Protein AF-A0A4Y2STF5-F1 (afdb_monomer_lite)

Sequence (636 aa):
MKNPLNNFPAHTEKEKAEIIANHFETQFKLNNFGTASTENTVSKSIEKFFTRSPTPTYEKVKASKIADYLKKIKKAPGIDNIANKMLKNLPLKIILKLANLYNYMFKLNHFPGCWKTARILPILKPGKDPTQPISYRPISLLLTLSKLSKKIILNRYIKHANKVRIPIPQQFGFTPQLSTTHQLLRVTEHILEGKSANLATATIFLDIAKAFDKVKECQSDSKFLSEKLFTCTESSDVLSIIESIKGPFAFVFYQSNGLLWFGRDVFGRRSLLWRADPSAFCLCSVSDAASEWKEVSARGVYCLDLKQTSLNKSFIIYLYPWSSTPSGSCLFQSLDEEVSAHVILTVKSEKSIKNPIFNILNKSFPSDELLEVFKFPEESYKSKDRNADFFKHFLEISEISGPLLAFEEVLSNAVRKRVQNHQHICKKCFTPVEGTQQDWTCGHASVGVLFSGGLDSIVIACLADRHLKDREPIDLLNVAFASNMNLRKSTAADRHSVYETPDRVTGRNGVMALRKICPNRTWNFVEVNITEEDLINERRDTISHLLRPSCTVLDDSIGCALWFASHGKGILTSDKGCESYSSPVRVLLVGMGADEQLGGYSRHRAKFNSFGWPGLIEELTLELDRISSRNLGRDD

pLDDT: mean 83.16, std 12.6, range [35.91, 98.0]

Structure (mmCIF, N/CA/C/O backbone):
data_AF-A0A4Y2STF5-F1
#
_entry.id   AF-A0A4Y2STF5-F1
#
loop_
_atom_site.group_PDB
_atom_site.id
_atom_site.type_symbol
_atom_site.label_atom_id
_atom_site.label_alt_id
_atom_site.label_comp_id
_atom_site.label_asym_id
_atom_site.label_entity_id
_atom_site.label_seq_id
_atom_site.pdbx_PDB_ins_code
_atom_site.Cartn_x
_atom_site.Cartn_y
_atom_site.Cartn_z
_atom_site.occupancy
_atom_site.B_iso_or_equiv
_atom_site.auth_seq_id
_atom_site.auth_comp_id
_atom_site.auth_asym_id
_atom_site.auth_atom_id
_atom_site.pdbx_PDB_model_num
ATOM 1 N N . MET A 1 1 ? -32.966 -27.178 20.145 1.00 84.81 1 MET A N 1
ATOM 2 C CA . MET A 1 1 ? -31.707 -26.413 20.012 1.00 84.81 1 MET A CA 1
ATOM 3 C C . MET A 1 1 ? -31.914 -25.099 20.731 1.00 84.81 1 MET A C 1
ATOM 5 O O . MET A 1 1 ? -32.952 -24.505 20.487 1.00 84.81 1 MET A O 1
ATOM 9 N N . LYS A 1 2 ? -31.023 -24.677 21.628 1.00 84.75 2 LYS A N 1
ATOM 10 C CA . LYS A 1 2 ? -31.127 -23.381 22.314 1.00 84.75 2 LYS A CA 1
ATOM 11 C C . LYS A 1 2 ? -30.270 -22.345 21.593 1.00 84.75 2 LYS A C 1
ATOM 13 O O . LYS A 1 2 ? -29.160 -22.665 21.166 1.00 84.75 2 LYS A O 1
ATOM 18 N N . ASN A 1 3 ? -30.784 -21.130 21.434 1.00 75.50 3 ASN A N 1
ATOM 19 C CA . ASN A 1 3 ? -30.020 -20.029 20.857 1.00 75.50 3 ASN A CA 1
ATOM 20 C C . ASN A 1 3 ? -28.954 -19.557 21.875 1.00 75.50 3 ASN A C 1
ATOM 22 O O . ASN A 1 3 ? -29.310 -19.243 23.010 1.00 75.50 3 ASN A O 1
ATOM 26 N N . PRO A 1 4 ? -27.662 -19.494 21.502 1.00 73.94 4 PRO A N 1
ATOM 27 C CA . PRO A 1 4 ? -26.586 -19.100 22.412 1.00 73.94 4 PRO A CA 1
ATOM 28 C C . PRO A 1 4 ? -26.721 -17.695 23.015 1.00 73.94 4 PRO A C 1
ATOM 30 O O . PRO A 1 4 ? -26.137 -17.445 24.063 1.00 73.94 4 PRO A O 1
ATOM 33 N N . LEU A 1 5 ? -27.443 -16.779 22.358 1.00 71.75 5 LEU A N 1
ATOM 34 C CA . LEU A 1 5 ? -27.541 -15.372 22.766 1.00 71.75 5 LEU A CA 1
ATOM 35 C C . LEU A 1 5 ? -28.599 -15.130 23.845 1.00 71.75 5 LEU A C 1
ATOM 37 O O . LEU A 1 5 ? -28.407 -14.294 24.718 1.00 71.75 5 LEU A O 1
ATOM 41 N N . ASN A 1 6 ? -29.726 -15.838 23.773 1.00 78.19 6 ASN A N 1
ATOM 42 C CA . ASN A 1 6 ? -30.899 -15.582 24.616 1.00 78.19 6 ASN A CA 1
ATOM 43 C C . ASN A 1 6 ? -31.456 -16.851 25.287 1.00 78.19 6 ASN A C 1
ATOM 45 O O . ASN A 1 6 ? -32.445 -16.786 26.008 1.00 78.19 6 ASN A O 1
ATOM 49 N N . ASN A 1 7 ? -30.822 -18.006 25.060 1.00 78.25 7 ASN A N 1
ATOM 50 C CA . ASN A 1 7 ? -31.161 -19.316 25.620 1.00 78.25 7 ASN A CA 1
ATOM 51 C C . ASN A 1 7 ? -32.581 -19.829 25.296 1.00 78.25 7 ASN A C 1
ATOM 53 O O . ASN A 1 7 ? -32.996 -20.863 25.830 1.00 78.25 7 ASN A O 1
ATOM 57 N N . PHE A 1 8 ? -33.314 -19.164 24.396 1.00 82.94 8 PHE A N 1
ATOM 58 C CA . PHE A 1 8 ? -34.635 -19.613 23.961 1.00 82.94 8 PHE A CA 1
ATOM 59 C C . PHE A 1 8 ? -34.528 -20.847 23.047 1.00 82.94 8 PHE A C 1
ATOM 61 O O . PHE A 1 8 ? -33.587 -20.954 22.246 1.00 82.94 8 PHE A O 1
ATOM 68 N N . PRO A 1 9 ? -35.454 -21.817 23.164 1.00 84.94 9 PRO A N 1
ATOM 69 C CA . PRO A 1 9 ? -35.478 -22.993 22.306 1.00 84.94 9 PRO A CA 1
ATOM 70 C C . PRO A 1 9 ? -35.997 -22.652 20.901 1.00 84.94 9 PRO A C 1
ATOM 72 O O . PRO A 1 9 ? -36.984 -21.950 20.750 1.00 84.94 9 PRO A O 1
ATOM 75 N N . ALA A 1 10 ? -35.359 -23.201 19.870 1.00 85.38 10 ALA A N 1
ATOM 76 C CA . ALA A 1 10 ? -35.897 -23.212 18.512 1.00 85.38 10 ALA A CA 1
ATOM 77 C C . ALA A 1 10 ? -37.082 -24.175 18.399 1.00 85.38 10 ALA A C 1
ATOM 79 O O . ALA A 1 10 ? -36.990 -25.334 18.834 1.00 85.38 10 ALA A O 1
ATOM 80 N N . HIS A 1 11 ? -38.143 -23.706 17.750 1.00 85.56 11 HIS A N 1
ATOM 81 C CA . HIS A 1 11 ? -39.407 -24.408 17.568 1.00 85.56 11 HIS A CA 1
ATOM 82 C C . HIS A 1 11 ? -39.519 -25.059 16.183 1.00 85.56 11 HIS A C 1
ATOM 84 O O . HIS A 1 11 ? -40.197 -26.076 16.050 1.00 85.56 11 HIS A O 1
ATOM 90 N N . THR A 1 12 ? -38.798 -24.553 15.175 1.00 89.44 12 THR A N 1
ATOM 91 C CA . THR A 1 12 ? -38.782 -25.125 13.815 1.00 89.44 12 THR A CA 1
ATOM 92 C C . THR A 1 12 ? -37.433 -25.756 13.447 1.00 89.44 12 THR A C 1
ATOM 94 O O . THR A 1 12 ? -36.382 -25.384 13.968 1.00 89.44 12 THR A O 1
ATOM 97 N N . GLU A 1 13 ? -37.425 -26.725 12.520 1.00 87.88 13 GLU A N 1
ATOM 98 C CA . GLU A 1 13 ? -36.172 -27.305 11.994 1.00 87.88 13 GLU A CA 1
ATOM 99 C C . GLU A 1 13 ? -35.306 -26.260 11.273 1.00 87.88 13 GLU A C 1
ATOM 101 O O . GLU A 1 13 ? -34.077 -26.320 11.338 1.00 87.88 13 GLU A O 1
ATOM 106 N N . LYS A 1 14 ? -35.944 -25.264 10.644 1.00 88.69 14 LYS A N 1
ATOM 107 C CA . LYS A 1 14 ? -35.265 -24.131 10.008 1.00 88.69 14 LYS A CA 1
ATOM 108 C C . LYS A 1 14 ? -34.512 -23.286 11.040 1.00 88.69 14 LYS A C 1
ATOM 110 O O . LYS A 1 14 ? -33.315 -23.076 10.878 1.00 88.69 14 LYS A O 1
ATOM 115 N N . GLU A 1 15 ? -35.163 -22.910 12.141 1.00 87.00 15 GLU A N 1
ATOM 116 C CA . GLU A 1 15 ? -34.514 -22.182 13.244 1.00 87.00 15 GLU A CA 1
ATOM 117 C C . GLU A 1 15 ? -33.362 -22.982 13.863 1.00 87.00 15 GLU A C 1
ATOM 119 O O . GLU A 1 15 ? -32.299 -22.433 14.152 1.00 87.00 15 GLU A O 1
ATOM 124 N N . LYS A 1 16 ? -33.530 -24.301 14.047 1.00 87.62 16 LYS A N 1
ATOM 125 C CA . LYS A 1 16 ? -32.443 -25.165 14.541 1.00 87.62 16 LYS A CA 1
ATOM 126 C C . LYS A 1 16 ? -31.237 -25.124 13.598 1.00 87.62 16 LYS A C 1
ATOM 128 O O . LYS A 1 16 ? -30.107 -25.028 14.078 1.00 87.62 16 LYS A O 1
ATOM 133 N N . ALA A 1 17 ? -31.467 -25.197 12.285 1.00 87.19 17 ALA A N 1
ATOM 134 C CA . ALA A 1 17 ? -30.412 -25.141 11.278 1.00 87.19 17 ALA A CA 1
ATOM 135 C C . ALA A 1 17 ? -29.704 -23.777 11.256 1.00 87.19 17 ALA A C 1
ATOM 137 O O . ALA A 1 17 ? -28.475 -23.744 11.233 1.00 87.19 17 ALA A O 1
ATOM 138 N N . GLU A 1 18 ? -30.451 -22.674 11.332 1.00 89.12 18 GLU A N 1
ATOM 139 C CA . GLU A 1 18 ? -29.908 -21.309 11.380 1.00 89.12 18 GLU A CA 1
ATOM 140 C C . GLU A 1 18 ? -29.060 -21.074 12.637 1.00 89.12 18 GLU A C 1
ATOM 142 O O . GLU A 1 18 ? -27.943 -20.570 12.540 1.00 89.12 18 GLU A O 1
ATOM 147 N N . ILE A 1 19 ? -29.513 -21.529 13.812 1.00 88.50 19 ILE A N 1
ATOM 148 C CA . ILE A 1 19 ? -28.731 -21.426 15.055 1.00 88.50 19 ILE A CA 1
ATOM 149 C C . ILE A 1 19 ? -27.398 -22.180 14.938 1.00 88.50 19 ILE A C 1
ATOM 151 O O . ILE A 1 19 ? -26.355 -21.672 15.357 1.00 88.50 19 ILE A O 1
ATOM 155 N N . ILE A 1 20 ? -27.412 -23.396 14.381 1.00 87.81 20 ILE A N 1
ATOM 156 C CA . ILE A 1 20 ? -26.189 -24.181 14.167 1.00 87.81 20 ILE A CA 1
ATOM 157 C C . ILE A 1 20 ? -25.274 -23.488 13.147 1.00 87.81 20 ILE A C 1
ATOM 159 O O . ILE A 1 20 ? -24.065 -23.427 13.368 1.00 87.81 20 ILE A O 1
ATOM 163 N N . ALA A 1 21 ? -25.831 -22.966 12.051 1.00 86.38 21 ALA A N 1
ATOM 164 C CA . ALA A 1 21 ? -25.073 -22.271 11.014 1.00 86.38 21 ALA A CA 1
ATOM 165 C C . ALA A 1 21 ? -24.374 -21.023 11.572 1.00 86.38 21 ALA A C 1
ATOM 167 O O . ALA A 1 21 ? -23.155 -20.911 11.448 1.00 86.38 21 ALA A O 1
ATOM 168 N N . ASN A 1 22 ? -25.109 -20.168 12.289 1.00 86.00 22 ASN A N 1
ATOM 169 C CA . ASN A 1 22 ? -24.568 -18.977 12.949 1.00 86.00 22 ASN A CA 1
ATOM 170 C C . ASN A 1 22 ? -23.474 -19.355 13.962 1.00 86.00 22 ASN A C 1
ATOM 172 O O . ASN A 1 22 ? -22.422 -18.720 14.040 1.00 86.00 22 ASN A O 1
ATOM 176 N N . HIS A 1 23 ? -23.669 -20.440 14.722 1.00 86.19 23 HIS A N 1
ATOM 177 C CA . HIS A 1 23 ? -22.635 -20.932 15.631 1.00 86.19 23 HIS A CA 1
ATOM 178 C C . HIS A 1 23 ? -21.365 -21.373 14.886 1.00 86.19 23 HIS A C 1
ATOM 180 O O . HIS A 1 23 ? -20.258 -21.028 15.309 1.00 86.19 23 HIS A O 1
ATOM 186 N N . PHE A 1 24 ? -21.495 -22.115 13.785 1.00 85.12 24 PHE A N 1
ATOM 187 C CA . PHE A 1 24 ? -20.348 -22.524 12.974 1.00 85.12 24 PHE A CA 1
ATOM 188 C C . PHE A 1 24 ? -19.652 -21.344 12.291 1.00 85.12 24 PHE A C 1
ATOM 190 O O . PHE A 1 24 ? -18.434 -21.369 12.185 1.00 85.12 24 PHE A O 1
ATOM 197 N N . GLU A 1 25 ? -20.359 -20.281 11.917 1.00 80.75 25 GLU A N 1
ATOM 198 C CA . GLU A 1 25 ? -19.741 -19.067 11.372 1.00 80.75 25 GLU A CA 1
ATOM 199 C C . GLU A 1 25 ? -18.816 -18.380 12.391 1.00 80.75 25 GLU A C 1
ATOM 201 O O . GLU A 1 25 ? -17.653 -18.099 12.102 1.00 80.75 25 GLU A O 1
ATOM 206 N N . THR A 1 26 ? -19.271 -18.207 13.639 1.00 74.19 26 THR A N 1
ATOM 207 C CA . THR A 1 26 ? -18.451 -17.587 14.709 1.00 74.19 26 THR A CA 1
ATOM 208 C C . THR A 1 26 ? -17.191 -18.385 15.076 1.00 74.19 26 THR A C 1
ATOM 210 O O . THR A 1 26 ? -16.285 -17.886 15.745 1.00 74.19 26 THR A O 1
ATOM 213 N N . GLN A 1 27 ? -17.143 -19.643 14.652 1.00 69.06 27 GLN A N 1
ATOM 214 C CA . GLN A 1 27 ? -16.140 -20.651 14.976 1.00 69.06 27 GLN A CA 1
ATOM 215 C C . GLN A 1 27 ? -14.842 -20.463 14.164 1.00 69.06 27 GLN A C 1
ATOM 217 O O . GLN A 1 27 ? -13.781 -20.868 14.642 1.00 69.06 27 GLN A O 1
ATOM 222 N N . PHE A 1 28 ? -14.917 -19.789 13.009 1.00 64.12 28 PHE A N 1
ATOM 223 C CA . PHE A 1 28 ? -13.802 -19.508 12.089 1.00 64.12 28 PHE A CA 1
ATOM 224 C C . PHE A 1 28 ? -12.960 -18.270 12.472 1.00 64.12 28 PHE A C 1
ATOM 226 O O . PHE A 1 28 ? -12.191 -17.753 11.666 1.00 64.12 28 PHE A O 1
ATOM 233 N N . LYS A 1 29 ? -13.084 -17.766 13.708 1.00 61.38 29 LYS A N 1
ATOM 234 C CA . LYS A 1 29 ? -12.302 -16.618 14.199 1.00 61.38 29 LYS A CA 1
ATOM 235 C C . LYS A 1 29 ? -10.906 -17.041 14.677 1.00 61.38 29 LYS A C 1
ATOM 237 O O . LYS A 1 29 ? -10.754 -18.027 15.407 1.00 61.38 29 LYS A O 1
ATOM 242 N N . LEU A 1 30 ? -9.890 -16.263 14.296 1.00 58.66 30 LEU A N 1
ATOM 243 C CA . LEU A 1 30 ? -8.502 -16.446 14.732 1.00 58.66 30 LEU A CA 1
ATOM 244 C C . LEU A 1 30 ? -8.338 -16.147 16.229 1.00 58.66 30 LEU A C 1
ATOM 246 O O . LEU A 1 30 ? -9.034 -15.314 16.804 1.00 58.66 30 LEU A O 1
ATOM 250 N N . ASN A 1 31 ? -7.392 -16.841 16.858 1.00 57.41 31 ASN A N 1
ATOM 251 C CA . ASN A 1 31 ? -6.981 -16.574 18.233 1.00 57.41 31 ASN A CA 1
ATOM 252 C C . ASN A 1 31 ? -5.920 -15.457 18.253 1.00 57.41 31 ASN A C 1
ATOM 254 O O . ASN A 1 31 ? -4.914 -15.584 17.563 1.00 57.41 31 ASN A O 1
ATOM 258 N N . ASN A 1 32 ? -6.081 -14.440 19.105 1.00 56.22 32 ASN A N 1
ATOM 259 C CA . ASN A 1 32 ? -5.135 -13.316 19.241 1.00 56.22 32 ASN A CA 1
ATOM 260 C C . ASN A 1 32 ? -4.007 -13.557 20.271 1.00 56.22 32 ASN A C 1
ATOM 262 O O . ASN A 1 32 ? -3.387 -12.611 20.740 1.00 56.22 32 ASN A O 1
ATOM 266 N N . PHE A 1 33 ? -3.728 -14.807 20.648 1.00 56.44 3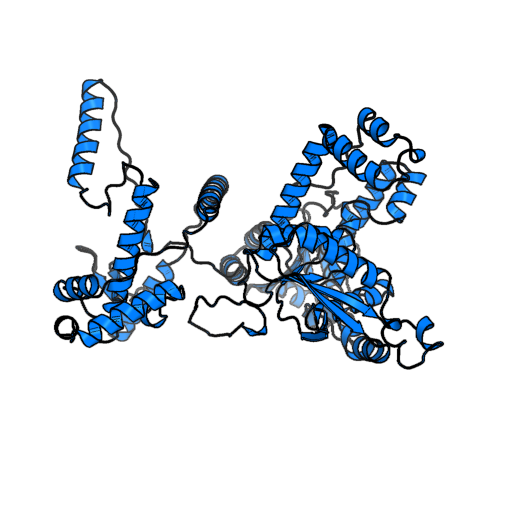3 PHE A N 1
ATOM 267 C CA . PHE A 1 33 ? -2.768 -15.134 21.718 1.00 56.44 33 PHE A CA 1
ATOM 268 C C . PHE A 1 33 ? -1.303 -15.258 21.238 1.00 56.44 33 PHE A C 1
ATOM 270 O O . PHE A 1 33 ? -0.482 -15.870 21.917 1.00 56.44 33 PHE A O 1
ATOM 277 N N . GLY A 1 34 ? -0.970 -14.744 20.049 1.00 59.47 34 GLY A N 1
ATOM 278 C CA . GLY A 1 34 ? 0.381 -14.813 19.483 1.00 59.47 34 GLY A CA 1
ATOM 279 C C . GLY A 1 34 ? 1.317 -13.748 20.062 1.00 59.47 34 GLY A C 1
ATOM 280 O O . GLY A 1 34 ? 0.906 -12.617 20.297 1.00 59.47 34 GLY A O 1
ATOM 281 N N . THR A 1 35 ? 2.593 -14.089 20.265 1.00 66.56 35 THR A N 1
ATOM 282 C CA . THR A 1 35 ? 3.642 -13.091 20.538 1.00 66.56 35 THR A CA 1
ATOM 283 C C . THR A 1 35 ? 4.363 -12.723 19.240 1.00 66.56 35 THR A C 1
ATOM 285 O O . THR A 1 35 ? 4.559 -13.576 18.369 1.00 66.56 35 THR A O 1
ATOM 288 N N . ALA A 1 36 ? 4.821 -11.473 19.118 1.00 65.31 36 ALA A N 1
ATOM 289 C CA . ALA A 1 36 ? 5.498 -10.977 17.913 1.00 65.31 36 ALA A CA 1
ATOM 290 C C . ALA A 1 36 ? 6.742 -11.807 17.520 1.00 65.31 36 ALA A C 1
ATOM 292 O O . ALA A 1 36 ? 7.045 -11.968 16.338 1.00 65.31 36 ALA A O 1
ATOM 293 N N . SER A 1 37 ? 7.450 -12.379 18.501 1.00 67.19 37 SER A N 1
ATOM 294 C CA . SER A 1 37 ? 8.610 -13.252 18.266 1.00 67.19 37 SER A CA 1
ATOM 295 C C . SER A 1 37 ? 8.218 -14.571 17.586 1.00 67.19 37 SER A C 1
ATOM 297 O O . SER A 1 37 ? 8.839 -14.992 16.601 1.00 67.19 37 SER A O 1
ATOM 299 N N . THR A 1 38 ? 7.136 -15.203 18.055 1.00 72.56 38 THR A N 1
ATOM 300 C CA . THR A 1 38 ? 6.606 -16.430 17.449 1.00 72.56 38 THR A CA 1
ATOM 301 C C . THR A 1 38 ? 6.096 -16.158 16.037 1.00 72.56 38 THR A C 1
ATOM 303 O O . THR A 1 38 ? 6.444 -16.893 15.115 1.00 72.56 38 THR A O 1
ATOM 306 N N . GLU A 1 39 ? 5.341 -15.076 15.836 1.00 72.19 39 GLU A N 1
ATOM 307 C CA . GLU A 1 39 ? 4.819 -14.705 14.515 1.00 72.19 39 GLU A CA 1
ATOM 308 C C . GLU A 1 39 ? 5.933 -14.427 13.498 1.00 72.19 39 GLU A C 1
ATOM 310 O O . GLU A 1 39 ? 5.857 -14.893 12.358 1.00 72.19 39 GLU A O 1
ATOM 315 N N . ASN A 1 40 ? 7.008 -13.750 13.912 1.00 70.69 40 ASN A N 1
ATOM 316 C CA . ASN A 1 40 ? 8.179 -13.519 13.065 1.00 70.69 40 ASN A CA 1
ATOM 317 C C . ASN A 1 40 ? 8.891 -14.823 12.692 1.00 70.69 40 ASN A C 1
ATOM 319 O O . ASN A 1 40 ? 9.276 -15.011 11.538 1.00 70.69 40 ASN A O 1
ATOM 323 N N . THR A 1 41 ? 9.052 -15.742 13.644 1.00 72.88 41 THR A N 1
ATOM 324 C CA . THR A 1 41 ? 9.691 -17.045 13.396 1.00 72.88 41 THR A CA 1
ATOM 325 C C . THR A 1 41 ? 8.874 -17.880 12.411 1.00 72.88 41 THR A C 1
ATOM 327 O O . THR A 1 41 ? 9.421 -18.444 11.460 1.00 72.88 41 THR A O 1
ATOM 330 N N . VAL A 1 42 ? 7.551 -17.913 12.599 1.00 70.88 42 VAL A N 1
ATOM 331 C CA . VAL A 1 42 ? 6.619 -18.584 11.685 1.00 70.88 42 VAL A CA 1
ATOM 332 C C . VAL A 1 42 ? 6.697 -17.957 10.293 1.00 70.88 42 VAL A C 1
ATOM 334 O O . VAL A 1 42 ? 6.859 -18.680 9.312 1.00 70.88 42 VAL A O 1
ATOM 337 N N . SER A 1 43 ? 6.669 -16.627 10.205 1.00 70.31 43 SER A N 1
ATOM 338 C CA . SER A 1 43 ? 6.727 -15.897 8.933 1.00 70.31 43 SER A CA 1
ATOM 339 C C . SER A 1 43 ? 8.019 -16.181 8.164 1.00 70.31 43 SER A C 1
ATOM 341 O O . SER A 1 43 ? 7.957 -16.544 6.992 1.00 70.31 43 SER A O 1
ATOM 343 N N . LYS A 1 44 ? 9.182 -16.141 8.830 1.00 72.25 44 LYS A N 1
ATOM 344 C CA . LYS A 1 44 ? 10.482 -16.486 8.220 1.00 72.25 44 LYS A CA 1
ATOM 345 C C . LYS A 1 44 ? 10.519 -17.925 7.694 1.00 72.25 44 LYS A C 1
ATOM 347 O O . LYS A 1 44 ? 11.062 -18.190 6.622 1.00 72.25 44 LYS A O 1
ATOM 352 N N . SER A 1 45 ? 9.938 -18.868 8.438 1.00 70.25 45 SER A N 1
ATOM 353 C CA . SER A 1 45 ? 9.853 -20.276 8.026 1.00 70.25 45 SER A CA 1
ATOM 354 C C . SER A 1 45 ? 8.971 -20.457 6.784 1.00 70.25 45 SER A C 1
ATOM 356 O O . SER A 1 45 ? 9.332 -21.185 5.856 1.00 70.25 45 SER A O 1
ATOM 358 N N . ILE A 1 46 ? 7.846 -19.738 6.733 1.00 67.75 46 ILE A N 1
ATOM 359 C CA . ILE A 1 46 ? 6.932 -19.713 5.588 1.00 67.75 46 ILE A CA 1
ATOM 360 C C . ILE A 1 46 ? 7.614 -19.093 4.358 1.00 67.75 46 ILE A C 1
ATOM 362 O O . ILE A 1 46 ? 7.566 -19.676 3.275 1.00 67.75 46 ILE A O 1
ATOM 366 N N . GLU A 1 47 ? 8.303 -17.959 4.511 1.00 68.88 47 GLU A N 1
ATOM 367 C CA . GLU A 1 47 ? 9.042 -17.304 3.422 1.00 68.88 47 GLU A CA 1
ATOM 368 C C . GLU A 1 47 ? 10.120 -18.234 2.839 1.00 68.88 47 GLU A C 1
ATOM 370 O O . GLU A 1 47 ? 10.201 -18.412 1.623 1.00 68.88 47 GLU A O 1
ATOM 375 N N . LYS A 1 48 ? 10.882 -18.934 3.692 1.00 69.06 48 LYS A N 1
ATOM 376 C CA . LYS A 1 48 ? 11.878 -19.933 3.262 1.00 69.06 48 LYS A CA 1
ATOM 377 C C . LYS A 1 48 ? 11.263 -21.122 2.512 1.00 69.06 48 LYS A C 1
ATOM 379 O O . LYS A 1 48 ? 11.934 -21.759 1.700 1.00 69.06 48 LYS A O 1
ATOM 384 N N . PHE A 1 49 ? 10.010 -21.463 2.799 1.00 63.09 49 PHE A N 1
ATOM 385 C CA . PHE A 1 49 ? 9.302 -22.522 2.087 1.00 63.09 49 PHE A CA 1
ATOM 386 C C . PHE A 1 49 ? 8.881 -22.076 0.679 1.00 63.09 49 PHE A C 1
ATOM 388 O O . PHE A 1 49 ? 9.061 -22.832 -0.278 1.00 63.09 49 PHE A O 1
ATOM 395 N N . PHE A 1 50 ? 8.365 -20.851 0.542 1.00 56.25 50 PHE A N 1
ATOM 396 C CA . PHE A 1 50 ? 7.865 -20.321 -0.731 1.00 56.25 50 PHE A CA 1
ATOM 397 C C . PHE A 1 50 ? 8.956 -19.946 -1.743 1.00 56.25 50 PHE A C 1
ATOM 399 O O . PHE A 1 50 ? 8.677 -19.916 -2.937 1.00 56.25 50 PHE A O 1
ATOM 406 N N . THR A 1 51 ? 10.198 -19.719 -1.310 1.00 52.06 51 THR A N 1
ATOM 407 C CA . THR A 1 51 ? 11.329 -19.396 -2.204 1.00 52.06 51 THR A CA 1
ATOM 408 C C . THR A 1 51 ? 11.853 -20.582 -3.022 1.00 52.06 51 THR A C 1
ATOM 410 O O . THR A 1 51 ? 12.721 -20.409 -3.875 1.00 52.06 51 THR A O 1
ATOM 413 N N . ARG A 1 52 ? 11.333 -21.801 -2.819 1.00 57.38 52 ARG A N 1
ATOM 414 C CA . ARG A 1 52 ? 11.708 -22.967 -3.634 1.00 57.38 52 ARG A CA 1
ATOM 415 C C . ARG A 1 52 ? 10.974 -22.954 -4.976 1.00 57.38 52 ARG A C 1
ATOM 417 O O . ARG A 1 52 ? 9.750 -23.048 -5.017 1.00 57.38 52 ARG A O 1
ATOM 424 N N . SER A 1 53 ? 11.727 -22.919 -6.076 1.00 50.81 53 SER A N 1
ATOM 425 C CA . SER A 1 53 ? 11.175 -22.949 -7.434 1.00 50.81 53 SER A CA 1
ATOM 426 C C . SER A 1 53 ? 10.308 -24.201 -7.670 1.00 50.81 53 SER A C 1
ATOM 428 O O . SER A 1 53 ? 10.754 -25.320 -7.383 1.00 50.81 53 SER A O 1
ATOM 430 N N . PRO A 1 54 ? 9.082 -24.057 -8.209 1.00 58.72 54 PRO A N 1
ATOM 431 C CA . PRO A 1 54 ? 8.255 -25.200 -8.564 1.00 58.72 54 PRO A CA 1
ATOM 432 C C . PRO A 1 54 ? 8.928 -26.038 -9.656 1.00 58.72 54 PRO A C 1
ATOM 434 O O . PRO A 1 54 ? 9.550 -25.515 -10.578 1.00 58.72 54 PRO A O 1
ATOM 437 N N . THR A 1 55 ? 8.768 -27.358 -9.586 1.00 56.88 55 THR A N 1
ATOM 438 C CA . THR A 1 55 ? 9.217 -28.250 -10.662 1.00 56.88 55 THR A CA 1
ATOM 439 C C . THR A 1 55 ? 8.208 -28.190 -11.818 1.00 56.88 55 THR A C 1
ATOM 441 O O . THR A 1 55 ? 7.020 -28.414 -11.583 1.00 56.88 55 THR A O 1
ATOM 444 N N . PRO A 1 56 ? 8.637 -27.922 -13.067 1.00 54.50 56 PRO A N 1
ATOM 445 C CA . PRO A 1 56 ? 7.726 -27.728 -14.203 1.00 54.50 56 PRO A CA 1
ATOM 446 C C . PRO A 1 56 ? 7.071 -29.030 -14.697 1.00 54.50 56 PRO A C 1
ATOM 448 O O . PRO A 1 56 ? 6.175 -29.008 -15.540 1.00 54.50 56 PRO A O 1
ATOM 451 N N . THR A 1 57 ? 7.500 -30.185 -14.186 1.00 63.47 57 THR A N 1
ATOM 452 C CA . THR A 1 57 ? 7.036 -31.505 -14.612 1.00 63.47 57 THR A CA 1
ATOM 453 C C . THR A 1 57 ? 6.099 -32.128 -13.576 1.00 63.47 57 THR A C 1
ATOM 455 O O . THR A 1 57 ? 6.468 -32.359 -12.426 1.00 63.47 57 THR A O 1
ATOM 458 N N . TYR A 1 58 ? 4.869 -32.458 -13.989 1.00 71.75 58 TYR A N 1
ATOM 459 C CA . TYR A 1 58 ? 3.913 -33.203 -13.162 1.00 71.75 58 TYR A CA 1
ATOM 460 C C . TYR A 1 58 ? 3.478 -34.512 -13.834 1.00 71.75 58 TYR A C 1
ATOM 462 O O . TYR A 1 58 ? 3.257 -34.591 -15.041 1.00 71.75 58 TYR A O 1
ATOM 470 N N . GLU A 1 59 ? 3.330 -35.569 -13.031 1.00 81.81 59 GLU A N 1
ATOM 471 C CA . GLU A 1 59 ? 2.864 -36.877 -13.504 1.00 81.81 59 GLU A CA 1
ATOM 472 C C . GLU A 1 59 ? 1.396 -36.783 -13.944 1.00 81.81 59 GLU A C 1
ATOM 474 O O . GLU A 1 59 ? 0.538 -36.454 -13.126 1.00 81.81 59 GLU A O 1
ATOM 479 N N . LYS A 1 60 ? 1.062 -37.117 -15.197 1.00 88.56 60 LYS A N 1
ATOM 480 C CA . LYS A 1 60 ? -0.337 -37.117 -15.663 1.00 88.56 60 LYS A CA 1
ATOM 481 C C . LYS A 1 60 ? -1.198 -38.124 -14.885 1.00 88.56 60 LYS A C 1
ATOM 483 O O . LYS A 1 60 ? -0.771 -39.226 -14.540 1.00 88.56 60 LYS A O 1
ATOM 488 N N . VAL A 1 61 ? -2.447 -37.753 -14.619 1.00 90.94 61 VAL A N 1
ATOM 489 C CA . VAL A 1 61 ? -3.470 -38.643 -14.063 1.00 90.94 61 VAL A CA 1
ATOM 490 C C . VAL A 1 61 ? -3.844 -39.680 -15.117 1.00 90.94 61 VAL A C 1
ATOM 492 O O . VAL A 1 61 ? -4.316 -39.330 -16.199 1.00 90.94 61 VAL A O 1
ATOM 495 N N . LYS A 1 62 ? -3.642 -40.960 -14.790 1.00 92.62 62 LYS A N 1
ATOM 496 C CA . LYS A 1 62 ? -4.050 -42.095 -15.626 1.00 92.62 62 LYS A CA 1
ATOM 497 C C . LYS A 1 62 ? -5.516 -42.450 -15.369 1.00 92.62 62 LYS A C 1
ATOM 499 O O . LYS A 1 62 ? -5.957 -42.447 -14.220 1.00 92.62 62 LYS A O 1
ATOM 504 N N . ALA A 1 63 ? -6.239 -42.837 -16.420 1.00 93.00 63 ALA A N 1
ATOM 505 C CA . ALA A 1 63 ? -7.631 -43.282 -16.322 1.00 93.00 63 ALA A CA 1
ATOM 506 C C . ALA A 1 63 ? -7.807 -44.516 -15.417 1.00 93.00 63 ALA A C 1
ATOM 508 O O . ALA A 1 63 ? -8.798 -44.605 -14.697 1.00 93.00 63 ALA A O 1
ATOM 509 N N . SER A 1 64 ? -6.815 -45.413 -15.368 1.00 92.56 64 SER A N 1
ATOM 510 C CA . SER A 1 64 ? -6.806 -46.560 -14.448 1.00 92.56 64 SER A CA 1
ATOM 511 C C . SER A 1 64 ? -6.898 -46.133 -12.981 1.00 92.56 64 SER A C 1
ATOM 513 O O . SER A 1 64 ? -7.748 -46.634 -12.253 1.00 92.56 64 SER A O 1
ATOM 515 N N . LYS A 1 65 ? -6.123 -45.118 -12.566 1.00 91.00 65 LYS A N 1
ATOM 516 C CA . LYS A 1 65 ? -6.172 -44.580 -11.192 1.00 91.00 65 LYS A CA 1
ATOM 517 C C . LYS A 1 65 ? -7.562 -44.037 -10.835 1.00 91.00 65 LYS A C 1
ATOM 519 O O . LYS A 1 65 ? -7.984 -44.148 -9.686 1.00 91.00 65 LYS A O 1
ATOM 524 N N . ILE A 1 66 ? -8.267 -43.449 -11.804 1.00 92.62 66 ILE A N 1
ATOM 525 C CA . ILE A 1 66 ? -9.643 -42.969 -11.617 1.00 92.62 66 ILE A CA 1
ATOM 526 C C . ILE A 1 66 ? -10.581 -44.159 -11.458 1.00 92.62 66 ILE A C 1
ATOM 528 O O . ILE A 1 66 ? -11.300 -44.216 -10.467 1.00 92.62 66 ILE A O 1
ATOM 532 N N . ALA A 1 67 ? -10.536 -45.127 -12.375 1.00 91.81 67 ALA A N 1
ATOM 533 C CA . ALA A 1 67 ? -11.365 -46.328 -12.307 1.00 91.81 67 ALA A CA 1
ATOM 534 C C . ALA A 1 67 ? -11.203 -47.065 -10.964 1.00 91.81 67 ALA A C 1
ATOM 536 O O . ALA A 1 67 ? -12.195 -47.410 -10.322 1.00 91.81 67 ALA A O 1
ATOM 537 N N . ASP A 1 68 ? -9.965 -47.229 -10.494 1.00 91.00 68 ASP A N 1
ATOM 538 C CA . ASP A 1 68 ? -9.659 -47.880 -9.217 1.00 91.00 68 ASP A CA 1
ATOM 539 C C . ASP A 1 68 ? -10.226 -47.117 -8.021 1.00 91.00 68 ASP A C 1
ATOM 541 O O . ASP A 1 68 ? -10.767 -47.721 -7.089 1.00 91.00 68 ASP A O 1
ATOM 545 N N . TYR A 1 69 ? -10.127 -45.784 -8.040 1.00 89.19 69 TYR A N 1
ATOM 546 C CA . TYR A 1 69 ? -10.739 -44.954 -7.010 1.00 89.19 69 TYR A CA 1
ATOM 547 C C . TYR A 1 69 ? -12.257 -45.108 -7.024 1.00 89.19 69 TYR A C 1
ATOM 549 O O . TYR A 1 69 ? -12.838 -45.355 -5.968 1.00 89.19 69 TYR A O 1
ATOM 557 N N . LEU A 1 70 ? -12.884 -45.007 -8.204 1.00 90.25 70 LEU A N 1
ATOM 558 C CA . LEU A 1 70 ? -14.336 -45.070 -8.368 1.00 90.25 70 LEU A CA 1
ATOM 559 C C . LEU A 1 70 ? -14.912 -46.400 -7.855 1.00 90.25 70 LEU A C 1
ATOM 561 O O . LEU A 1 70 ? -15.894 -46.404 -7.110 1.00 90.25 70 LEU A O 1
ATOM 565 N N . LYS A 1 71 ? -14.246 -47.524 -8.145 1.00 88.19 71 LYS A N 1
ATOM 566 C CA . LYS A 1 71 ? -14.619 -48.854 -7.628 1.00 88.19 71 LYS A CA 1
ATOM 567 C C . LYS A 1 71 ? -14.631 -48.909 -6.095 1.00 88.19 71 LYS A C 1
ATOM 569 O O . LYS A 1 71 ? -15.516 -49.527 -5.501 1.00 88.19 71 LYS A O 1
ATOM 574 N N . LYS A 1 72 ? -13.687 -48.223 -5.443 1.00 86.81 72 LYS A N 1
ATOM 575 C CA . LYS A 1 72 ? -13.485 -48.246 -3.983 1.00 86.81 72 LYS A CA 1
ATOM 576 C C . LYS A 1 72 ? -14.296 -47.191 -3.215 1.00 86.81 72 LYS A C 1
ATOM 578 O O . LYS A 1 72 ? -14.176 -47.119 -1.991 1.00 86.81 72 LYS A O 1
ATOM 583 N N . ILE A 1 73 ? -15.131 -46.377 -3.873 1.00 85.31 73 ILE A N 1
ATOM 584 C CA . ILE A 1 73 ? -15.875 -45.314 -3.178 1.00 85.31 73 ILE A CA 1
ATOM 585 C C . ILE A 1 73 ? -16.908 -45.909 -2.207 1.00 85.31 73 ILE A C 1
ATOM 587 O O . ILE A 1 73 ? -17.758 -46.721 -2.589 1.00 85.31 73 ILE A O 1
ATOM 591 N N . LYS A 1 74 ? -16.854 -45.440 -0.954 1.00 80.81 74 LYS A N 1
ATOM 592 C CA . LYS A 1 74 ? -17.823 -45.722 0.122 1.00 80.81 74 LYS A CA 1
ATOM 593 C C . LYS A 1 74 ? -18.420 -44.451 0.763 1.00 80.81 74 LYS A C 1
ATOM 595 O O . LYS A 1 74 ? -19.138 -44.545 1.746 1.00 80.81 74 LYS A O 1
ATOM 600 N N . LYS A 1 75 ? -18.094 -43.251 0.260 1.00 73.44 75 LYS A N 1
ATOM 601 C CA . LYS A 1 75 ? -18.409 -41.960 0.916 1.00 73.44 75 LYS A CA 1
ATOM 602 C C . LYS A 1 75 ? -19.769 -41.394 0.498 1.00 73.44 75 LYS A C 1
ATOM 604 O O . LYS A 1 75 ? -20.129 -41.538 -0.657 1.00 73.44 75 LYS A O 1
ATOM 609 N N . ALA A 1 76 ? -20.478 -40.687 1.377 1.00 80.19 76 ALA A N 1
ATOM 610 C CA . ALA A 1 76 ? -21.742 -40.029 1.022 1.00 80.19 76 ALA A CA 1
ATOM 611 C C . ALA A 1 76 ? -21.582 -39.016 -0.143 1.00 80.19 76 ALA A C 1
ATOM 613 O O . ALA A 1 76 ? -20.516 -38.379 -0.237 1.00 80.19 76 ALA A O 1
ATOM 614 N N . PRO A 1 77 ? -22.606 -38.871 -1.014 1.00 81.75 77 PRO A N 1
ATOM 615 C CA . PRO A 1 77 ? -22.598 -37.921 -2.128 1.00 81.75 77 PRO A CA 1
ATOM 616 C C . PRO A 1 77 ? -22.578 -36.463 -1.646 1.00 81.75 77 PRO A C 1
ATOM 618 O O . PRO A 1 77 ? -22.884 -36.171 -0.485 1.00 81.75 77 PRO A O 1
ATOM 621 N N . GLY A 1 78 ? -22.151 -35.563 -2.535 1.00 83.94 78 GLY A N 1
ATOM 622 C CA . GLY A 1 78 ? -22.156 -34.120 -2.290 1.00 83.94 78 GLY A CA 1
ATOM 623 C C . GLY A 1 78 ? -23.507 -33.489 -2.634 1.00 83.94 78 GLY A C 1
ATOM 624 O O . GLY A 1 78 ? -24.533 -34.162 -2.639 1.00 83.94 78 GLY A O 1
ATOM 625 N N . ILE A 1 79 ? -23.493 -32.189 -2.933 1.00 85.44 79 ILE A N 1
ATOM 626 C CA . ILE A 1 79 ? -24.687 -31.417 -3.328 1.00 85.44 79 ILE A CA 1
ATOM 627 C C . ILE A 1 79 ? -25.225 -31.768 -4.724 1.00 85.44 79 ILE A C 1
ATOM 629 O O . ILE A 1 79 ? -26.371 -31.463 -5.021 1.00 85.44 79 ILE A O 1
ATOM 633 N N . ASP A 1 80 ? -24.419 -32.420 -5.567 1.00 85.12 80 ASP A N 1
ATOM 634 C CA . ASP A 1 80 ? -24.798 -32.856 -6.919 1.00 85.12 80 ASP A CA 1
ATOM 635 C C . ASP A 1 80 ? -25.762 -34.047 -6.931 1.00 85.12 80 ASP A C 1
ATOM 637 O O . ASP A 1 80 ? -26.232 -34.443 -7.995 1.00 85.12 80 ASP A O 1
ATOM 641 N N . ASN A 1 81 ? -26.021 -34.652 -5.767 1.00 80.38 81 ASN A N 1
ATOM 642 C CA . ASN A 1 81 ? -26.826 -35.861 -5.611 1.00 80.38 81 ASN A CA 1
ATOM 643 C C . ASN A 1 81 ? -26.360 -37.044 -6.491 1.00 80.38 81 ASN A C 1
ATOM 645 O O . ASN A 1 81 ? -27.106 -38.004 -6.688 1.00 80.38 81 ASN A O 1
ATOM 649 N N . ILE A 1 82 ? -25.106 -37.041 -6.969 1.00 87.06 82 ILE A N 1
ATOM 650 C CA . ILE A 1 82 ? -24.563 -38.145 -7.770 1.00 87.06 82 ILE A CA 1
ATOM 651 C C . ILE A 1 82 ? -24.193 -39.300 -6.840 1.00 87.06 82 ILE A C 1
ATOM 653 O O . ILE A 1 82 ? -23.182 -39.277 -6.130 1.00 87.06 82 ILE A O 1
ATOM 657 N N . ALA A 1 83 ? -25.007 -40.354 -6.864 1.00 85.88 83 ALA A N 1
ATOM 658 C CA . ALA A 1 83 ? -24.795 -41.527 -6.031 1.00 85.88 83 ALA A CA 1
ATOM 659 C C . ALA A 1 83 ? -23.518 -42.293 -6.421 1.00 85.88 83 ALA A C 1
ATOM 661 O O . ALA A 1 83 ? -23.178 -42.450 -7.596 1.00 85.88 83 ALA A O 1
ATOM 662 N N . ASN A 1 84 ? -22.852 -42.900 -5.434 1.00 85.69 84 ASN A N 1
ATOM 663 C CA . ASN A 1 84 ? -21.667 -43.736 -5.679 1.00 85.69 84 ASN A CA 1
ATOM 664 C C . ASN A 1 84 ? -21.930 -44.879 -6.664 1.00 85.69 84 ASN A C 1
ATOM 666 O O . ASN A 1 84 ? -21.020 -45.278 -7.386 1.00 85.69 84 ASN A O 1
ATOM 670 N N . LYS A 1 85 ? -23.159 -45.415 -6.689 1.00 88.06 85 LYS A N 1
ATOM 671 C CA . LYS A 1 85 ? -23.558 -46.464 -7.635 1.00 88.06 85 LYS A CA 1
ATOM 672 C C . LYS A 1 85 ? -23.458 -45.971 -9.080 1.00 88.06 85 LYS A C 1
ATOM 674 O O . LYS A 1 85 ? -22.991 -46.721 -9.926 1.00 88.06 85 LYS A O 1
ATOM 679 N N . MET A 1 86 ? -23.816 -44.716 -9.352 1.00 89.50 86 MET A N 1
ATOM 680 C CA . MET A 1 86 ? -23.685 -44.119 -10.686 1.00 89.50 86 MET A CA 1
ATOM 681 C C . MET A 1 86 ? -22.211 -43.995 -11.075 1.00 89.50 86 MET A C 1
ATOM 683 O O . MET A 1 86 ? -21.813 -44.424 -12.150 1.00 89.50 86 MET A O 1
ATOM 687 N N . LEU A 1 87 ? -21.377 -43.499 -10.154 1.00 90.19 87 LEU A N 1
ATOM 688 C CA . LEU A 1 87 ? -19.941 -43.329 -10.388 1.00 90.19 87 LEU A CA 1
ATOM 689 C C . LEU A 1 87 ? -19.203 -44.656 -10.617 1.00 90.19 87 LEU A C 1
ATOM 691 O O . LEU A 1 87 ? -18.287 -44.718 -11.433 1.00 90.19 87 LEU A O 1
ATOM 695 N N . LYS A 1 88 ? -19.606 -45.724 -9.921 1.00 89.88 88 LYS A N 1
ATOM 696 C CA . LYS A 1 88 ? -19.044 -47.074 -10.095 1.00 89.88 88 LYS A CA 1
ATOM 697 C C . LYS A 1 88 ? -19.363 -47.693 -11.454 1.00 89.88 88 LYS A C 1
ATOM 699 O O . LYS A 1 88 ? -18.587 -48.521 -11.916 1.00 89.88 88 LYS A O 1
ATOM 704 N N . ASN A 1 89 ? -20.468 -47.285 -12.075 1.00 90.12 89 ASN A N 1
ATOM 705 C CA . ASN A 1 89 ? -20.947 -47.809 -13.354 1.00 90.12 89 ASN A CA 1
ATOM 706 C C . ASN A 1 89 ? -20.642 -46.872 -14.536 1.00 90.12 89 ASN A C 1
ATOM 708 O O . ASN A 1 89 ? -21.248 -46.998 -15.597 1.00 90.12 89 ASN A O 1
ATOM 712 N N . LEU A 1 90 ? -19.722 -45.912 -14.376 1.00 92.25 90 LEU A N 1
ATOM 713 C CA . LEU A 1 90 ? -19.365 -45.006 -15.466 1.00 92.25 90 LEU A CA 1
ATOM 714 C C . LEU A 1 90 ? -18.687 -45.756 -16.628 1.00 92.25 90 LEU A C 1
ATOM 716 O O . LEU A 1 90 ? -17.733 -46.503 -16.394 1.00 92.25 90 LEU A O 1
ATOM 720 N N . PRO A 1 91 ? -19.092 -45.499 -17.888 1.00 94.19 91 PRO A N 1
ATOM 721 C CA . PRO A 1 91 ? -18.417 -46.055 -19.055 1.00 94.19 91 PRO A CA 1
ATOM 722 C C . PRO A 1 91 ? -16.952 -45.611 -19.144 1.00 94.19 91 PRO A C 1
ATOM 724 O O . PRO A 1 91 ? -16.612 -44.473 -18.802 1.00 94.19 91 PRO A O 1
ATOM 727 N N . LEU A 1 92 ? -16.090 -46.459 -19.716 1.00 92.69 92 LEU A N 1
ATOM 728 C CA . LEU A 1 92 ? -14.659 -46.166 -19.891 1.00 92.69 92 LEU A CA 1
ATOM 729 C C . LEU A 1 92 ? -14.411 -44.835 -20.624 1.00 92.69 92 LEU A C 1
ATOM 731 O O . LEU A 1 92 ? -13.531 -44.069 -20.235 1.00 92.69 92 LEU A O 1
ATOM 735 N N . LYS A 1 93 ? -15.237 -44.509 -21.628 1.00 94.62 93 LYS A N 1
ATOM 736 C CA . LYS A 1 93 ? -15.182 -43.230 -22.359 1.00 94.62 93 LYS A CA 1
ATOM 737 C C . LYS A 1 93 ? -15.320 -42.020 -21.428 1.00 94.62 93 LYS A C 1
ATOM 739 O O . LYS A 1 93 ? -14.636 -41.017 -21.618 1.00 94.62 93 LYS A O 1
ATOM 744 N N . ILE A 1 94 ? -16.172 -42.111 -20.405 1.00 94.25 94 ILE A N 1
ATOM 745 C CA . ILE A 1 94 ? -16.351 -41.044 -19.412 1.00 94.25 94 ILE A CA 1
ATOM 746 C C . ILE A 1 94 ? -15.162 -40.996 -18.452 1.00 94.25 94 ILE A C 1
ATOM 748 O O . ILE A 1 94 ? -14.669 -39.911 -18.156 1.00 94.25 94 ILE A O 1
ATOM 752 N N . ILE A 1 95 ? -14.632 -42.147 -18.032 1.00 94.38 95 ILE A N 1
ATOM 753 C CA . ILE A 1 95 ? -13.430 -42.215 -17.185 1.00 94.38 95 ILE A CA 1
ATOM 754 C C . ILE A 1 95 ? -12.224 -41.564 -17.886 1.00 94.38 95 ILE A C 1
ATOM 756 O O . ILE A 1 95 ? -11.473 -40.818 -17.256 1.00 94.38 95 ILE A O 1
ATOM 760 N N . LEU A 1 96 ? -12.066 -41.777 -19.197 1.00 94.62 96 LEU A N 1
ATOM 761 C CA . LEU A 1 96 ? -11.039 -41.116 -20.010 1.00 94.62 96 LEU A CA 1
ATOM 762 C C . LEU A 1 96 ? -11.237 -39.592 -20.056 1.00 94.62 96 LEU A C 1
ATOM 764 O O . LEU A 1 96 ? -10.282 -38.843 -19.851 1.00 94.62 96 LEU A O 1
ATOM 768 N N . LYS A 1 97 ? -12.477 -39.118 -20.246 1.00 95.19 97 LYS A N 1
ATOM 769 C CA . LYS A 1 97 ? -12.793 -37.680 -20.191 1.00 95.19 97 LYS A CA 1
ATOM 770 C C . LYS A 1 97 ? -12.492 -37.074 -18.818 1.00 95.19 97 LYS A C 1
ATOM 772 O O . LYS A 1 97 ? -11.921 -35.990 -18.755 1.00 95.19 97 LYS A O 1
ATOM 777 N N . LEU A 1 98 ? -12.807 -37.779 -17.731 1.00 93.69 98 LEU A N 1
ATOM 778 C CA . LEU A 1 98 ? -12.463 -37.348 -16.373 1.00 93.69 98 LEU A CA 1
ATOM 779 C C . LEU A 1 98 ? -10.944 -37.266 -16.176 1.00 93.69 98 LEU A C 1
ATOM 781 O O . LEU A 1 98 ? -10.462 -36.310 -15.575 1.00 93.69 98 LEU A O 1
ATOM 785 N N . ALA A 1 99 ? -10.173 -38.214 -16.718 1.00 94.69 99 ALA A N 1
ATOM 786 C CA . ALA A 1 99 ? -8.710 -38.147 -16.685 1.00 94.69 99 ALA A CA 1
ATOM 787 C C . ALA A 1 99 ? -8.183 -36.889 -17.377 1.00 94.69 99 ALA A C 1
ATOM 789 O O . ALA A 1 99 ? -7.337 -36.191 -16.817 1.00 94.69 99 ALA A O 1
ATOM 790 N N . ASN A 1 100 ? -8.723 -36.567 -18.552 1.00 94.19 100 ASN A N 1
ATOM 791 C CA . ASN A 1 100 ? -8.381 -35.339 -19.260 1.00 94.19 100 ASN A CA 1
ATOM 792 C C . ASN A 1 100 ? -8.769 -34.102 -18.450 1.00 94.19 100 ASN A C 1
ATOM 794 O O . ASN A 1 100 ? -7.937 -33.216 -18.301 1.00 94.19 100 ASN A O 1
ATOM 798 N N . LEU A 1 101 ? -9.964 -34.074 -17.854 1.00 93.62 101 LEU A N 1
ATOM 799 C CA . LEU A 1 101 ? -10.412 -32.978 -16.993 1.00 93.62 101 LEU A CA 1
ATOM 800 C C . LEU A 1 101 ? -9.432 -32.725 -15.839 1.00 93.62 101 LEU A C 1
ATOM 802 O O . LEU A 1 101 ? -8.961 -31.604 -15.679 1.00 93.62 101 LEU A O 1
ATOM 806 N N . TYR A 1 102 ? -9.054 -33.760 -15.081 1.00 93.19 102 TYR A N 1
ATOM 807 C CA . TYR A 1 102 ? -8.075 -33.598 -14.001 1.00 93.19 102 TYR A CA 1
ATOM 808 C C . TYR A 1 102 ? -6.703 -33.158 -14.525 1.00 93.19 102 TYR A C 1
ATOM 810 O O . TYR A 1 102 ? -6.035 -32.348 -13.889 1.00 93.19 102 TYR A O 1
ATOM 818 N N . ASN A 1 103 ? -6.265 -33.661 -15.682 1.00 92.00 103 ASN A N 1
ATOM 819 C CA . ASN A 1 103 ? -5.011 -33.220 -16.292 1.00 92.00 103 ASN A CA 1
ATOM 820 C C . ASN A 1 103 ? -5.066 -31.754 -16.737 1.00 92.00 103 ASN A C 1
ATOM 822 O O . ASN A 1 103 ? -4.084 -31.047 -16.539 1.00 92.00 103 ASN A O 1
ATOM 826 N N . TYR A 1 104 ? -6.195 -31.274 -17.266 1.00 90.88 104 TYR A N 1
ATOM 827 C CA . TYR A 1 104 ? -6.393 -29.857 -17.570 1.00 90.88 104 TYR A CA 1
ATOM 828 C C . TYR A 1 104 ? -6.411 -29.002 -16.309 1.00 90.88 104 TYR A C 1
ATOM 830 O O . TYR A 1 104 ? -5.789 -27.949 -16.312 1.00 90.88 104 TYR A O 1
ATOM 838 N N . MET A 1 105 ? -7.018 -29.470 -15.214 1.00 89.88 105 MET A N 1
ATOM 839 C CA . MET A 1 105 ? -6.946 -28.769 -13.926 1.00 89.88 105 MET A CA 1
ATOM 840 C C . MET A 1 105 ? -5.496 -28.552 -13.479 1.00 89.88 105 MET A C 1
ATOM 842 O O . MET A 1 105 ? -5.143 -27.457 -13.059 1.00 89.88 105 MET A O 1
ATOM 846 N N . PHE A 1 106 ? -4.636 -29.571 -13.613 1.00 86.38 106 PHE A N 1
ATOM 847 C CA . PHE A 1 106 ? -3.206 -29.428 -13.317 1.00 86.38 106 PHE A CA 1
ATOM 848 C C . PHE A 1 106 ? -2.470 -28.563 -14.345 1.00 86.38 106 PHE A C 1
ATOM 850 O O . PHE A 1 106 ? -1.622 -27.772 -13.961 1.00 86.38 106 PHE A O 1
ATOM 857 N N . LYS A 1 107 ? -2.786 -28.687 -15.640 1.00 85.06 107 LYS A N 1
ATOM 858 C CA . LYS A 1 107 ? -2.152 -27.893 -16.704 1.00 85.06 107 LYS A CA 1
ATOM 859 C C . LYS A 1 107 ? -2.455 -26.402 -16.572 1.00 85.06 107 LYS A C 1
ATOM 861 O O . LYS A 1 107 ? -1.580 -25.587 -16.827 1.00 85.06 107 LYS A O 1
ATOM 866 N N . LEU A 1 108 ? -3.695 -26.074 -16.228 1.00 84.69 108 LEU A N 1
ATOM 867 C CA . LEU A 1 108 ? -4.206 -24.709 -16.127 1.00 84.69 108 LEU A CA 1
ATOM 868 C C . LEU A 1 108 ? -4.067 -24.136 -14.712 1.00 84.69 108 LEU A C 1
ATOM 870 O O . LEU A 1 108 ? -4.488 -23.010 -14.485 1.00 84.69 108 LEU A O 1
ATOM 874 N N . ASN A 1 109 ? -3.534 -24.910 -13.758 1.00 82.50 109 ASN A N 1
ATOM 875 C CA . ASN A 1 109 ? -3.497 -24.560 -12.334 1.00 82.50 109 ASN A CA 1
ATOM 876 C C . ASN A 1 109 ? -4.868 -24.132 -11.778 1.00 82.50 109 ASN A C 1
ATOM 878 O O . ASN A 1 109 ? -4.958 -23.280 -10.902 1.00 82.50 109 ASN A O 1
ATOM 882 N N . HIS A 1 110 ? -5.945 -24.737 -12.280 1.00 83.81 110 HIS A N 1
ATOM 883 C CA . HIS A 1 110 ? -7.308 -24.319 -11.982 1.00 83.81 110 HIS A CA 1
ATOM 884 C C . HIS A 1 110 ? -8.098 -25.435 -11.295 1.00 83.81 110 HIS A C 1
ATOM 886 O O . HIS A 1 110 ? -8.261 -26.532 -11.839 1.00 83.81 110 HIS A O 1
ATOM 892 N N . PHE A 1 111 ? -8.638 -25.145 -10.107 1.00 85.56 111 PHE A N 1
ATOM 893 C CA . PHE A 1 111 ? -9.563 -26.030 -9.399 1.00 85.56 111 PHE A CA 1
ATOM 894 C C . PHE A 1 111 ? -11.003 -25.500 -9.513 1.00 85.56 111 PHE A C 1
ATOM 896 O O . PHE A 1 111 ? -11.256 -24.392 -9.036 1.00 85.56 111 PHE A O 1
ATOM 903 N N . PRO A 1 112 ? -11.957 -26.272 -10.074 1.00 85.88 112 PRO A N 1
ATOM 904 C CA . PRO A 1 112 ? -13.312 -25.786 -10.328 1.00 85.88 112 PRO A CA 1
ATOM 905 C C . PRO A 1 112 ? -13.994 -25.230 -9.073 1.00 85.88 112 PRO A C 1
ATOM 907 O O . PRO A 1 112 ? -14.033 -25.896 -8.036 1.00 85.88 112 PRO A O 1
ATOM 910 N N . GLY A 1 113 ? -14.581 -24.034 -9.175 1.00 83.50 113 GLY A N 1
ATOM 911 C CA . GLY A 1 113 ? -15.273 -23.378 -8.057 1.00 83.50 113 GLY A CA 1
ATOM 912 C C . GLY A 1 113 ? -16.424 -24.217 -7.496 1.00 83.50 113 GLY A C 1
ATOM 913 O O . GLY A 1 113 ? -16.498 -24.435 -6.290 1.00 83.50 113 GLY A O 1
ATOM 914 N N . CYS A 1 114 ? -17.238 -24.819 -8.368 1.00 83.50 114 CYS A N 1
ATOM 915 C CA . CYS A 1 114 ? -18.318 -25.726 -7.962 1.00 83.50 114 CYS A CA 1
ATOM 916 C C . CYS A 1 114 ? -17.818 -26.949 -7.169 1.00 83.50 114 CYS A C 1
ATOM 918 O O . CYS A 1 114 ? -18.559 -27.522 -6.378 1.00 83.50 114 CYS A O 1
ATOM 920 N N . TRP A 1 115 ? -16.546 -27.338 -7.330 1.00 87.06 115 TRP A N 1
ATOM 921 C CA . TRP A 1 115 ? -15.904 -28.412 -6.568 1.00 87.06 115 TRP A CA 1
ATOM 922 C C . TRP A 1 115 ? -15.384 -27.976 -5.197 1.00 87.06 115 TRP A C 1
ATOM 924 O O . TRP A 1 115 ? -15.008 -28.843 -4.397 1.00 87.06 115 TRP A O 1
ATOM 934 N N . LYS A 1 116 ? -15.362 -26.671 -4.911 1.00 84.56 116 LYS A N 1
ATOM 935 C CA . LYS A 1 116 ? -15.038 -26.106 -3.595 1.00 84.56 116 LYS A CA 1
ATOM 936 C C . LYS A 1 116 ? -16.269 -26.094 -2.670 1.00 84.56 116 LYS A C 1
ATOM 938 O O . LYS A 1 116 ? -16.098 -26.239 -1.463 1.00 84.56 116 LYS A O 1
ATOM 943 N N . THR A 1 117 ? -17.485 -26.030 -3.220 1.00 86.50 117 THR A N 1
ATOM 944 C CA . THR A 1 117 ? -18.744 -26.013 -2.454 1.00 86.50 117 THR A CA 1
ATOM 945 C C . THR A 1 117 ? -19.000 -27.337 -1.724 1.00 86.50 117 THR A C 1
ATOM 947 O O . THR A 1 117 ? -18.870 -28.427 -2.293 1.00 86.50 117 THR A O 1
ATOM 950 N N . ALA A 1 118 ? -19.389 -27.254 -0.450 1.00 88.06 118 ALA A N 1
ATOM 951 C CA . ALA A 1 118 ? -19.713 -28.401 0.392 1.00 88.06 118 ALA A CA 1
ATOM 952 C C . ALA A 1 118 ? -21.051 -28.198 1.109 1.00 88.06 118 ALA A C 1
ATOM 954 O O . ALA A 1 118 ? -21.377 -27.089 1.519 1.00 88.06 118 ALA A O 1
ATOM 955 N N . ARG A 1 119 ? -21.791 -29.290 1.326 1.00 87.44 119 ARG A N 1
ATOM 956 C CA . ARG A 1 119 ? -22.926 -29.299 2.259 1.00 87.44 119 ARG A CA 1
ATOM 957 C C . ARG A 1 119 ? -22.410 -29.574 3.664 1.00 87.44 119 ARG A C 1
ATOM 959 O O . ARG A 1 119 ? -21.801 -30.623 3.877 1.00 87.44 119 ARG A O 1
ATOM 966 N N . ILE A 1 120 ? -22.656 -28.669 4.605 1.00 87.75 120 ILE A N 1
ATOM 967 C CA . ILE A 1 120 ? -22.291 -28.868 6.010 1.00 87.75 120 ILE A CA 1
ATOM 968 C C . ILE A 1 120 ? -23.360 -29.728 6.685 1.00 87.75 120 ILE A C 1
ATOM 970 O O . ILE A 1 120 ? -24.530 -29.359 6.713 1.00 87.75 120 ILE A O 1
ATOM 974 N N . LEU A 1 121 ? -22.961 -30.886 7.211 1.00 88.00 121 LEU A N 1
ATOM 975 C CA . LEU A 1 121 ? -23.811 -31.735 8.041 1.00 88.00 121 LEU A CA 1
ATOM 976 C C . LEU A 1 121 ? -23.343 -31.672 9.499 1.00 88.00 121 LEU A C 1
ATOM 978 O O . LEU A 1 121 ? -22.223 -32.106 9.784 1.00 88.00 121 LEU A O 1
ATOM 982 N N . PRO A 1 122 ? -24.167 -31.166 10.429 1.00 89.75 122 PRO A N 1
ATOM 983 C CA . PRO A 1 122 ? -23.840 -31.196 11.846 1.00 89.75 122 PRO A CA 1
ATOM 984 C C . PRO A 1 122 ? -23.935 -32.628 12.389 1.00 89.75 122 PRO A C 1
ATOM 986 O O . PRO A 1 122 ? -24.982 -33.264 12.299 1.00 89.75 122 PRO A O 1
ATOM 989 N N . ILE A 1 123 ? -22.850 -33.140 12.977 1.00 90.44 123 ILE A N 1
ATOM 990 C CA . ILE A 1 123 ? -22.836 -34.441 13.669 1.00 90.44 123 ILE A CA 1
ATOM 991 C C . ILE A 1 123 ? -22.609 -34.228 15.162 1.00 90.44 123 ILE A C 1
ATOM 993 O O . ILE A 1 123 ? -21.621 -33.606 15.557 1.00 90.44 123 ILE A O 1
ATOM 997 N N . LEU A 1 124 ? -23.499 -34.775 15.990 1.00 91.12 124 LEU A N 1
ATOM 998 C CA . LEU A 1 124 ? -23.398 -34.698 17.444 1.00 91.12 124 LEU A CA 1
ATOM 999 C C . LEU A 1 124 ? -22.120 -35.392 17.946 1.00 91.12 124 LEU A C 1
ATOM 1001 O O . LEU A 1 124 ? -21.800 -36.519 17.561 1.00 91.12 124 LEU A O 1
ATOM 1005 N N . LYS A 1 125 ? -21.368 -34.712 18.814 1.00 87.81 125 LYS A N 1
ATOM 1006 C CA . LYS A 1 125 ? -20.224 -35.295 19.524 1.00 87.81 125 LYS A CA 1
ATOM 1007 C C . LYS A 1 125 ? -20.738 -36.374 20.495 1.00 87.81 125 LYS A C 1
ATOM 1009 O O . LYS A 1 125 ? -21.690 -36.099 21.224 1.00 87.81 125 LYS A O 1
ATOM 1014 N N . PRO A 1 126 ? -20.111 -37.565 20.557 1.00 89.94 126 PRO A N 1
ATOM 1015 C CA . PRO A 1 126 ? -20.514 -38.610 21.498 1.00 89.94 126 PRO A CA 1
ATOM 1016 C C . PRO A 1 126 ? -20.577 -38.086 22.940 1.00 89.94 126 PRO A C 1
ATOM 1018 O O . PRO A 1 126 ? -19.641 -37.424 23.389 1.00 89.94 126 PRO A O 1
ATOM 1021 N N . GLY A 1 127 ? -21.685 -38.354 23.639 1.00 89.62 127 GLY A N 1
ATOM 1022 C CA . GLY A 1 127 ? -21.877 -37.978 25.046 1.00 89.62 127 GLY A CA 1
ATOM 1023 C C . GLY A 1 127 ? -22.049 -36.477 25.328 1.00 89.62 127 GLY A C 1
ATOM 1024 O O . GLY A 1 127 ? -21.905 -36.068 26.477 1.00 89.62 127 GLY A O 1
ATOM 1025 N N . LYS A 1 128 ? -22.312 -35.635 24.317 1.00 90.75 128 LYS A N 1
ATOM 1026 C CA . LYS A 1 128 ? -22.583 -34.195 24.499 1.00 90.75 128 LYS A CA 1
ATOM 1027 C C . LYS A 1 128 ? -24.074 -33.871 24.360 1.00 90.75 128 LYS A C 1
ATOM 1029 O O . LYS A 1 128 ? -24.796 -34.558 23.645 1.00 90.75 128 LYS A O 1
ATOM 1034 N N . ASP A 1 129 ? -24.512 -32.803 25.028 1.00 89.88 129 ASP A N 1
ATOM 1035 C CA . ASP A 1 129 ? -25.912 -32.364 25.067 1.00 89.88 129 ASP A CA 1
ATOM 1036 C C . ASP A 1 129 ? -26.421 -31.957 23.665 1.00 89.88 129 ASP A C 1
ATOM 1038 O O . ASP A 1 129 ? -25.899 -30.993 23.092 1.00 89.88 129 ASP A O 1
ATOM 1042 N N . PRO A 1 130 ? -27.443 -32.634 23.104 1.00 89.56 130 PRO A N 1
ATOM 1043 C CA . PRO A 1 130 ? -27.972 -32.335 21.774 1.00 89.56 130 PRO A CA 1
ATOM 1044 C C . PRO A 1 130 ? -28.697 -30.986 21.684 1.00 89.56 130 PRO A C 1
ATOM 1046 O O . PRO A 1 130 ? -28.990 -30.523 20.578 1.00 89.56 130 PRO A O 1
ATOM 1049 N N . THR A 1 131 ? -29.007 -30.339 22.809 1.00 89.19 131 THR A N 1
ATOM 1050 C CA . THR A 1 131 ? -29.695 -29.045 22.823 1.00 89.19 131 THR A CA 1
ATOM 1051 C C . THR A 1 131 ? -28.767 -27.865 22.541 1.00 89.19 131 THR A C 1
ATOM 1053 O O . THR A 1 131 ? -29.270 -26.792 22.205 1.00 89.19 131 THR A O 1
ATOM 1056 N N . GLN A 1 132 ? -27.446 -28.064 22.612 1.00 86.44 132 GLN A N 1
ATOM 1057 C CA . GLN A 1 132 ? -26.438 -27.010 22.496 1.00 86.44 132 GLN A CA 1
ATOM 1058 C C . GLN A 1 132 ? -25.712 -27.036 21.138 1.00 86.44 132 GLN A C 1
ATOM 1060 O O . GLN A 1 132 ? -25.178 -28.084 20.760 1.00 86.44 132 GLN A O 1
ATOM 1065 N N . PRO A 1 133 ? -25.578 -25.899 20.424 1.00 86.94 133 PRO A N 1
ATOM 1066 C CA . PRO A 1 133 ? -24.890 -25.852 19.125 1.00 86.94 133 PRO A CA 1
ATOM 1067 C C . PRO A 1 133 ? -23.422 -26.309 19.178 1.00 86.94 133 PRO A C 1
ATOM 1069 O O . PRO A 1 133 ? -22.946 -26.995 18.274 1.00 86.94 133 PRO A O 1
ATOM 1072 N N . ILE A 1 134 ? -22.723 -26.024 20.284 1.00 86.88 134 ILE A N 1
ATOM 1073 C CA . ILE A 1 134 ? -21.312 -26.399 20.507 1.00 86.88 134 ILE A CA 1
ATOM 1074 C C . ILE A 1 134 ? -21.071 -27.917 20.553 1.00 86.88 134 ILE A C 1
ATOM 1076 O O . ILE A 1 134 ? -19.941 -28.398 20.371 1.00 86.88 134 ILE A O 1
ATOM 1080 N N . SER A 1 135 ? -22.130 -28.693 20.783 1.00 89.69 135 SER A N 1
ATOM 1081 C CA . SER A 1 135 ? -22.084 -30.152 20.821 1.00 89.69 135 SER A CA 1
ATOM 1082 C C . SER A 1 135 ? -21.967 -30.779 19.435 1.00 89.69 135 SER A C 1
ATOM 1084 O O . SER A 1 135 ? -21.654 -31.964 19.344 1.00 89.69 135 SER A O 1
ATOM 1086 N N . TYR A 1 136 ? -22.155 -30.019 18.356 1.00 88.75 136 TYR A N 1
ATOM 1087 C CA . TYR A 1 136 ? -22.110 -30.531 16.989 1.00 88.75 136 TYR A CA 1
ATOM 1088 C C . TYR A 1 136 ? -20.758 -30.248 16.316 1.00 88.75 136 TYR A C 1
ATOM 1090 O O . TYR A 1 136 ? -20.066 -29.278 16.624 1.00 88.75 136 TYR A O 1
ATOM 1098 N N . ARG A 1 137 ? -20.343 -31.135 15.405 1.00 84.00 137 ARG A N 1
ATOM 1099 C CA . ARG A 1 137 ? -19.189 -30.961 14.510 1.00 84.00 137 ARG A CA 1
ATOM 1100 C C . ARG A 1 137 ? -19.680 -30.627 13.098 1.00 84.00 137 ARG A C 1
ATOM 1102 O O . ARG A 1 137 ? -20.546 -31.358 12.612 1.00 84.00 137 ARG A O 1
ATOM 1109 N N . PRO A 1 138 ? -19.115 -29.619 12.415 1.00 87.81 138 PRO A N 1
ATOM 1110 C CA . PRO A 1 138 ? -19.429 -29.364 11.016 1.00 87.81 138 PRO A CA 1
ATOM 1111 C C . PRO A 1 138 ? -18.716 -30.389 10.122 1.00 87.81 138 PRO A C 1
ATOM 1113 O O . PRO A 1 138 ? -17.494 -30.373 9.992 1.00 87.81 138 PRO A O 1
ATOM 1116 N N . ILE A 1 139 ? -19.455 -31.309 9.497 1.00 86.38 139 ILE A N 1
ATOM 1117 C CA . ILE A 1 139 ? -18.889 -32.247 8.518 1.00 86.38 139 ILE A CA 1
ATOM 1118 C C . ILE A 1 139 ? -19.171 -31.760 7.100 1.00 86.38 139 ILE A C 1
ATOM 1120 O O . ILE A 1 139 ? -20.306 -31.788 6.631 1.00 86.38 139 ILE A O 1
ATOM 1124 N N . SER A 1 140 ? -18.115 -31.370 6.388 1.00 87.25 140 SER A N 1
ATOM 1125 C CA . SER A 1 140 ? -18.207 -30.881 5.010 1.00 87.25 140 SER A CA 1
ATOM 1126 C C . SER A 1 140 ? -18.324 -32.024 3.996 1.00 87.25 140 SER A C 1
ATOM 1128 O O . SER A 1 140 ? -17.352 -32.719 3.676 1.00 87.25 140 SER A O 1
ATOM 1130 N N . LEU A 1 141 ? -19.514 -32.204 3.423 1.00 87.12 141 LEU A N 1
ATOM 1131 C CA . LEU A 1 141 ? -19.749 -33.123 2.313 1.00 87.12 141 LEU A CA 1
ATOM 1132 C C . LEU A 1 141 ? -19.459 -32.457 0.965 1.00 87.12 141 LEU A C 1
ATOM 1134 O O . LEU A 1 141 ? -20.315 -31.824 0.352 1.00 87.12 141 LEU A O 1
ATOM 1138 N N . LEU A 1 142 ? -18.236 -32.666 0.483 1.00 88.00 142 LEU A N 1
ATOM 1139 C CA . LEU A 1 142 ? -17.811 -32.285 -0.867 1.00 88.00 142 LEU A CA 1
ATOM 1140 C C . LEU A 1 142 ? -18.355 -33.237 -1.945 1.00 88.00 142 LEU A C 1
ATOM 1142 O O . LEU A 1 142 ? -18.641 -34.409 -1.677 1.00 88.00 142 LEU A O 1
ATOM 1146 N N . LEU A 1 143 ? -18.378 -32.761 -3.188 1.00 89.88 143 LEU A N 1
ATOM 1147 C CA . LEU A 1 143 ? -18.634 -33.571 -4.383 1.00 89.88 143 LEU A CA 1
ATOM 1148 C C . LEU A 1 143 ? -17.640 -34.737 -4.489 1.00 89.88 143 LEU A C 1
ATOM 1150 O O . LEU A 1 143 ? -16.449 -34.595 -4.196 1.00 89.88 143 LEU A O 1
ATOM 1154 N N . THR A 1 144 ? -18.096 -35.911 -4.924 1.00 89.19 144 THR A N 1
ATOM 1155 C CA . THR A 1 144 ? -17.240 -37.111 -4.965 1.00 89.19 144 THR A CA 1
ATOM 1156 C C . THR A 1 144 ? -16.088 -36.972 -5.962 1.00 89.19 144 THR A C 1
ATOM 1158 O O . THR A 1 144 ? -14.964 -37.382 -5.664 1.00 89.19 144 THR A O 1
ATOM 1161 N N . LEU A 1 145 ? -16.320 -36.306 -7.097 1.00 89.31 145 LEU A N 1
ATOM 1162 C CA . LEU A 1 145 ? -15.270 -35.986 -8.069 1.00 89.31 145 LEU A CA 1
ATOM 1163 C C . LEU A 1 145 ? -14.241 -34.979 -7.515 1.00 89.31 145 LEU A C 1
ATOM 1165 O O . LEU A 1 145 ? -13.047 -35.119 -7.790 1.00 89.31 145 LEU A O 1
ATOM 1169 N N . SER A 1 146 ? -14.669 -34.040 -6.661 1.00 90.75 146 SER A N 1
ATOM 1170 C CA . SER A 1 146 ? -13.779 -33.131 -5.913 1.00 90.75 146 SER A CA 1
ATOM 1171 C C . SER A 1 146 ? -12.930 -33.880 -4.876 1.00 90.75 146 SER A C 1
ATOM 1173 O O . SER A 1 146 ? -11.730 -33.647 -4.727 1.00 90.75 146 SER A O 1
ATOM 1175 N N . LYS A 1 147 ? -13.514 -34.862 -4.176 1.00 88.75 147 LYS A N 1
ATOM 1176 C CA . LYS A 1 147 ? -12.766 -35.723 -3.241 1.00 88.75 147 LYS A CA 1
ATOM 1177 C C . LYS A 1 147 ? -11.677 -36.528 -3.961 1.00 88.75 147 LYS A C 1
ATOM 1179 O O . LYS A 1 147 ? -10.611 -36.749 -3.382 1.00 88.75 147 LYS A O 1
ATOM 1184 N N . LEU A 1 148 ? -11.925 -36.956 -5.202 1.00 89.75 148 LEU A N 1
ATOM 1185 C CA . LEU A 1 148 ? -10.938 -37.662 -6.020 1.00 89.75 148 LEU A CA 1
ATOM 1186 C C . LEU A 1 148 ? -9.768 -36.755 -6.427 1.00 89.75 148 LEU A C 1
ATOM 1188 O O . LEU A 1 148 ? -8.623 -37.149 -6.203 1.00 89.75 148 LEU A O 1
ATOM 1192 N N . SER A 1 149 ? -10.012 -35.538 -6.935 1.00 88.94 149 SER A N 1
ATOM 1193 C CA . SER A 1 149 ? -8.916 -34.589 -7.223 1.00 88.94 149 SER A CA 1
ATOM 1194 C C . SER A 1 149 ? -8.102 -34.287 -5.973 1.00 88.94 149 SER A C 1
ATOM 1196 O O . SER A 1 149 ? -6.878 -34.397 -6.012 1.00 88.94 149 SER A O 1
ATOM 1198 N N . LYS A 1 150 ? -8.756 -33.997 -4.841 1.00 89.19 150 LYS A N 1
ATOM 1199 C CA . LYS A 1 150 ? -8.067 -33.765 -3.562 1.00 89.19 150 LYS A CA 1
ATOM 1200 C C . LYS A 1 150 ? -7.228 -34.969 -3.133 1.00 89.19 150 LYS A C 1
ATOM 1202 O O . LYS A 1 150 ? -6.117 -34.787 -2.649 1.00 89.19 150 LYS A O 1
ATOM 1207 N N . LYS A 1 151 ? -7.694 -36.204 -3.359 1.00 88.62 151 LYS A N 1
ATOM 1208 C CA . LYS A 1 151 ? -6.903 -37.415 -3.080 1.00 88.62 151 LYS A CA 1
ATOM 1209 C C . LYS A 1 151 ? -5.687 -37.544 -4.002 1.00 88.62 151 LYS A C 1
ATOM 1211 O O . LYS A 1 151 ? -4.624 -37.940 -3.531 1.00 88.62 151 LYS A O 1
ATOM 1216 N N . ILE A 1 152 ? -5.822 -37.205 -5.286 1.00 89.06 152 ILE A N 1
ATOM 1217 C CA . ILE A 1 152 ? -4.698 -37.178 -6.234 1.00 89.06 152 ILE A CA 1
ATOM 1218 C C . ILE A 1 152 ? -3.657 -36.146 -5.784 1.00 89.06 152 ILE A C 1
ATOM 1220 O O . ILE A 1 152 ? -2.477 -36.483 -5.693 1.00 89.06 152 ILE A O 1
ATOM 1224 N N . ILE A 1 153 ? -4.098 -34.926 -5.456 1.00 88.56 153 ILE A N 1
ATOM 1225 C CA . ILE A 1 153 ? -3.242 -33.844 -4.948 1.00 88.56 153 ILE A CA 1
ATOM 1226 C C . ILE A 1 153 ? -2.541 -34.288 -3.665 1.00 88.56 15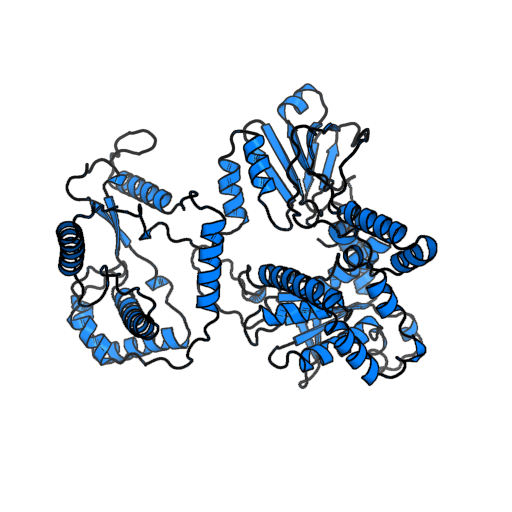3 ILE A C 1
ATOM 1228 O O . ILE A 1 153 ? -1.319 -34.234 -3.598 1.00 88.56 153 ILE A O 1
ATOM 1232 N N . LEU A 1 154 ? -3.288 -34.813 -2.689 1.00 87.62 154 LEU A N 1
ATOM 1233 C CA . LEU A 1 154 ? -2.750 -35.281 -1.412 1.00 87.62 154 LEU A CA 1
ATOM 1234 C C . LEU A 1 154 ? -1.680 -36.360 -1.598 1.00 87.62 154 LEU A C 1
ATOM 1236 O O . LEU A 1 154 ? -0.629 -36.295 -0.975 1.00 87.62 154 LEU A O 1
ATOM 1240 N N . ASN A 1 155 ? -1.916 -37.344 -2.467 1.00 86.44 155 ASN A N 1
ATOM 1241 C CA . ASN A 1 155 ? -0.939 -38.405 -2.705 1.00 86.44 155 ASN A CA 1
ATOM 1242 C C . ASN A 1 155 ? 0.354 -37.857 -3.339 1.00 86.44 155 ASN A C 1
ATOM 1244 O O . ASN A 1 155 ? 1.444 -38.307 -2.987 1.00 86.44 155 ASN A O 1
ATOM 1248 N N . ARG A 1 156 ? 0.250 -36.882 -4.255 1.00 86.19 156 ARG A N 1
ATOM 1249 C CA . ARG A 1 156 ? 1.424 -36.202 -4.830 1.00 86.19 156 ARG A CA 1
ATOM 1250 C C . ARG A 1 156 ? 2.146 -35.355 -3.784 1.00 86.19 156 ARG A C 1
ATOM 1252 O O . ARG A 1 156 ? 3.369 -35.429 -3.701 1.00 86.19 156 ARG A O 1
ATOM 1259 N N . TYR A 1 157 ? 1.391 -34.614 -2.974 1.00 83.56 157 TYR A N 1
ATOM 1260 C CA . TYR A 1 157 ? 1.912 -33.802 -1.880 1.00 83.56 157 TYR A CA 1
ATOM 1261 C C . TYR A 1 157 ? 2.675 -34.659 -0.872 1.00 83.56 157 TYR A C 1
ATOM 1263 O O . TYR A 1 157 ? 3.837 -34.378 -0.636 1.00 83.56 157 TYR A O 1
ATOM 1271 N N . ILE A 1 158 ? 2.092 -35.748 -0.356 1.00 81.44 158 ILE A N 1
ATOM 1272 C CA . ILE A 1 158 ? 2.759 -36.639 0.611 1.00 81.44 158 ILE A CA 1
ATOM 1273 C C . ILE A 1 158 ? 4.048 -37.222 0.020 1.00 81.44 158 ILE A C 1
ATOM 1275 O O . ILE A 1 158 ? 5.080 -37.233 0.686 1.00 81.44 158 ILE A O 1
ATOM 1279 N N . LYS A 1 159 ? 4.024 -37.661 -1.248 1.00 83.31 159 LYS A N 1
ATOM 1280 C CA . LYS A 1 159 ? 5.225 -38.171 -1.929 1.00 83.31 159 LYS A CA 1
ATOM 1281 C C . LYS A 1 159 ? 6.341 -37.121 -1.959 1.00 83.31 159 LYS A C 1
ATOM 1283 O O . LYS A 1 159 ? 7.495 -37.450 -1.696 1.00 83.31 159 LYS A O 1
ATOM 1288 N N . HIS A 1 160 ? 6.002 -35.873 -2.274 1.00 79.88 160 HIS A N 1
ATOM 1289 C CA . HIS A 1 160 ? 6.959 -34.771 -2.270 1.00 79.88 160 HIS A CA 1
ATOM 1290 C C . HIS A 1 160 ? 7.412 -34.416 -0.848 1.00 79.88 160 HIS A C 1
ATOM 1292 O O . HIS A 1 160 ? 8.610 -34.375 -0.591 1.00 79.88 160 HIS A O 1
ATOM 1298 N N . ALA A 1 161 ? 6.474 -34.233 0.081 1.00 76.19 161 ALA A N 1
ATOM 1299 C CA . ALA A 1 161 ? 6.721 -33.861 1.468 1.00 76.19 161 ALA A CA 1
ATOM 1300 C C . ALA A 1 161 ? 7.651 -34.852 2.177 1.00 76.19 161 ALA A C 1
ATOM 1302 O O . ALA A 1 161 ? 8.568 -34.428 2.873 1.00 76.19 161 ALA A O 1
ATOM 1303 N N . ASN A 1 162 ? 7.490 -36.154 1.925 1.00 80.50 162 ASN A N 1
ATOM 1304 C CA . ASN A 1 162 ? 8.396 -37.181 2.439 1.00 80.50 162 ASN A CA 1
ATOM 1305 C C . ASN A 1 162 ? 9.786 -37.096 1.794 1.00 80.50 162 ASN A C 1
ATOM 1307 O O . ASN A 1 162 ? 10.790 -37.204 2.494 1.00 80.50 162 ASN A O 1
ATOM 1311 N N . LYS A 1 163 ? 9.868 -36.846 0.476 1.00 78.06 163 LYS A N 1
ATOM 1312 C CA . LYS A 1 163 ? 11.151 -36.669 -0.230 1.00 78.06 163 LYS A CA 1
ATOM 1313 C C . LYS A 1 163 ? 11.959 -35.505 0.351 1.00 78.06 163 LYS A C 1
ATOM 1315 O O . LYS A 1 163 ? 13.171 -35.620 0.486 1.00 78.06 163 LYS A O 1
ATOM 1320 N N . VAL A 1 164 ? 11.296 -34.401 0.692 1.00 72.94 164 VAL A N 1
ATOM 1321 C CA . VAL A 1 164 ? 11.938 -33.203 1.262 1.00 72.94 164 VAL A CA 1
ATOM 1322 C C . VAL A 1 164 ? 11.906 -33.152 2.795 1.00 72.94 164 VAL A C 1
ATOM 1324 O O . VAL A 1 164 ? 12.254 -32.120 3.361 1.00 72.94 164 VAL A O 1
ATOM 1327 N N . ARG A 1 165 ? 11.511 -34.251 3.458 1.00 72.38 165 ARG A N 1
ATOM 1328 C CA . ARG A 1 165 ? 11.465 -34.407 4.925 1.00 72.38 165 ARG A CA 1
ATOM 1329 C C . ARG A 1 165 ? 10.703 -33.280 5.648 1.00 72.38 165 ARG A C 1
ATOM 1331 O O . ARG A 1 165 ? 11.154 -32.794 6.677 1.00 72.38 165 ARG A O 1
ATOM 1338 N N . ILE A 1 166 ? 9.559 -32.853 5.097 1.00 71.88 166 ILE A N 1
ATOM 1339 C CA . ILE A 1 166 ? 8.692 -31.842 5.736 1.00 71.88 166 ILE A CA 1
ATOM 1340 C C . ILE A 1 166 ? 8.058 -32.382 7.030 1.00 71.88 166 ILE A C 1
ATOM 1342 O O . ILE A 1 166 ? 8.140 -31.690 8.043 1.00 71.88 166 ILE A O 1
ATOM 1346 N N . PRO A 1 167 ? 7.419 -33.572 7.052 1.00 72.69 167 PRO A N 1
ATOM 1347 C CA . PRO A 1 167 ? 6.915 -34.129 8.302 1.00 72.69 167 PRO A CA 1
ATOM 1348 C C . PRO A 1 167 ? 8.088 -34.524 9.200 1.00 72.69 167 PRO A C 1
ATOM 1350 O O . PRO A 1 167 ? 8.993 -35.236 8.760 1.00 72.69 167 PRO A O 1
ATOM 1353 N N . ILE A 1 168 ? 8.059 -34.093 10.461 1.00 78.44 168 ILE A N 1
ATOM 1354 C CA . ILE A 1 168 ? 9.028 -34.555 11.457 1.00 78.44 168 ILE A CA 1
ATOM 1355 C C . ILE A 1 168 ? 8.833 -36.059 11.727 1.00 78.44 168 ILE A C 1
ATOM 1357 O O . ILE A 1 168 ? 7.694 -36.535 11.674 1.00 78.44 168 ILE A O 1
ATOM 1361 N N . PRO A 1 169 ? 9.894 -36.818 12.066 1.00 80.56 169 PRO A N 1
ATOM 1362 C CA . PRO A 1 169 ? 9.788 -38.254 12.361 1.00 80.56 169 PRO A CA 1
ATOM 1363 C C . PRO A 1 169 ? 8.770 -38.593 13.461 1.00 80.56 169 PRO A C 1
ATOM 1365 O O . PRO A 1 169 ? 8.218 -39.686 13.501 1.00 80.56 169 PRO A O 1
ATOM 1368 N N . GLN A 1 170 ? 8.502 -37.634 14.345 1.00 82.75 170 GLN A N 1
ATOM 1369 C CA . GLN A 1 170 ? 7.590 -37.742 15.476 1.00 82.75 170 GLN A CA 1
ATOM 1370 C C . GLN A 1 170 ? 6.118 -37.453 15.120 1.00 82.75 170 GLN A C 1
ATOM 1372 O O . GLN A 1 170 ? 5.273 -37.446 16.013 1.00 82.75 170 GLN A O 1
ATOM 1377 N N . GLN A 1 171 ? 5.786 -37.205 13.848 1.00 82.19 171 GLN A N 1
ATOM 1378 C CA . GLN A 1 171 ? 4.415 -36.979 13.383 1.00 82.19 171 GLN A CA 1
ATOM 1379 C C . GLN A 1 171 ? 3.741 -38.313 13.024 1.00 82.19 171 GLN A C 1
ATOM 1381 O O . GLN A 1 171 ? 3.888 -38.824 11.915 1.00 82.19 171 GLN A O 1
ATOM 1386 N N . PHE A 1 172 ? 2.945 -38.859 13.946 1.00 86.06 172 PHE A N 1
ATOM 1387 C CA . PHE A 1 172 ? 2.224 -40.128 13.744 1.00 86.06 172 PHE A CA 1
ATOM 1388 C C . PHE A 1 172 ? 0.810 -39.910 13.188 1.00 86.06 172 PHE A C 1
ATOM 1390 O O . PHE A 1 172 ? 0.313 -40.698 12.384 1.00 86.06 172 PHE A O 1
ATOM 1397 N N . GLY A 1 173 ? 0.154 -38.819 13.596 1.00 81.88 173 GLY A N 1
ATOM 1398 C CA . GLY A 1 173 ? -1.190 -38.476 13.139 1.00 81.88 173 GLY A CA 1
ATOM 1399 C C . GLY A 1 173 ? -1.219 -38.190 11.638 1.00 81.88 173 GLY A C 1
ATOM 1400 O O . GLY A 1 173 ? -0.449 -37.366 11.147 1.00 81.88 173 GLY A O 1
ATOM 1401 N N . PHE A 1 174 ? -2.137 -38.847 10.924 1.00 78.75 174 PHE A N 1
ATOM 1402 C CA . PHE A 1 174 ? -2.323 -38.731 9.469 1.00 78.75 174 PHE A CA 1
ATOM 1403 C C . PHE A 1 174 ? -1.126 -39.185 8.609 1.00 78.75 174 PHE A C 1
ATOM 1405 O O . PHE A 1 174 ? -1.136 -38.966 7.394 1.00 78.75 174 PHE A O 1
ATOM 1412 N N . THR A 1 175 ? -0.147 -39.878 9.198 1.00 77.88 175 THR A N 1
ATOM 1413 C CA . THR A 1 175 ? 1.012 -40.431 8.484 1.00 77.88 175 THR A CA 1
ATOM 1414 C C . THR A 1 175 ? 0.741 -41.881 8.066 1.00 77.88 175 THR A C 1
ATOM 1416 O O . THR A 1 175 ? 0.331 -42.691 8.899 1.00 77.88 175 THR A O 1
ATOM 1419 N N . PRO A 1 176 ? 0.934 -42.255 6.783 1.00 77.50 176 PRO A N 1
ATOM 1420 C CA . PRO A 1 176 ? 0.759 -43.638 6.344 1.00 77.50 176 PRO A CA 1
ATOM 1421 C C . PRO A 1 176 ? 1.636 -44.608 7.145 1.00 77.50 176 PRO A C 1
ATOM 1423 O O . PRO A 1 176 ? 2.789 -44.297 7.412 1.00 77.50 176 PRO A O 1
ATOM 1426 N N . GLN A 1 177 ? 1.101 -45.792 7.459 1.00 83.25 177 GLN A N 1
ATOM 1427 C CA . GLN A 1 177 ? 1.789 -46.877 8.187 1.00 83.25 177 GLN A CA 1
ATOM 1428 C C . GLN A 1 177 ? 2.132 -46.587 9.660 1.00 83.25 177 GLN A C 1
ATOM 1430 O O . GLN A 1 177 ? 2.585 -47.492 10.350 1.00 83.25 177 GLN A O 1
ATOM 1435 N N . LEU A 1 178 ? 1.842 -45.387 10.174 1.00 84.69 178 LEU A N 1
ATOM 1436 C CA . LEU A 1 178 ? 1.925 -45.071 11.599 1.00 84.69 178 LEU A CA 1
ATOM 1437 C C . LEU A 1 178 ? 0.527 -45.067 12.228 1.00 84.69 178 LEU A C 1
ATOM 1439 O O . LEU A 1 178 ? -0.474 -44.757 11.580 1.00 84.69 178 LEU A O 1
ATOM 1443 N N . SER A 1 179 ? 0.449 -45.427 13.506 1.00 86.12 179 SER A N 1
ATOM 1444 C CA . SER A 1 179 ? -0.804 -45.494 14.268 1.00 86.12 179 SER A CA 1
ATOM 1445 C C . SER A 1 179 ? -0.622 -44.894 15.660 1.00 86.12 179 SER A C 1
ATOM 1447 O O . SER A 1 179 ? 0.497 -44.641 16.111 1.00 86.12 179 SER A O 1
ATOM 1449 N N . THR A 1 180 ? -1.734 -44.712 16.371 1.00 83.69 180 THR A N 1
ATOM 1450 C CA . THR A 1 180 ? -1.733 -44.278 17.774 1.00 83.69 180 THR A CA 1
ATOM 1451 C C . THR A 1 180 ? -1.029 -45.273 18.696 1.00 83.69 180 THR A C 1
ATOM 1453 O O . THR A 1 180 ? -0.432 -44.852 19.680 1.00 83.69 180 THR A O 1
ATOM 1456 N N . THR A 1 181 ? -1.034 -46.570 18.366 1.00 90.50 181 THR A N 1
ATOM 1457 C CA . THR A 1 181 ? -0.342 -47.605 19.152 1.00 90.50 181 THR A CA 1
ATOM 1458 C C . THR A 1 181 ? 1.174 -47.463 19.084 1.00 90.50 181 THR A C 1
ATOM 1460 O O . THR A 1 181 ? 1.831 -47.610 20.106 1.00 90.50 181 THR A O 1
ATOM 1463 N N . HIS A 1 182 ? 1.734 -47.103 17.924 1.00 88.81 182 HIS A N 1
ATOM 1464 C CA . HIS A 1 182 ? 3.172 -46.844 17.810 1.00 88.81 182 HIS A CA 1
ATOM 1465 C C . HIS A 1 182 ? 3.596 -45.616 18.632 1.00 88.81 182 HIS A C 1
ATOM 1467 O O . HIS A 1 182 ? 4.627 -45.644 19.296 1.00 88.81 182 HIS A O 1
ATOM 1473 N N . GLN A 1 183 ? 2.786 -44.549 18.632 1.00 86.62 183 GLN A N 1
ATOM 1474 C CA . GLN A 1 183 ? 3.065 -43.373 19.461 1.00 86.62 183 GLN A CA 1
ATOM 1475 C C . GLN A 1 183 ? 2.933 -43.690 20.957 1.00 86.62 183 GLN A C 1
ATOM 1477 O O . GLN A 1 183 ? 3.715 -43.174 21.750 1.00 86.62 183 GLN A O 1
ATOM 1482 N N . LEU A 1 184 ? 1.975 -44.543 21.343 1.00 89.12 184 LEU A N 1
ATOM 1483 C CA . LEU A 1 184 ? 1.839 -45.011 22.722 1.00 89.12 184 LEU A CA 1
ATOM 1484 C C . LEU A 1 184 ? 3.068 -45.811 23.156 1.00 89.12 184 LEU A C 1
ATOM 1486 O O . LEU A 1 184 ? 3.636 -45.488 24.191 1.00 89.12 184 LEU A O 1
ATOM 1490 N N . LEU A 1 185 ? 3.508 -46.780 22.344 1.00 92.00 185 LEU A N 1
ATOM 1491 C CA . LEU A 1 185 ? 4.708 -47.576 22.616 1.00 92.00 185 LEU A CA 1
ATOM 1492 C C . LEU A 1 185 ? 5.922 -46.676 22.855 1.00 92.00 185 LEU A C 1
ATOM 1494 O O . LEU A 1 185 ? 6.583 -46.807 23.875 1.00 92.00 185 LEU A O 1
ATOM 1498 N N . ARG A 1 186 ? 6.142 -45.694 21.979 1.00 88.31 186 ARG A N 1
ATOM 1499 C CA . ARG A 1 186 ? 7.235 -44.729 22.118 1.00 88.31 186 ARG A CA 1
ATOM 1500 C C . ARG A 1 186 ? 7.169 -43.921 23.419 1.00 88.31 186 ARG A C 1
ATOM 1502 O O . ARG A 1 186 ? 8.191 -43.674 24.049 1.00 88.31 186 ARG A O 1
ATOM 1509 N N . VAL A 1 187 ? 5.979 -43.459 23.810 1.00 88.44 187 VAL A N 1
ATOM 1510 C CA . VAL A 1 187 ? 5.802 -42.741 25.084 1.00 88.44 187 VAL A CA 1
ATOM 1511 C C . VAL A 1 187 ? 6.079 -43.678 26.261 1.00 88.44 187 VAL A C 1
ATOM 1513 O O . VAL A 1 187 ? 6.747 -43.279 27.210 1.00 88.44 187 VAL A O 1
ATOM 1516 N N . THR A 1 188 ? 5.616 -44.927 26.190 1.00 91.88 188 THR A N 1
ATOM 1517 C CA . THR A 1 188 ? 5.895 -45.952 27.201 1.00 91.88 188 THR A CA 1
ATOM 1518 C C . THR A 1 188 ? 7.391 -46.245 27.313 1.00 91.88 188 THR A C 1
ATOM 1520 O O . THR A 1 188 ? 7.896 -46.308 28.427 1.00 91.88 188 THR A O 1
ATOM 1523 N N . GLU A 1 189 ? 8.110 -46.360 26.197 1.00 92.19 189 GLU A N 1
ATOM 1524 C CA . GLU A 1 189 ? 9.566 -46.546 26.176 1.00 92.19 189 GLU A CA 1
ATOM 1525 C C . GLU A 1 189 ? 10.286 -45.393 26.882 1.00 92.19 189 GLU A C 1
ATOM 1527 O O . GLU A 1 189 ? 11.057 -45.654 27.798 1.00 92.19 189 GLU A O 1
ATOM 1532 N N . HIS A 1 190 ? 9.955 -44.129 26.582 1.00 88.44 190 HIS A N 1
ATOM 1533 C CA . HIS A 1 190 ? 10.545 -42.981 27.292 1.00 88.44 190 HIS A CA 1
ATOM 1534 C C . HIS A 1 190 ? 10.278 -43.001 28.803 1.00 88.44 190 HIS A C 1
ATOM 1536 O O . HIS A 1 190 ? 11.145 -42.628 29.592 1.00 88.44 190 HIS A O 1
ATOM 1542 N N . ILE A 1 191 ? 9.093 -43.454 29.226 1.00 91.06 191 ILE A N 1
ATOM 1543 C CA . ILE A 1 191 ? 8.769 -43.614 30.650 1.00 91.06 191 ILE A CA 1
ATOM 1544 C C . ILE A 1 191 ? 9.626 -44.718 31.285 1.00 91.06 191 ILE A C 1
ATOM 1546 O O . ILE A 1 191 ? 10.120 -44.550 32.401 1.00 91.06 191 ILE A O 1
ATOM 1550 N N . LEU A 1 192 ? 9.820 -45.843 30.593 1.00 92.69 192 LEU A N 1
ATOM 1551 C CA . LEU A 1 192 ? 10.625 -46.966 31.081 1.00 92.69 192 LEU A CA 1
ATOM 1552 C C . LEU A 1 192 ? 12.126 -46.642 31.115 1.00 92.69 192 LEU A C 1
ATOM 1554 O O . LEU A 1 192 ? 12.806 -47.028 32.066 1.00 92.69 192 LEU A O 1
ATOM 1558 N N . GLU A 1 193 ? 12.635 -45.910 30.125 1.00 93.06 193 GLU A N 1
ATOM 1559 C CA . GLU A 1 193 ? 14.012 -45.406 30.076 1.00 93.06 193 GLU A CA 1
ATOM 1560 C C . GLU A 1 193 ? 14.282 -44.448 31.240 1.00 93.06 193 GLU A C 1
ATOM 1562 O O . GLU A 1 193 ? 15.235 -44.645 31.995 1.00 93.06 193 GLU A O 1
ATOM 1567 N N . GLY A 1 194 ? 13.398 -43.465 31.451 1.00 90.31 194 GLY A N 1
ATOM 1568 C CA . GLY A 1 194 ? 13.495 -42.535 32.577 1.00 90.31 194 GLY A CA 1
ATOM 1569 C C . GLY A 1 194 ? 13.440 -43.247 33.928 1.00 90.31 194 GLY A C 1
ATOM 1570 O O . GLY A 1 194 ? 14.257 -42.968 34.805 1.00 90.31 194 GLY A O 1
ATOM 1571 N N . LYS A 1 195 ? 12.553 -44.243 34.072 1.00 90.94 195 LYS A N 1
ATOM 1572 C CA . LYS A 1 195 ? 12.493 -45.101 35.265 1.00 90.94 195 LYS A CA 1
ATOM 1573 C C . LYS A 1 195 ? 13.802 -45.864 35.490 1.00 90.94 195 LYS A C 1
ATOM 1575 O O . LYS A 1 195 ? 14.278 -45.916 36.617 1.00 90.94 195 LYS A O 1
ATOM 1580 N N . SER A 1 196 ? 14.381 -46.443 34.439 1.00 93.69 196 SER A N 1
ATOM 1581 C CA . SER A 1 196 ? 15.628 -47.219 34.526 1.00 93.69 196 SER A CA 1
ATOM 1582 C C . SER A 1 196 ? 16.833 -46.343 34.882 1.00 93.69 196 SER A C 1
ATOM 1584 O O . SER A 1 196 ? 17.754 -46.801 35.549 1.00 93.69 196 SER A O 1
ATOM 1586 N N . ALA A 1 197 ? 16.804 -45.071 34.481 1.00 93.25 197 ALA A N 1
ATOM 1587 C CA . ALA A 1 197 ? 17.825 -44.076 34.791 1.00 93.25 197 ALA A CA 1
ATOM 1588 C C . ALA A 1 197 ? 17.585 -43.319 36.117 1.00 93.25 197 ALA A C 1
ATOM 1590 O O . ALA A 1 197 ? 18.319 -42.377 36.409 1.00 93.25 197 ALA A O 1
ATOM 1591 N N . ASN A 1 198 ? 16.574 -43.694 36.916 1.00 91.31 198 ASN A N 1
ATOM 1592 C CA . ASN A 1 198 ? 16.152 -42.975 38.130 1.00 91.31 198 ASN A CA 1
ATOM 1593 C C . ASN A 1 198 ? 15.859 -41.475 37.901 1.00 91.31 198 ASN A C 1
ATOM 1595 O O . ASN A 1 198 ? 16.079 -40.640 38.778 1.00 91.31 198 ASN A O 1
ATOM 1599 N N . LEU A 1 199 ? 15.338 -41.123 36.724 1.00 90.94 199 LEU A N 1
ATOM 1600 C CA . LEU A 1 199 ? 14.947 -39.759 36.376 1.00 90.94 199 LEU A CA 1
ATOM 1601 C C . LEU A 1 199 ? 13.447 -39.542 36.596 1.00 90.94 199 LEU A C 1
ATOM 1603 O O . LEU A 1 199 ? 12.612 -40.399 36.298 1.00 90.94 199 LEU A O 1
ATOM 1607 N N . ALA A 1 200 ? 13.081 -38.341 37.044 1.00 87.44 200 ALA A N 1
ATOM 1608 C CA . ALA A 1 200 ? 11.691 -37.905 37.023 1.00 87.44 200 ALA A CA 1
ATOM 1609 C C . ALA A 1 200 ? 11.226 -37.737 35.565 1.00 87.44 200 ALA A C 1
ATOM 1611 O O . ALA A 1 200 ? 11.811 -36.966 34.805 1.00 87.44 200 ALA A O 1
ATOM 1612 N N . THR A 1 201 ? 10.166 -38.448 35.174 1.00 86.00 201 THR A N 1
ATOM 1613 C CA . THR A 1 201 ? 9.592 -38.365 33.822 1.00 86.00 201 THR A CA 1
ATOM 1614 C C . THR A 1 201 ? 8.240 -37.663 33.869 1.00 86.00 201 THR A C 1
ATOM 1616 O O . THR A 1 201 ? 7.354 -38.073 34.615 1.00 86.00 201 THR A O 1
ATOM 1619 N N . ALA A 1 202 ? 8.067 -36.620 33.058 1.00 82.25 202 ALA A N 1
ATOM 1620 C CA . ALA A 1 202 ? 6.822 -35.863 32.942 1.00 82.25 202 ALA A CA 1
ATOM 1621 C C . ALA A 1 202 ? 6.309 -35.867 31.494 1.00 82.25 202 ALA A C 1
ATOM 1623 O O . ALA A 1 202 ? 7.079 -35.997 30.544 1.00 82.25 202 ALA A O 1
ATOM 1624 N N . THR A 1 203 ? 4.996 -35.717 31.306 1.00 78.94 203 THR A N 1
ATOM 1625 C CA . THR A 1 203 ? 4.371 -35.592 29.979 1.00 78.94 203 THR A CA 1
ATOM 1626 C C . THR A 1 203 ? 3.406 -34.415 29.969 1.00 78.94 203 THR A C 1
ATOM 1628 O O . THR A 1 203 ? 2.597 -34.264 30.880 1.00 78.94 203 THR A O 1
ATOM 1631 N N . ILE A 1 204 ? 3.479 -33.595 28.919 1.00 82.94 204 ILE A N 1
ATOM 1632 C CA . ILE A 1 204 ? 2.583 -32.458 28.694 1.00 82.94 204 ILE A CA 1
ATOM 1633 C C .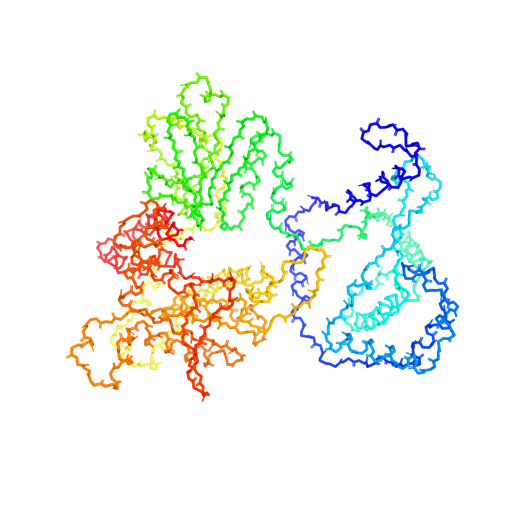 ILE A 1 204 ? 1.731 -32.771 27.466 1.00 82.94 204 ILE A C 1
ATOM 1635 O O . ILE A 1 204 ? 2.256 -32.972 26.371 1.00 82.94 204 ILE A O 1
ATOM 1639 N N . PHE A 1 205 ? 0.412 -32.809 27.646 1.00 78.56 205 PHE A N 1
ATOM 1640 C CA . PHE A 1 205 ? -0.540 -33.022 26.560 1.00 78.56 205 PHE A CA 1
ATOM 1641 C C . PHE A 1 205 ? -1.082 -31.678 26.075 1.00 78.56 205 PHE A C 1
ATOM 1643 O O . PHE A 1 205 ? -1.669 -30.924 26.848 1.00 78.56 205 PHE A O 1
ATOM 1650 N N . LEU A 1 206 ? -0.883 -31.384 24.790 1.00 77.62 206 LEU A N 1
ATOM 1651 C CA . LEU A 1 206 ? -1.351 -30.161 24.140 1.00 77.62 206 LEU A CA 1
ATOM 1652 C C . LEU A 1 206 ? -2.471 -30.501 23.154 1.00 77.62 206 LEU A C 1
ATOM 1654 O O . LEU A 1 206 ? -2.330 -31.432 22.361 1.00 77.62 206 LEU A O 1
ATOM 1658 N N . ASP A 1 207 ? -3.551 -29.721 23.172 1.00 73.88 207 ASP A N 1
ATOM 1659 C CA . ASP A 1 207 ? -4.631 -29.807 22.186 1.00 73.88 207 ASP A CA 1
ATOM 1660 C C . ASP A 1 207 ? -4.902 -28.432 21.565 1.00 73.88 207 ASP A C 1
ATOM 1662 O O . ASP A 1 207 ? -4.887 -27.402 22.243 1.00 73.88 207 ASP A O 1
ATOM 1666 N N . ILE A 1 208 ? -5.148 -28.414 20.254 1.00 70.62 208 ILE A N 1
ATOM 1667 C CA . ILE A 1 208 ? -5.429 -27.189 19.507 1.00 70.62 208 ILE A CA 1
ATOM 1668 C C . ILE A 1 208 ? -6.939 -27.076 19.328 1.00 70.62 208 ILE A C 1
ATOM 1670 O O . ILE A 1 208 ? -7.556 -27.767 18.511 1.00 70.62 208 ILE A O 1
ATOM 1674 N N . ALA A 1 209 ? -7.543 -26.134 20.052 1.00 66.56 209 ALA A N 1
ATOM 1675 C CA . ALA A 1 209 ? -8.972 -25.877 19.967 1.00 66.56 209 ALA A CA 1
ATOM 1676 C C . ALA A 1 209 ? -9.387 -25.463 18.543 1.00 66.56 209 ALA A C 1
ATOM 1678 O O . ALA A 1 209 ? -9.140 -24.331 18.123 1.00 66.56 209 ALA A O 1
ATOM 1679 N N . LYS A 1 210 ? -10.100 -26.361 17.846 1.00 67.00 210 LYS A N 1
ATOM 1680 C CA . LYS A 1 210 ? -10.683 -26.145 16.504 1.00 67.00 210 LYS A CA 1
ATOM 1681 C C . LYS A 1 210 ? -9.621 -25.915 15.416 1.00 67.00 210 LYS A C 1
ATOM 1683 O O . LYS A 1 210 ? -9.757 -25.033 14.577 1.00 67.00 210 LYS A O 1
ATOM 1688 N N . ALA A 1 211 ? -8.563 -26.729 15.429 1.00 63.84 211 ALA A N 1
ATOM 1689 C CA . ALA A 1 211 ? -7.393 -26.592 14.554 1.00 63.84 211 ALA A CA 1
ATOM 1690 C C . ALA A 1 211 ? -7.698 -26.416 13.051 1.00 63.84 211 ALA A C 1
ATOM 1692 O O . ALA A 1 211 ? -7.007 -25.658 12.380 1.00 63.84 211 ALA A O 1
ATOM 1693 N N . PHE A 1 212 ? -8.718 -27.098 12.517 1.00 64.06 212 PHE A N 1
ATOM 1694 C CA . PHE A 1 212 ? -9.072 -27.010 11.093 1.00 64.06 212 PHE A CA 1
ATOM 1695 C C . PHE A 1 212 ? -9.844 -25.736 10.734 1.00 64.06 212 PHE A C 1
ATOM 1697 O O . PHE A 1 212 ? -9.705 -25.252 9.616 1.00 64.06 212 PHE A O 1
ATOM 1704 N N . ASP A 1 213 ? -10.620 -25.194 11.675 1.00 62.62 213 ASP A N 1
ATOM 1705 C CA . ASP A 1 213 ? -11.472 -24.019 11.454 1.00 62.62 213 ASP A CA 1
ATOM 1706 C C . ASP A 1 213 ? -10.694 -22.705 11.646 1.00 62.62 213 ASP A C 1
ATOM 1708 O O . ASP A 1 213 ? -11.140 -21.646 11.226 1.00 62.62 213 ASP A O 1
ATOM 1712 N N . LYS A 1 214 ? -9.517 -22.757 12.282 1.00 62.66 214 LYS A N 1
ATOM 1713 C CA . LYS A 1 214 ? -8.719 -21.576 12.661 1.00 62.66 214 LYS A CA 1
ATOM 1714 C C . LYS A 1 214 ? -7.478 -21.343 11.798 1.00 62.66 214 LYS A C 1
ATOM 1716 O O . LYS A 1 214 ? -6.536 -20.680 12.229 1.00 62.66 214 LYS A O 1
ATOM 1721 N N . VAL A 1 215 ? -7.446 -21.898 10.590 1.00 57.00 215 VAL A N 1
ATOM 1722 C CA . VAL A 1 215 ? -6.364 -21.640 9.630 1.00 57.00 215 VAL A CA 1
ATOM 1723 C C . VAL A 1 215 ? -6.603 -20.274 8.973 1.00 57.00 215 VAL A C 1
ATOM 1725 O O . VAL A 1 215 ? -7.683 -20.028 8.451 1.00 57.00 215 VAL A O 1
ATOM 1728 N N . LYS A 1 216 ? -5.613 -19.372 9.019 1.00 51.69 216 LYS A N 1
ATOM 1729 C CA . LYS A 1 216 ? -5.729 -17.978 8.546 1.00 51.69 216 LYS A CA 1
ATOM 1730 C C . LYS A 1 216 ? -5.965 -17.899 7.029 1.00 51.69 216 LYS A C 1
ATOM 1732 O O . LYS A 1 216 ? -5.098 -18.307 6.259 1.00 51.69 216 LYS A O 1
ATOM 1737 N N . GLU A 1 217 ? -7.091 -17.316 6.615 1.00 53.28 217 GLU A N 1
ATOM 1738 C CA . GLU A 1 217 ? -7.328 -16.841 5.242 1.00 53.28 217 GLU A CA 1
ATOM 1739 C C . GLU A 1 217 ? -6.812 -15.398 5.066 1.00 53.28 217 GLU A C 1
ATOM 1741 O O . GLU A 1 217 ? -6.689 -14.640 6.033 1.00 53.28 217 GLU A O 1
ATOM 1746 N N . CYS A 1 218 ? -6.480 -15.000 3.834 1.00 48.62 218 CYS A N 1
ATOM 1747 C CA . CYS A 1 218 ? -6.104 -13.619 3.518 1.00 48.62 218 CYS A CA 1
ATOM 1748 C C . CYS A 1 218 ? -7.328 -12.695 3.664 1.00 48.62 218 CYS A C 1
ATOM 1750 O O . CYS A 1 218 ? -8.248 -12.751 2.851 1.00 48.62 218 CYS A O 1
ATOM 1752 N N . GLN A 1 219 ? -7.332 -11.844 4.692 1.00 59.66 219 GLN A N 1
ATOM 1753 C CA . GLN A 1 219 ? -8.385 -10.861 4.973 1.00 59.66 219 GLN A CA 1
ATOM 1754 C C . GLN A 1 219 ? -7.977 -9.473 4.449 1.00 59.66 219 GLN A C 1
ATOM 1756 O O . GLN A 1 219 ? -6.793 -9.139 4.453 1.00 59.66 219 GLN A O 1
ATOM 1761 N N . SER A 1 220 ? -8.952 -8.661 4.022 1.00 71.19 220 SER A N 1
ATOM 1762 C CA . SER A 1 220 ? -8.730 -7.225 3.796 1.00 71.19 220 SER A CA 1
ATOM 1763 C C . SER A 1 220 ? -8.315 -6.553 5.107 1.00 71.19 220 SER A C 1
ATOM 1765 O O . SER A 1 220 ? -8.911 -6.790 6.159 1.00 71.19 220 SER A O 1
ATOM 1767 N N . ASP A 1 221 ? -7.306 -5.697 5.018 1.00 77.94 221 ASP A N 1
ATOM 1768 C CA . ASP A 1 221 ? -6.854 -4.798 6.076 1.00 77.94 221 ASP A CA 1
ATOM 1769 C C . ASP A 1 221 ? -7.986 -3.925 6.635 1.00 77.94 221 ASP A C 1
ATOM 1771 O O . ASP A 1 221 ? -8.157 -3.877 7.852 1.00 77.94 221 ASP A O 1
ATOM 1775 N N . SER A 1 222 ? -8.819 -3.320 5.782 1.00 78.62 222 SER A N 1
ATOM 1776 C CA . SER A 1 222 ? -9.978 -2.523 6.209 1.00 78.62 222 SER A CA 1
ATOM 1777 C C . SER A 1 222 ? -10.966 -3.347 7.033 1.00 78.62 222 SER A C 1
ATOM 1779 O O . SER A 1 222 ? -11.420 -2.901 8.086 1.00 78.62 222 SER A O 1
ATOM 1781 N N . LYS A 1 223 ? -11.261 -4.582 6.600 1.00 77.06 223 LYS A N 1
ATOM 1782 C CA . LYS A 1 223 ? -12.149 -5.480 7.352 1.00 77.06 223 LYS A CA 1
ATOM 1783 C C . LYS A 1 223 ? -11.547 -5.820 8.717 1.00 77.06 223 LYS A C 1
ATOM 1785 O O . LYS A 1 223 ? -12.232 -5.692 9.727 1.00 77.06 223 LYS A O 1
ATOM 1790 N N . PHE A 1 224 ? -10.266 -6.182 8.753 1.00 80.19 224 PHE A N 1
ATOM 1791 C CA . PHE A 1 224 ? -9.552 -6.486 9.994 1.00 80.19 224 PHE A CA 1
ATOM 1792 C C . PHE A 1 224 ? -9.543 -5.301 10.975 1.00 80.19 224 PHE A C 1
ATOM 1794 O O . PHE A 1 224 ? -9.796 -5.482 12.165 1.00 80.19 224 PHE A O 1
ATOM 1801 N N . LEU A 1 225 ? -9.289 -4.086 10.478 1.00 83.25 225 LEU A N 1
ATOM 1802 C CA . LEU A 1 225 ? -9.315 -2.859 11.277 1.00 83.25 225 LEU A CA 1
ATOM 1803 C C . LEU A 1 225 ? -10.718 -2.565 11.813 1.00 83.25 225 LEU A C 1
ATOM 1805 O O . LEU A 1 225 ? -10.862 -2.309 13.006 1.00 83.25 225 LEU A O 1
ATOM 1809 N N . SER A 1 226 ? -11.748 -2.665 10.968 1.00 81.44 226 SER A N 1
ATOM 1810 C CA . SER A 1 226 ? -13.137 -2.419 11.375 1.00 81.44 226 SER A CA 1
ATOM 1811 C C . SER A 1 226 ? -13.597 -3.374 12.480 1.00 81.44 226 SER A C 1
ATOM 1813 O O . SER A 1 226 ? -14.145 -2.932 13.485 1.00 81.44 226 SER A O 1
ATOM 1815 N N . GLU A 1 227 ? -13.289 -4.670 12.361 1.00 82.69 227 GLU A N 1
ATOM 1816 C CA . GLU A 1 227 ? -13.639 -5.678 13.366 1.00 82.69 227 GLU A CA 1
ATOM 1817 C C . GLU A 1 227 ? -12.980 -5.391 14.717 1.00 82.69 227 GLU A C 1
ATOM 1819 O O . GLU A 1 227 ? -13.608 -5.600 15.752 1.00 82.69 227 GLU A O 1
ATOM 1824 N N . LYS A 1 228 ? -11.740 -4.886 14.723 1.00 82.56 228 LYS A N 1
ATOM 1825 C CA . LYS A 1 228 ? -11.067 -4.472 15.958 1.00 82.56 228 LYS A CA 1
ATOM 1826 C C . LYS A 1 228 ? -11.671 -3.196 16.541 1.00 82.56 228 LYS A C 1
ATOM 1828 O O . LYS A 1 228 ? -11.994 -3.178 17.725 1.00 82.56 228 LYS A O 1
ATOM 1833 N N . LEU A 1 229 ? -11.867 -2.160 15.725 1.00 85.50 229 LEU A N 1
ATOM 1834 C CA . LEU A 1 229 ? -12.409 -0.873 16.178 1.00 85.50 229 LEU A CA 1
ATOM 1835 C C . LEU A 1 229 ? -13.830 -1.009 16.745 1.00 85.50 229 LEU A C 1
ATOM 1837 O O . LEU A 1 229 ? -14.149 -0.390 17.756 1.00 85.50 229 LEU A O 1
ATOM 1841 N N . PHE A 1 230 ? -14.671 -1.874 16.169 1.00 82.75 230 PHE A N 1
ATOM 1842 C CA . PHE A 1 230 ? -16.022 -2.127 16.687 1.00 82.75 230 PHE A CA 1
ATOM 1843 C C . PHE A 1 230 ? -16.055 -2.858 18.034 1.00 82.75 230 PHE A C 1
ATOM 1845 O O . PHE A 1 230 ? -17.103 -2.891 18.674 1.00 82.75 230 PHE A O 1
ATOM 1852 N N . THR A 1 231 ? -14.934 -3.432 18.482 1.00 81.44 231 THR A N 1
ATOM 1853 C CA . THR A 1 231 ? -14.826 -4.023 19.827 1.00 81.44 231 THR A CA 1
ATOM 1854 C C . THR A 1 231 ? -14.355 -3.034 20.892 1.00 81.44 231 THR A C 1
ATOM 1856 O O . THR A 1 231 ? -14.388 -3.375 22.070 1.00 81.44 231 THR A O 1
ATOM 1859 N N . CYS A 1 232 ? -13.942 -1.823 20.504 1.00 82.94 232 CYS A N 1
ATOM 1860 C CA . CYS A 1 232 ? -13.454 -0.808 21.433 1.00 82.94 232 CYS A CA 1
ATOM 1861 C C . CYS A 1 232 ? -14.587 -0.200 22.253 1.00 82.94 232 CYS A C 1
ATOM 1863 O O . CYS A 1 232 ? -15.559 0.321 21.697 1.00 82.94 232 CYS A O 1
ATOM 1865 N N . THR A 1 233 ? -14.409 -0.186 23.572 1.00 78.81 233 THR A N 1
ATOM 1866 C CA . THR A 1 233 ? -15.320 0.487 24.505 1.00 78.81 233 THR A CA 1
ATOM 1867 C C . THR A 1 233 ? -14.722 1.775 25.053 1.00 78.81 233 THR A C 1
ATOM 1869 O O . THR A 1 233 ? -15.464 2.720 25.320 1.00 78.81 233 THR A O 1
ATOM 1872 N N . GLU A 1 234 ? -13.395 1.843 25.174 1.00 84.75 234 GLU A N 1
ATOM 1873 C CA . GLU A 1 234 ? -12.680 3.001 25.702 1.00 84.75 234 GLU A CA 1
ATOM 1874 C C . GLU A 1 234 ? -11.877 3.736 24.619 1.00 84.75 234 GLU A C 1
ATOM 1876 O O . GLU A 1 234 ? -11.488 3.176 23.592 1.00 84.75 234 GLU A O 1
ATOM 1881 N N . SER A 1 235 ? -11.580 5.015 24.865 1.00 87.50 235 SER A N 1
ATOM 1882 C CA . SER A 1 235 ? -10.706 5.820 24.001 1.00 87.50 235 SER A CA 1
ATOM 1883 C C . SER A 1 235 ? -9.292 5.236 23.882 1.00 87.50 235 SER A C 1
ATOM 1885 O O . SER A 1 235 ? -8.684 5.305 22.820 1.00 87.50 235 SER A O 1
ATOM 1887 N N . SER A 1 236 ? -8.770 4.655 24.965 1.00 88.31 236 SER A N 1
ATOM 1888 C CA . SER A 1 236 ? -7.469 3.971 25.032 1.00 88.31 236 SER A CA 1
ATOM 1889 C C . SER A 1 236 ? -7.370 2.817 24.031 1.00 88.31 236 SER A C 1
ATOM 1891 O O . SER A 1 236 ? -6.340 2.676 23.371 1.00 88.31 236 SER A O 1
ATOM 1893 N N . ASP A 1 237 ? -8.443 2.039 23.868 1.00 88.50 237 ASP A N 1
ATOM 1894 C CA . ASP A 1 237 ? -8.491 0.913 22.930 1.00 88.50 237 ASP A CA 1
ATOM 1895 C C . ASP A 1 237 ? -8.320 1.389 21.482 1.00 88.50 237 ASP A C 1
ATOM 1897 O O . ASP A 1 237 ? -7.540 0.819 20.716 1.00 88.50 237 ASP A O 1
ATOM 1901 N N . VAL A 1 238 ? -9.029 2.465 21.116 1.00 89.38 238 VAL A N 1
ATOM 1902 C CA . VAL A 1 238 ? -8.960 3.062 19.775 1.00 89.38 238 VAL A CA 1
ATOM 1903 C C . VAL A 1 238 ? -7.540 3.544 19.497 1.00 89.38 238 VAL A C 1
ATOM 1905 O O . VAL A 1 238 ? -6.955 3.176 18.480 1.00 89.38 238 VAL A O 1
ATOM 1908 N N . LEU A 1 239 ? -6.955 4.307 20.425 1.00 92.00 239 LEU A N 1
ATOM 1909 C CA . LEU A 1 239 ? -5.593 4.826 20.292 1.00 92.00 239 LEU A CA 1
ATOM 1910 C C . LEU A 1 239 ? -4.565 3.694 20.145 1.00 92.00 239 LEU A C 1
ATOM 1912 O O . LEU A 1 239 ? -3.707 3.771 19.268 1.00 92.00 239 LEU A O 1
ATOM 1916 N N . SER A 1 240 ? -4.696 2.612 20.921 1.00 89.69 240 SER A N 1
ATOM 1917 C CA . SER A 1 240 ? -3.813 1.439 20.834 1.00 89.69 240 SER A CA 1
ATOM 1918 C C . SER A 1 240 ? -3.907 0.724 19.480 1.00 89.69 240 SER A C 1
ATOM 1920 O O . SER A 1 240 ? -2.896 0.277 18.930 1.00 89.69 240 SER A O 1
ATOM 1922 N N . ILE A 1 241 ? -5.106 0.640 18.892 1.00 88.81 241 ILE A N 1
ATOM 1923 C CA . ILE A 1 241 ? -5.269 0.083 17.545 1.00 88.81 241 ILE A CA 1
ATOM 1924 C C . ILE A 1 241 ? -4.587 0.977 16.515 1.00 88.81 241 ILE A C 1
ATOM 1926 O O . ILE A 1 241 ? -3.832 0.447 15.697 1.00 88.81 241 ILE A O 1
ATOM 1930 N N . ILE A 1 242 ? -4.816 2.294 16.557 1.00 90.06 242 ILE A N 1
ATOM 1931 C CA . ILE A 1 242 ? -4.214 3.234 15.601 1.00 90.06 242 ILE A CA 1
ATOM 1932 C C . ILE A 1 242 ? -2.683 3.233 15.710 1.00 90.06 242 ILE A C 1
ATOM 1934 O O . ILE A 1 242 ? -2.006 3.185 14.685 1.00 90.06 242 ILE A O 1
ATOM 1938 N N . GLU A 1 243 ? -2.134 3.170 16.927 1.00 89.62 243 GLU A N 1
ATOM 1939 C CA . GLU A 1 243 ? -0.691 3.029 17.183 1.00 89.62 243 GLU A CA 1
ATOM 1940 C C . GLU A 1 243 ? -0.083 1.811 16.465 1.00 89.62 243 GLU A C 1
ATOM 1942 O O . GLU A 1 243 ? 1.051 1.844 15.984 1.00 89.62 243 GLU A O 1
ATOM 1947 N N . SER A 1 244 ? -0.840 0.716 16.364 1.00 85.56 244 SER A N 1
ATOM 1948 C CA . SER A 1 244 ? -0.357 -0.532 15.767 1.00 85.56 244 SER A CA 1
ATOM 1949 C C . SER A 1 244 ? -0.280 -0.512 14.233 1.00 85.56 244 SER A C 1
ATOM 1951 O O . SER A 1 244 ? 0.343 -1.402 13.639 1.00 85.56 244 SER A O 1
ATOM 1953 N N . ILE A 1 245 ? -0.904 0.473 13.575 1.00 87.38 245 ILE A N 1
ATOM 1954 C CA . ILE A 1 245 ? -1.012 0.523 12.114 1.00 87.38 245 ILE A CA 1
ATOM 1955 C C . ILE A 1 245 ? 0.332 0.915 11.500 1.00 87.38 245 ILE A C 1
ATOM 1957 O O . ILE A 1 245 ? 0.905 1.964 11.785 1.00 87.38 245 ILE A O 1
ATOM 1961 N N . LYS A 1 246 ? 0.830 0.074 10.588 1.00 84.81 246 LYS A N 1
ATOM 1962 C CA . LYS A 1 246 ? 2.073 0.312 9.843 1.00 84.81 246 LYS A CA 1
ATOM 1963 C C . LYS A 1 246 ? 1.777 0.474 8.358 1.00 84.81 246 LYS A C 1
ATOM 1965 O O . LYS A 1 246 ? 1.695 -0.511 7.630 1.00 84.81 246 LYS A O 1
ATOM 1970 N N . GLY A 1 247 ? 1.666 1.716 7.905 1.00 86.19 247 GLY A N 1
ATOM 1971 C CA . GLY A 1 247 ? 1.404 2.044 6.506 1.00 86.19 247 GLY A CA 1
ATOM 1972 C C . GLY A 1 247 ? 0.779 3.429 6.350 1.00 86.19 247 GLY A C 1
ATOM 1973 O O . GLY A 1 247 ? 0.559 4.097 7.357 1.00 86.19 247 GLY A O 1
ATOM 1974 N N . PRO A 1 248 ? 0.539 3.873 5.107 1.00 89.25 248 PRO A N 1
ATOM 1975 C CA . PRO A 1 248 ? -0.217 5.090 4.837 1.00 89.25 248 PRO A CA 1
ATOM 1976 C C . PRO A 1 248 ? -1.699 4.868 5.161 1.00 89.25 248 PRO A C 1
ATOM 1978 O O . PRO A 1 248 ? -2.272 3.866 4.727 1.00 89.25 248 PRO A O 1
ATOM 1981 N N . PHE A 1 249 ? -2.321 5.785 5.900 1.00 91.06 249 PHE A N 1
ATOM 1982 C CA . PHE A 1 249 ? -3.753 5.722 6.194 1.00 91.06 249 PHE A CA 1
ATOM 1983 C C . PHE A 1 249 ? -4.336 7.105 6.489 1.00 91.06 249 PHE A C 1
ATOM 1985 O O . PHE A 1 249 ? -3.665 7.976 7.038 1.00 91.06 249 PHE A O 1
ATOM 1992 N N . ALA A 1 250 ? -5.619 7.245 6.179 1.00 93.38 250 ALA A N 1
ATOM 1993 C CA . ALA A 1 250 ? -6.525 8.242 6.726 1.00 93.38 250 ALA A CA 1
ATOM 1994 C C . ALA A 1 250 ? -7.791 7.498 7.159 1.00 93.38 250 ALA A C 1
ATOM 1996 O O . ALA A 1 250 ? -8.165 6.504 6.528 1.00 93.38 250 ALA A O 1
ATOM 1997 N N . PHE A 1 251 ? -8.426 7.916 8.250 1.00 93.88 251 PHE A N 1
ATOM 1998 C CA . PHE A 1 251 ? -9.620 7.234 8.741 1.00 93.88 251 PHE A CA 1
ATOM 1999 C C . PHE A 1 251 ? -10.632 8.195 9.353 1.00 93.88 251 PHE A C 1
ATOM 2001 O O . PHE A 1 251 ? -10.281 9.265 9.848 1.00 93.88 251 PHE A O 1
ATOM 2008 N N . VAL A 1 252 ? -11.886 7.747 9.343 1.00 95.12 252 VAL A N 1
ATOM 2009 C CA . VAL A 1 252 ? -13.003 8.326 10.085 1.00 95.12 252 VAL A CA 1
ATOM 2010 C C . VAL A 1 252 ? -13.760 7.167 10.729 1.00 95.12 252 VAL A C 1
ATOM 2012 O O . VAL A 1 252 ? -14.125 6.206 10.053 1.00 95.12 252 VAL A O 1
ATOM 2015 N N . PHE A 1 253 ? -13.965 7.224 12.039 1.00 94.12 253 PHE A N 1
ATOM 2016 C CA . PHE A 1 253 ? -14.599 6.174 12.824 1.00 94.12 253 PHE A CA 1
ATOM 2017 C C . PHE A 1 253 ? -15.586 6.775 13.823 1.00 94.12 253 PHE A C 1
ATOM 2019 O O . PHE A 1 253 ? -15.206 7.454 14.774 1.00 94.12 253 PHE A O 1
ATOM 2026 N N . TYR A 1 254 ? -16.870 6.507 13.604 1.00 91.81 254 TYR A N 1
ATOM 2027 C CA . TYR A 1 254 ? -17.948 6.944 14.480 1.00 91.81 254 TYR A CA 1
ATOM 2028 C C . TYR A 1 254 ? -18.319 5.850 15.484 1.00 91.81 254 TYR A C 1
ATOM 2030 O O . TYR A 1 254 ? -18.563 4.702 15.108 1.00 91.81 254 TYR A O 1
ATOM 2038 N N . GLN A 1 255 ? -18.419 6.233 16.753 1.00 87.50 255 GLN A N 1
ATOM 2039 C CA . GLN A 1 255 ? -18.934 5.397 17.828 1.00 87.50 255 GLN A CA 1
ATOM 2040 C C . GLN A 1 255 ? -20.339 5.858 18.232 1.00 87.50 255 GLN A C 1
ATOM 2042 O O . GLN A 1 255 ? -20.620 7.049 18.364 1.00 87.50 255 GLN A O 1
ATOM 2047 N N . SER A 1 256 ? -21.220 4.900 18.530 1.00 85.62 256 SER A N 1
ATOM 2048 C CA . SER A 1 256 ? -22.605 5.163 18.958 1.00 85.62 256 SER A CA 1
ATOM 2049 C C . SER A 1 256 ? -22.717 5.949 20.273 1.00 85.62 256 SER A C 1
ATOM 2051 O O . SER A 1 256 ? -23.781 6.469 20.599 1.00 85.62 256 SER A O 1
ATOM 2053 N N . ASN A 1 257 ? -21.622 6.082 21.026 1.00 84.81 257 ASN A N 1
ATOM 2054 C CA . ASN A 1 257 ? -21.538 6.926 22.216 1.00 84.81 257 ASN A CA 1
ATOM 2055 C C . ASN A 1 257 ? -21.453 8.437 21.901 1.00 84.81 257 ASN A C 1
ATOM 2057 O O . ASN A 1 257 ? -21.494 9.231 22.845 1.00 84.81 257 ASN A O 1
ATOM 2061 N N . GLY A 1 258 ? -21.378 8.831 20.624 1.00 88.44 258 GLY A N 1
ATOM 2062 C CA . GLY A 1 258 ? -21.291 10.224 20.181 1.00 88.44 258 GLY A CA 1
ATOM 2063 C C . GLY A 1 258 ? -19.867 10.732 19.936 1.00 88.44 258 GLY A C 1
ATOM 2064 O O . GLY A 1 258 ? -19.695 11.934 19.757 1.00 88.44 258 GLY A O 1
ATOM 2065 N N . LEU A 1 259 ? -18.863 9.850 19.928 1.00 93.25 259 LEU A N 1
ATOM 2066 C CA . LEU A 1 259 ? -17.483 10.196 19.587 1.00 93.25 259 LEU A CA 1
ATOM 2067 C C . LEU A 1 259 ? -17.196 9.902 18.112 1.00 93.25 259 LEU A C 1
ATOM 2069 O O . LEU A 1 259 ? -17.486 8.811 17.614 1.00 93.25 259 LEU A O 1
ATOM 2073 N N . LEU A 1 260 ? -16.595 10.868 17.423 1.00 95.75 260 LEU A N 1
ATOM 2074 C CA . LEU A 1 260 ? -16.133 10.731 16.046 1.00 95.75 260 LEU A CA 1
ATOM 2075 C C . LEU A 1 260 ? -14.609 10.861 16.005 1.00 95.75 260 LEU A C 1
ATOM 2077 O O . LEU A 1 260 ? -14.061 11.944 16.191 1.00 95.75 260 LEU A O 1
ATOM 2081 N N . TRP A 1 261 ? -13.931 9.753 15.736 1.00 96.19 261 TRP A N 1
ATOM 2082 C CA . TRP A 1 261 ? -12.481 9.677 15.611 1.00 96.19 261 TRP A CA 1
ATOM 2083 C C . TRP A 1 261 ? -12.059 9.887 14.169 1.00 96.19 261 TRP A C 1
ATOM 2085 O O . TRP A 1 261 ? -12.662 9.320 13.262 1.00 96.19 261 TRP A O 1
ATOM 2095 N N . PHE A 1 262 ? -11.007 10.658 13.946 1.00 97.19 262 PHE A N 1
ATOM 2096 C CA . PHE A 1 262 ? -10.455 10.850 12.614 1.00 97.19 262 PHE A CA 1
ATOM 2097 C C . PHE A 1 262 ? -8.980 11.229 12.680 1.00 97.19 262 PHE A C 1
ATOM 2099 O O . PHE A 1 262 ? -8.477 11.687 13.704 1.00 97.19 262 PHE A O 1
ATOM 2106 N N . GLY A 1 263 ? -8.258 11.024 11.589 1.00 94.94 263 GLY A N 1
ATOM 2107 C CA . GLY A 1 263 ? -6.846 11.374 11.528 1.00 94.94 263 GLY A CA 1
ATOM 2108 C C . GLY A 1 263 ? -6.122 10.673 10.399 1.00 94.94 263 GLY A C 1
ATOM 2109 O O . GLY A 1 263 ? -6.714 9.931 9.610 1.00 94.94 263 GLY A O 1
ATOM 2110 N N . ARG A 1 264 ? -4.818 10.921 10.343 1.00 93.06 264 ARG A N 1
ATOM 2111 C CA . ARG A 1 264 ? -3.917 10.426 9.305 1.00 93.06 264 ARG A CA 1
ATOM 2112 C C . ARG A 1 264 ? -2.669 9.814 9.926 1.00 93.06 264 ARG A C 1
ATOM 2114 O O . ARG A 1 264 ? -2.390 10.020 11.106 1.00 93.06 264 ARG A O 1
ATOM 2121 N N . ASP A 1 265 ? -1.917 9.063 9.132 1.00 92.50 265 ASP A N 1
ATOM 2122 C CA . ASP A 1 265 ? -0.613 8.561 9.555 1.00 92.50 265 ASP A CA 1
ATOM 2123 C C . ASP A 1 265 ? 0.391 9.703 9.810 1.00 92.50 265 ASP A C 1
ATOM 2125 O O . ASP A 1 265 ? 0.209 10.816 9.324 1.00 92.50 265 ASP A O 1
ATOM 2129 N N . VAL A 1 266 ? 1.472 9.423 10.546 1.00 90.06 266 VAL A N 1
ATOM 2130 C CA . VAL A 1 266 ? 2.464 10.430 10.988 1.00 90.06 266 VAL A CA 1
ATOM 2131 C C . VAL A 1 266 ? 3.127 11.220 9.847 1.00 90.06 266 VAL A C 1
ATOM 2133 O O . VAL A 1 266 ? 3.597 12.331 10.065 1.00 90.06 266 VAL A O 1
ATOM 2136 N N . PHE A 1 267 ? 3.146 10.680 8.622 1.00 90.00 267 PHE A N 1
ATOM 2137 C CA . PHE A 1 267 ? 3.664 11.378 7.441 1.00 90.00 267 PHE A CA 1
ATOM 2138 C C . PHE A 1 267 ? 2.576 12.093 6.626 1.00 90.00 267 PHE A C 1
ATOM 2140 O O . PHE A 1 267 ? 2.912 12.820 5.697 1.00 90.00 267 PHE A O 1
ATOM 2147 N N . GLY A 1 268 ? 1.292 11.884 6.942 1.00 90.06 268 GLY A N 1
ATOM 2148 C CA . GLY A 1 268 ? 0.154 12.462 6.224 1.00 90.06 268 GLY A CA 1
ATOM 2149 C C . GLY A 1 268 ? 0.051 12.020 4.765 1.00 90.06 268 GLY A C 1
ATOM 2150 O O . GLY A 1 268 ? -0.217 12.852 3.914 1.00 90.06 268 GLY A O 1
ATOM 2151 N N . ARG A 1 269 ? 0.292 10.734 4.469 1.00 90.00 269 ARG A N 1
ATOM 2152 C CA . ARG A 1 269 ? 0.387 10.205 3.088 1.00 90.00 269 ARG A CA 1
ATOM 2153 C C . ARG A 1 269 ? -0.953 9.929 2.411 1.00 90.00 269 ARG A C 1
ATOM 2155 O O . ARG A 1 269 ? -0.963 9.481 1.272 1.00 90.00 269 ARG A O 1
ATOM 2162 N N . ARG A 1 270 ? -2.059 10.034 3.144 1.00 91.31 270 ARG A N 1
ATOM 2163 C CA . ARG A 1 270 ? -3.418 9.909 2.608 1.00 91.31 270 ARG A CA 1
ATOM 2164 C C . ARG A 1 270 ? -4.174 11.174 2.930 1.00 91.31 270 ARG A C 1
ATOM 2166 O O . ARG A 1 270 ? -4.109 11.608 4.075 1.00 91.31 270 ARG A O 1
ATOM 2173 N N . SER A 1 271 ? -4.897 11.722 1.970 1.00 89.19 271 SER A N 1
ATOM 2174 C CA . SER A 1 271 ? -5.619 12.972 2.144 1.00 89.19 271 SER A CA 1
ATOM 2175 C C . SER A 1 271 ? -6.780 12.826 3.130 1.00 89.19 271 SER A C 1
ATOM 2177 O O . SER A 1 271 ? -7.534 11.841 3.123 1.00 89.19 271 SER A O 1
ATOM 2179 N N . LEU A 1 272 ? -6.925 13.829 3.996 1.00 91.88 272 LEU A N 1
ATOM 2180 C CA . LEU A 1 272 ? -8.107 14.008 4.825 1.00 91.88 272 LEU A CA 1
ATOM 2181 C C . LEU A 1 272 ? -8.277 15.491 5.111 1.00 91.88 272 LEU A C 1
ATOM 2183 O O . LEU A 1 272 ? -7.472 16.114 5.799 1.00 91.88 272 LEU A O 1
ATOM 2187 N N . LEU A 1 273 ? -9.383 16.021 4.626 1.00 90.38 273 LEU A N 1
ATOM 2188 C CA . LEU A 1 273 ? -9.796 17.398 4.759 1.00 90.38 273 LEU A CA 1
ATOM 2189 C C . LEU A 1 273 ? -10.920 17.516 5.771 1.00 90.38 273 LEU A C 1
ATOM 2191 O O . LEU A 1 273 ? -11.711 16.591 5.983 1.00 90.38 273 LEU A O 1
ATOM 2195 N N . TRP A 1 274 ? -11.017 18.701 6.351 1.00 91.00 274 TRP A N 1
ATOM 2196 C CA . TRP A 1 274 ? -12.102 19.072 7.234 1.00 91.00 274 TRP A CA 1
ATOM 2197 C C . TRP A 1 274 ? -12.583 20.488 6.962 1.00 91.00 274 TRP A C 1
ATOM 2199 O O . TRP A 1 274 ? -11.834 21.351 6.501 1.00 91.00 274 TRP A O 1
ATOM 2209 N N . ARG A 1 275 ? -13.859 20.709 7.251 1.00 89.75 275 ARG A N 1
ATOM 2210 C CA . ARG A 1 275 ? -14.528 22.003 7.166 1.00 89.75 275 ARG A CA 1
ATOM 2211 C C . ARG A 1 275 ? -15.491 22.120 8.336 1.00 89.75 275 ARG A C 1
ATOM 2213 O O . ARG A 1 275 ? -16.166 21.147 8.671 1.00 89.75 275 ARG A O 1
ATOM 2220 N N . ALA A 1 276 ? -15.524 23.290 8.957 1.00 88.44 276 ALA A N 1
ATOM 2221 C CA . ALA A 1 276 ? -16.396 23.565 10.086 1.00 88.44 276 ALA A CA 1
ATOM 2222 C C . ALA A 1 276 ? -17.083 24.917 9.900 1.00 88.44 276 ALA A C 1
ATOM 2224 O O . ALA A 1 276 ? -16.431 25.962 9.883 1.00 88.44 276 ALA A O 1
ATOM 2225 N N . ASP A 1 277 ? -18.400 24.865 9.798 1.00 85.38 277 ASP A N 1
ATOM 2226 C CA . ASP A 1 277 ? -19.324 25.978 9.649 1.00 85.38 277 ASP A CA 1
ATOM 2227 C C . ASP A 1 277 ? -20.383 25.900 10.767 1.00 85.38 277 ASP A C 1
ATOM 2229 O O . ASP A 1 277 ? -20.573 24.829 11.343 1.00 85.38 277 ASP A O 1
ATOM 2233 N N . PRO A 1 278 ? -21.092 26.993 11.116 1.00 81.00 278 PRO A N 1
ATOM 2234 C CA . PRO A 1 278 ? -21.996 27.016 12.275 1.00 81.00 278 PRO A CA 1
ATOM 2235 C C . PRO A 1 278 ? -23.027 25.875 12.323 1.00 81.00 278 PRO A C 1
ATOM 2237 O O . PRO A 1 278 ? -23.520 25.526 13.393 1.00 81.00 278 PRO A O 1
ATOM 2240 N N . SER A 1 279 ? -23.382 25.322 11.162 1.00 82.81 279 SER A N 1
ATOM 2241 C CA . SER A 1 279 ? -24.373 24.261 10.999 1.00 82.81 279 SER A CA 1
ATOM 2242 C C . SER A 1 279 ? -23.785 22.855 10.856 1.00 82.81 279 SER A C 1
ATOM 2244 O O . SER A 1 279 ? -24.522 21.889 11.057 1.00 82.81 279 SER A O 1
ATOM 2246 N N . ALA A 1 280 ? -22.510 22.703 10.482 1.00 88.62 280 ALA A N 1
ATOM 2247 C CA . ALA A 1 280 ? -21.972 21.410 10.067 1.00 88.62 280 ALA A CA 1
ATOM 2248 C C . ALA A 1 280 ? -20.459 21.272 10.274 1.00 88.62 280 ALA A C 1
ATOM 2250 O O . ALA A 1 280 ? -19.684 22.207 10.106 1.00 88.62 280 ALA A O 1
ATOM 2251 N N . PHE A 1 281 ? -20.049 20.040 10.574 1.00 90.69 281 PHE A N 1
ATOM 2252 C CA . PHE A 1 281 ? -18.661 19.601 10.537 1.00 90.69 281 PHE A CA 1
ATOM 2253 C C . PHE A 1 281 ? -18.524 18.533 9.459 1.00 90.69 281 PHE A C 1
ATOM 2255 O O . PHE A 1 281 ? -19.189 17.498 9.523 1.00 90.69 281 PHE A O 1
ATOM 2262 N N . CYS A 1 282 ? -17.685 18.784 8.461 1.00 91.25 282 CYS A N 1
ATOM 2263 C CA . CYS A 1 282 ? -17.525 17.916 7.303 1.00 91.25 282 CYS A CA 1
ATOM 2264 C C . CYS A 1 282 ? -16.112 17.339 7.268 1.00 91.25 282 CYS A C 1
ATOM 2266 O O . CYS A 1 282 ? -15.144 18.054 7.513 1.00 91.25 282 CYS A O 1
ATOM 2268 N N . LEU A 1 283 ? -16.005 16.059 6.913 1.00 92.81 283 LEU A N 1
ATOM 2269 C CA . LEU A 1 283 ? -14.750 15.365 6.635 1.00 92.81 283 LEU A CA 1
ATOM 2270 C C . LEU A 1 283 ? -14.827 14.782 5.227 1.00 92.81 283 LEU A C 1
ATOM 2272 O O . LEU A 1 283 ? -15.842 14.184 4.870 1.00 92.81 283 LEU A O 1
ATOM 2276 N N . CYS A 1 284 ? -13.772 14.940 4.438 1.00 89.31 284 CYS A N 1
ATOM 2277 C CA . CYS A 1 284 ? -13.697 14.372 3.094 1.00 89.31 284 CYS A CA 1
ATOM 2278 C C . CYS A 1 284 ? -12.240 14.136 2.698 1.00 89.31 284 CYS A C 1
ATOM 2280 O O . CYS A 1 284 ? -11.359 14.802 3.218 1.00 89.31 284 CYS A O 1
ATOM 2282 N N . SER A 1 285 ? -11.965 13.225 1.770 1.00 88.50 285 SER A N 1
ATOM 2283 C CA . SER A 1 285 ? -10.614 13.074 1.205 1.00 88.50 285 SER A CA 1
ATOM 2284 C C . SER A 1 285 ? -10.309 14.094 0.104 1.00 88.50 285 SER A C 1
ATOM 2286 O O . SER A 1 285 ? -9.150 14.313 -0.210 1.00 88.50 285 SER A O 1
ATOM 2288 N N . VAL A 1 286 ? -11.330 14.712 -0.496 1.00 85.75 286 VAL A N 1
ATOM 2289 C CA . VAL A 1 286 ? -11.178 15.668 -1.603 1.00 85.75 286 VAL A CA 1
ATOM 2290 C C . VAL A 1 286 ? -12.167 16.813 -1.412 1.00 85.75 286 VAL A C 1
ATOM 2292 O O . VAL A 1 286 ? -13.316 16.584 -1.029 1.00 85.75 286 VAL A O 1
ATOM 2295 N N . SER A 1 287 ? -11.737 18.047 -1.654 1.00 81.44 287 SER A N 1
ATOM 2296 C CA . SER A 1 287 ? -12.585 19.232 -1.497 1.00 81.44 287 SER A CA 1
ATOM 2297 C C . SER A 1 287 ? -13.434 19.521 -2.730 1.00 81.44 287 SER A C 1
ATOM 2299 O O . SER A 1 287 ? -13.047 19.213 -3.856 1.00 81.44 287 SER A O 1
ATOM 2301 N N . ASP A 1 288 ? -14.548 20.220 -2.522 1.00 75.88 288 ASP A N 1
ATOM 2302 C CA . ASP A 1 288 ? -15.242 20.942 -3.582 1.00 75.88 288 ASP A CA 1
ATOM 2303 C C . ASP A 1 288 ? -14.664 22.359 -3.768 1.00 75.88 288 ASP A C 1
ATOM 2305 O O . ASP A 1 288 ? -14.009 22.924 -2.892 1.00 75.88 288 ASP A O 1
ATOM 2309 N N . ALA A 1 289 ? -14.885 22.949 -4.945 1.00 65.62 289 ALA A N 1
ATOM 2310 C CA . ALA A 1 289 ? -14.287 24.233 -5.323 1.00 65.62 289 ALA A CA 1
ATOM 2311 C C . ALA A 1 289 ? -14.786 25.435 -4.499 1.00 65.62 289 ALA A C 1
ATOM 2313 O O . ALA A 1 289 ? -14.130 26.476 -4.481 1.00 65.62 289 ALA A O 1
ATOM 2314 N N . ALA A 1 290 ? -15.963 25.309 -3.881 1.00 62.38 290 ALA A N 1
ATOM 2315 C CA . ALA A 1 290 ? -16.744 26.420 -3.344 1.00 62.38 290 ALA A CA 1
ATOM 2316 C C . ALA A 1 290 ? -16.513 26.699 -1.848 1.00 62.38 290 ALA A C 1
ATOM 2318 O O . ALA A 1 290 ? -17.013 27.704 -1.348 1.00 62.38 290 ALA A O 1
ATOM 2319 N N . SER A 1 291 ? -15.772 25.842 -1.137 1.00 68.69 291 SER A N 1
ATOM 2320 C CA . SER A 1 291 ? -15.744 25.855 0.330 1.00 68.69 291 SER A CA 1
ATOM 2321 C C . SER A 1 291 ? -14.333 25.983 0.918 1.00 68.69 291 SER A C 1
ATOM 2323 O O . SER A 1 291 ? -13.360 25.474 0.360 1.00 68.69 291 SER A O 1
ATOM 2325 N N . GLU A 1 292 ? -14.219 26.614 2.092 1.00 81.06 292 GLU A N 1
ATOM 2326 C CA . GLU A 1 292 ? -12.965 26.744 2.854 1.00 81.06 292 GLU A CA 1
ATOM 2327 C C . GLU A 1 292 ? -12.587 25.432 3.565 1.00 81.06 292 GLU A C 1
ATOM 2329 O O . GLU A 1 292 ? -12.700 25.289 4.785 1.00 81.06 292 GLU A O 1
ATOM 2334 N N . TRP A 1 293 ? -12.159 24.436 2.792 1.00 87.38 293 TRP A N 1
ATOM 2335 C CA . TRP A 1 293 ? -11.581 23.209 3.337 1.00 87.38 293 TRP A CA 1
ATOM 2336 C C . TRP A 1 293 ? -10.179 23.460 3.888 1.00 87.38 293 TRP A C 1
ATOM 2338 O O . TRP A 1 293 ? -9.397 24.229 3.330 1.00 87.38 293 TRP A O 1
ATOM 2348 N N . LYS A 1 294 ? -9.841 22.765 4.972 1.00 87.56 294 LYS A N 1
ATOM 2349 C CA . LYS A 1 294 ? -8.490 22.713 5.532 1.00 87.56 294 LYS A CA 1
ATOM 2350 C C . LYS A 1 294 ? -7.998 21.274 5.521 1.00 87.56 294 LYS A C 1
ATOM 2352 O O . LYS A 1 294 ? -8.796 20.346 5.611 1.00 87.56 294 LYS A O 1
ATOM 2357 N N . GLU A 1 295 ? -6.689 21.081 5.448 1.00 87.88 295 GLU A N 1
ATOM 2358 C CA . GLU A 1 295 ? -6.091 19.760 5.647 1.00 87.88 295 GLU A CA 1
ATOM 2359 C C . GLU A 1 295 ? -6.150 19.392 7.140 1.00 87.88 295 GLU A C 1
ATOM 2361 O O . GLU A 1 295 ? -5.871 20.222 8.012 1.00 87.88 295 GLU A O 1
ATOM 2366 N N . VAL A 1 296 ? -6.489 18.145 7.469 1.00 90.88 296 VAL A N 1
ATOM 2367 C CA . VAL A 1 296 ? -6.367 17.629 8.840 1.00 90.88 296 VAL A CA 1
ATOM 2368 C C . VAL A 1 296 ? -4.888 17.414 9.130 1.00 90.88 296 VAL A C 1
ATOM 2370 O O . VAL A 1 296 ? -4.262 16.552 8.533 1.00 90.88 296 VAL A O 1
ATOM 2373 N N . SER A 1 297 ? -4.275 18.164 10.040 1.00 89.62 297 SER A N 1
ATOM 2374 C CA . SER A 1 297 ? -2.830 18.044 10.291 1.00 89.62 297 SER A CA 1
ATOM 2375 C C . SER A 1 297 ? -2.400 16.617 10.699 1.00 89.62 297 SER A C 1
ATOM 2377 O O . SER A 1 297 ? -3.092 15.937 11.451 1.00 89.62 297 SER A O 1
ATOM 2379 N N . ALA A 1 298 ? -1.232 16.148 10.242 1.00 90.94 298 ALA A N 1
ATOM 2380 C CA . ALA A 1 298 ? -0.698 14.811 10.558 1.00 90.94 298 ALA A CA 1
ATOM 2381 C C . ALA A 1 298 ? -0.082 14.702 11.975 1.00 90.94 298 ALA A C 1
ATOM 2383 O O . ALA A 1 298 ? 0.737 13.826 12.249 1.00 90.94 298 ALA A O 1
ATOM 2384 N N . ARG A 1 299 ? -0.459 15.600 12.895 1.00 89.00 299 ARG A N 1
ATOM 2385 C CA . ARG A 1 299 ? 0.109 15.711 14.252 1.00 89.00 299 ARG A CA 1
ATOM 2386 C C . ARG A 1 299 ? -0.360 14.624 15.212 1.00 89.00 299 ARG A C 1
ATOM 2388 O O . ARG A 1 299 ? 0.266 14.439 16.254 1.00 89.00 299 ARG A O 1
ATOM 2395 N N . GLY A 1 300 ? -1.444 13.927 14.891 1.00 91.94 300 GLY A N 1
ATOM 2396 C CA . GLY A 1 300 ? -1.998 12.890 15.746 1.00 91.94 300 GLY A CA 1
ATOM 2397 C C . GLY A 1 300 ? -3.380 12.439 15.303 1.00 91.94 300 GLY A C 1
ATOM 2398 O O . GLY A 1 300 ? -3.770 12.593 14.145 1.00 91.94 300 GLY A O 1
ATOM 2399 N N . VAL A 1 301 ? -4.119 11.891 16.262 1.00 94.69 301 VAL A N 1
ATOM 2400 C CA . VAL A 1 301 ? -5.507 11.463 16.091 1.00 94.69 301 VAL A CA 1
ATOM 2401 C C . VAL A 1 301 ? -6.431 12.468 16.759 1.00 94.69 301 VAL A C 1
ATOM 2403 O O . VAL A 1 301 ? -6.175 12.922 17.871 1.00 94.69 301 VAL A O 1
ATOM 2406 N N . TYR A 1 302 ? -7.529 12.783 16.092 1.00 95.88 302 TYR A N 1
ATOM 2407 C CA . TYR A 1 302 ? -8.538 13.723 16.544 1.00 95.88 302 TYR A CA 1
ATOM 2408 C C . TYR A 1 302 ? -9.801 12.976 16.973 1.00 95.88 302 TYR A C 1
ATOM 2410 O O . TYR A 1 302 ? -10.158 11.946 16.398 1.00 95.88 302 TYR A O 1
ATOM 2418 N N . CYS A 1 303 ? -10.487 13.503 17.980 1.00 96.31 303 CYS A N 1
ATOM 2419 C CA . CYS A 1 303 ? -11.771 13.001 18.452 1.00 96.31 303 CYS A CA 1
ATOM 2420 C C . CYS A 1 303 ? -12.737 14.167 18.643 1.00 96.31 303 CYS A C 1
ATOM 2422 O O . CYS A 1 303 ? -12.530 15.002 19.522 1.00 96.31 303 CYS A O 1
ATOM 2424 N N . LEU A 1 304 ? -13.775 14.230 17.814 1.00 95.12 304 LEU A N 1
ATOM 2425 C CA . LEU A 1 304 ? -14.879 15.171 17.955 1.00 95.12 304 LEU A CA 1
ATOM 2426 C C . LEU A 1 304 ? -15.916 14.594 18.926 1.00 95.12 304 LEU A C 1
ATOM 2428 O O . LEU A 1 304 ? -16.459 13.510 18.695 1.00 95.12 304 LEU A O 1
ATOM 2432 N N . ASP A 1 305 ? -16.213 15.339 19.990 1.00 94.25 305 ASP A N 1
ATOM 2433 C CA . ASP A 1 305 ? -17.266 14.999 20.947 1.00 94.25 305 ASP A CA 1
ATOM 2434 C C . ASP A 1 305 ? -18.572 15.693 20.546 1.00 94.25 305 ASP A C 1
ATOM 2436 O O . ASP A 1 305 ? -18.774 16.891 20.775 1.00 94.25 305 ASP A O 1
ATOM 2440 N N . LEU A 1 306 ? -19.482 14.936 19.929 1.00 90.19 306 LEU A N 1
ATOM 2441 C CA . LEU A 1 306 ? -20.758 15.468 19.442 1.00 90.19 306 LEU A CA 1
ATOM 2442 C C . LEU A 1 306 ? -21.678 15.908 20.588 1.00 90.19 306 LEU A C 1
ATOM 2444 O O . LEU A 1 306 ? -22.478 16.829 20.417 1.00 90.19 306 LEU A O 1
ATOM 2448 N N . LYS A 1 307 ? -21.554 15.291 21.770 1.00 89.50 307 LYS A N 1
ATOM 2449 C CA . LYS A 1 307 ? -22.360 15.653 22.941 1.00 89.50 307 LYS A CA 1
ATOM 2450 C C . LYS A 1 307 ? -21.906 16.994 23.495 1.00 89.50 307 LYS A C 1
ATOM 2452 O O . LYS A 1 307 ? -22.738 17.881 23.668 1.00 89.50 307 LYS A O 1
ATOM 2457 N N . GLN A 1 308 ? -20.605 17.189 23.703 1.00 86.62 308 GLN A N 1
ATOM 2458 C CA . GLN A 1 308 ? -20.099 18.490 24.155 1.00 86.62 308 GLN A CA 1
ATOM 2459 C C . GLN A 1 308 ? -20.289 19.589 23.112 1.00 86.62 308 GLN A C 1
ATOM 2461 O O . GLN A 1 308 ? -20.597 20.726 23.468 1.00 86.62 308 GLN A O 1
ATOM 2466 N N . THR A 1 309 ? -20.185 19.241 21.830 1.00 84.44 309 THR A N 1
ATOM 2467 C CA . THR A 1 309 ? -20.466 20.167 20.728 1.00 84.44 309 THR A CA 1
ATOM 2468 C C . THR A 1 309 ? -21.891 20.718 20.810 1.00 84.44 309 THR A C 1
ATOM 2470 O O . THR A 1 309 ? -22.098 21.926 20.695 1.00 84.44 309 THR A O 1
ATOM 2473 N N . SER A 1 310 ? -22.874 19.851 21.084 1.00 81.88 310 SER A N 1
ATOM 2474 C CA . SER A 1 310 ? -24.275 20.267 21.220 1.00 81.88 310 SER A CA 1
ATOM 2475 C C . SER A 1 310 ? -24.522 21.238 22.385 1.00 81.88 310 SER A C 1
ATOM 2477 O O . SER A 1 310 ? -25.438 22.054 22.315 1.00 81.88 310 SER A O 1
ATOM 2479 N N . LEU A 1 311 ? -23.683 21.196 23.428 1.00 83.50 311 LEU A N 1
ATOM 2480 C CA . LEU A 1 311 ? -23.791 22.058 24.610 1.00 83.50 311 LEU A CA 1
ATOM 2481 C C . LEU A 1 311 ? -23.108 23.422 24.415 1.00 83.50 311 LEU A C 1
ATOM 2483 O O . LEU A 1 311 ? -23.650 24.442 24.831 1.00 83.50 311 LEU A O 1
ATOM 2487 N N . ASN A 1 312 ? -21.939 23.450 23.769 1.00 76.81 312 ASN A N 1
ATOM 2488 C CA . ASN A 1 312 ? -21.080 24.639 23.683 1.00 76.81 312 ASN A CA 1
ATOM 2489 C C . ASN A 1 312 ? -21.311 25.509 22.432 1.00 76.81 312 ASN A C 1
ATOM 2491 O O . ASN A 1 312 ? -20.627 26.517 22.261 1.00 76.81 312 ASN A O 1
ATOM 2495 N N . LYS A 1 313 ? -22.241 25.129 21.536 1.00 79.50 313 LYS A N 1
ATOM 2496 C CA . LYS A 1 313 ? -22.478 25.781 20.223 1.00 79.50 313 LYS A CA 1
ATOM 2497 C C . LYS A 1 313 ? -21.212 25.911 19.347 1.00 79.50 313 LYS A C 1
ATOM 2499 O O . LYS A 1 313 ? -21.178 26.731 18.436 1.00 79.50 313 LYS A O 1
ATOM 2504 N N . SER A 1 314 ? -20.185 25.112 19.636 1.00 86.38 314 SER A N 1
ATOM 2505 C CA . SER A 1 314 ? -18.891 25.042 18.943 1.00 86.38 314 SER A CA 1
ATOM 2506 C C . SER A 1 314 ? -18.421 23.590 18.924 1.00 86.38 314 SER A C 1
ATOM 2508 O O . SER A 1 314 ? -18.692 22.849 19.870 1.00 86.38 314 SER A O 1
ATOM 2510 N N . PHE A 1 315 ? -17.704 23.174 17.883 1.00 89.56 315 PHE A N 1
ATOM 2511 C CA . PHE A 1 315 ? -17.172 21.818 17.748 1.00 89.56 315 PHE A CA 1
ATOM 2512 C C . PHE A 1 315 ? -16.017 21.586 18.722 1.00 89.56 315 PHE A C 1
ATOM 2514 O O . PHE A 1 315 ? -14.971 22.224 18.610 1.00 89.56 315 PHE A O 1
ATOM 2521 N N . ILE A 1 316 ? -16.200 20.662 19.668 1.00 91.75 316 ILE A N 1
ATOM 2522 C CA . ILE A 1 316 ? -15.182 20.316 20.669 1.00 91.75 316 ILE A CA 1
ATOM 2523 C C . ILE A 1 316 ? -14.356 19.135 20.172 1.00 91.75 316 ILE A C 1
ATOM 2525 O O . ILE A 1 316 ? -14.863 18.017 20.068 1.00 91.75 316 ILE A O 1
ATOM 2529 N N . ILE A 1 317 ? -13.078 19.377 19.885 1.00 93.62 317 ILE A N 1
ATOM 2530 C CA . ILE A 1 317 ? -12.174 18.371 19.325 1.00 93.62 317 ILE A CA 1
ATOM 2531 C C . ILE A 1 317 ? -10.993 18.153 20.260 1.00 93.62 317 ILE A C 1
ATOM 2533 O O . ILE A 1 317 ? -10.311 19.093 20.660 1.00 93.62 317 ILE A O 1
ATOM 2537 N N . TYR A 1 318 ? -10.713 16.892 20.565 1.00 93.50 318 TYR A N 1
ATOM 2538 C CA . TYR A 1 318 ? -9.530 16.477 21.304 1.00 93.50 318 TYR A CA 1
ATOM 2539 C C . TYR A 1 318 ? -8.451 15.981 20.345 1.00 93.50 318 TYR A C 1
ATOM 2541 O O . TYR A 1 318 ? -8.707 15.072 19.558 1.00 93.50 318 TYR A O 1
ATOM 2549 N N . LEU A 1 319 ? -7.247 16.548 20.426 1.00 93.50 319 LEU A N 1
ATOM 2550 C CA . LEU A 1 319 ? -6.067 16.060 19.708 1.00 93.50 319 LEU A CA 1
ATOM 2551 C C . LEU A 1 319 ? -5.229 15.168 20.625 1.00 93.50 319 LEU A C 1
ATOM 2553 O O . LEU A 1 319 ? -4.718 15.630 21.642 1.00 93.50 319 LEU A O 1
ATOM 2557 N N . TYR A 1 320 ? -5.038 13.919 20.216 1.00 93.62 320 TYR A N 1
ATOM 2558 C CA . TYR A 1 320 ? -4.104 12.957 20.791 1.00 93.62 320 TYR A CA 1
ATOM 2559 C C . TYR A 1 320 ? -2.841 12.934 19.921 1.00 93.62 320 TYR A C 1
ATOM 2561 O O . TYR A 1 320 ? -2.848 12.308 18.856 1.00 93.62 320 TYR A O 1
ATOM 2569 N N . PRO A 1 321 ? -1.782 13.668 20.302 1.00 91.94 321 PRO A N 1
ATOM 2570 C CA . PRO A 1 321 ? -0.615 13.844 19.449 1.00 91.94 321 PRO A CA 1
ATOM 2571 C C . PRO A 1 321 ? 0.193 12.550 19.331 1.00 91.94 321 PRO A C 1
ATOM 2573 O O . PRO A 1 321 ? 0.208 11.734 20.253 1.00 91.94 321 PRO A O 1
ATOM 2576 N N . TRP A 1 322 ? 0.926 12.387 18.230 1.00 91.44 322 TRP A N 1
ATOM 2577 C CA . TRP A 1 322 ? 2.024 11.419 18.181 1.00 91.44 322 TRP A CA 1
ATOM 2578 C C . TRP A 1 322 ? 3.059 11.739 19.274 1.00 91.44 322 TRP A C 1
ATOM 2580 O O . TRP A 1 322 ? 3.152 12.870 19.734 1.00 91.44 322 TRP A O 1
ATOM 2590 N N . SER A 1 323 ? 3.853 10.769 19.716 1.00 89.12 323 SER A N 1
ATOM 2591 C CA . SER A 1 323 ? 4.850 10.980 20.775 1.00 89.12 323 SER A CA 1
ATOM 2592 C C . SER A 1 323 ? 6.049 11.814 20.304 1.00 89.12 323 SER A C 1
ATOM 2594 O O . SER A 1 323 ? 6.785 12.361 21.118 1.00 89.12 323 SER A O 1
ATOM 2596 N N . SER A 1 324 ? 6.272 11.880 18.990 1.00 88.12 324 SER A N 1
ATOM 2597 C CA . SER A 1 324 ? 7.340 12.637 18.332 1.00 88.12 324 SER A CA 1
ATOM 2598 C C . SER A 1 324 ? 6.967 12.926 16.875 1.00 88.12 324 SER A C 1
ATOM 2600 O O . SER A 1 324 ? 6.079 12.275 16.319 1.00 88.12 324 SER A O 1
ATOM 2602 N N . THR A 1 325 ? 7.653 13.882 16.250 1.00 87.31 325 THR A N 1
ATOM 2603 C CA . THR A 1 325 ? 7.527 14.182 14.813 1.00 87.31 325 THR A CA 1
ATOM 2604 C C . THR A 1 325 ? 8.191 13.102 13.937 1.00 87.31 325 THR A C 1
ATOM 2606 O O . THR A 1 325 ? 8.918 12.251 14.465 1.00 87.31 325 THR A O 1
ATOM 2609 N N . PRO A 1 326 ? 7.986 13.101 12.602 1.00 87.31 326 PRO A N 1
ATOM 2610 C CA . PRO A 1 326 ? 8.689 12.198 11.687 1.00 87.31 326 PRO A CA 1
ATOM 2611 C C . PRO A 1 326 ? 10.216 12.164 11.847 1.00 87.31 326 PRO A C 1
ATOM 2613 O O . PRO A 1 326 ? 10.811 11.090 11.767 1.00 87.31 326 PRO A O 1
ATOM 2616 N N . SER A 1 327 ? 10.852 13.307 12.121 1.00 87.12 327 SER A N 1
ATOM 2617 C CA . SER A 1 327 ? 12.301 13.401 12.357 1.00 87.12 327 SER A CA 1
ATOM 2618 C C . SER A 1 327 ? 12.749 12.913 13.745 1.00 87.12 327 SER A C 1
ATOM 2620 O O . SER A 1 327 ? 13.951 12.843 14.017 1.00 87.12 327 SER A O 1
ATOM 2622 N N . GLY A 1 328 ? 11.808 12.591 14.640 1.00 85.31 328 GLY A N 1
ATOM 2623 C CA . GLY A 1 328 ? 12.073 12.206 16.027 1.00 85.31 328 GLY A CA 1
ATOM 2624 C C . GLY A 1 328 ? 12.185 13.379 17.003 1.00 85.31 328 GLY A C 1
ATOM 2625 O O . GLY A 1 328 ? 12.556 13.166 18.156 1.00 85.31 328 GLY A O 1
ATOM 2626 N N . SER A 1 329 ? 11.875 14.604 16.576 1.00 81.69 329 SER A N 1
ATOM 2627 C CA . SER A 1 329 ? 11.902 15.780 17.448 1.00 81.69 329 SER A CA 1
ATOM 2628 C C . SER A 1 329 ? 10.723 15.760 18.433 1.00 81.69 329 SER A C 1
ATOM 2630 O O . SER A 1 329 ? 9.624 15.288 18.114 1.00 81.69 329 SER A O 1
ATOM 2632 N N . CYS A 1 330 ? 10.949 16.247 19.659 1.00 69.19 330 CYS A N 1
ATOM 2633 C CA . CYS A 1 330 ? 9.884 16.387 20.650 1.00 69.19 330 CYS A CA 1
ATOM 2634 C C . CYS A 1 330 ? 8.874 17.434 20.175 1.00 69.19 330 CYS A C 1
ATOM 2636 O O . CYS A 1 330 ? 9.245 18.536 19.777 1.00 69.19 330 CYS A O 1
ATOM 2638 N N . LEU A 1 331 ? 7.589 17.106 20.269 1.00 61.69 331 LEU A N 1
ATOM 2639 C CA . LEU A 1 331 ? 6.513 18.054 20.005 1.00 61.69 331 LEU A CA 1
ATOM 2640 C C . LEU A 1 331 ? 6.412 19.027 21.187 1.00 61.69 331 LEU A C 1
ATOM 2642 O O . LEU A 1 331 ? 5.732 18.725 22.164 1.00 61.69 331 LEU A O 1
ATOM 2646 N N . PHE A 1 332 ? 7.073 20.185 21.125 1.00 49.56 332 PHE A N 1
ATOM 2647 C CA . PHE A 1 332 ? 6.866 21.250 22.112 1.00 49.56 332 PHE A CA 1
ATOM 2648 C C . PHE A 1 332 ? 6.186 22.490 21.513 1.00 49.56 332 PHE A C 1
ATOM 2650 O O . PHE A 1 332 ? 6.694 23.127 20.601 1.00 49.56 332 PHE A O 1
ATOM 2657 N N . GLN A 1 333 ? 5.013 22.773 22.094 1.00 45.62 333 GLN A N 1
ATOM 2658 C CA . GLN A 1 333 ? 4.454 24.083 22.459 1.00 45.62 333 GLN A CA 1
ATOM 2659 C C . GLN A 1 333 ? 4.363 25.194 21.402 1.00 45.62 333 GLN A C 1
ATOM 2661 O O . GLN A 1 333 ? 5.223 26.053 21.263 1.00 45.62 333 GLN A O 1
ATOM 2666 N N . SER A 1 334 ? 3.200 25.261 20.767 1.00 45.16 334 SER A N 1
ATOM 2667 C CA . SER A 1 334 ? 2.199 26.330 20.943 1.00 45.16 334 SER A CA 1
ATOM 2668 C C . SER A 1 334 ? 1.070 25.998 19.970 1.00 45.16 334 SER A C 1
ATOM 2670 O O . SER A 1 334 ? 1.287 25.815 18.776 1.00 45.16 334 SER A O 1
ATOM 2672 N N . LEU A 1 335 ? -0.121 25.748 20.495 1.00 50.88 335 LEU A N 1
ATOM 2673 C CA . LEU A 1 335 ? -1.319 25.492 19.694 1.00 50.88 335 LEU A CA 1
ATOM 2674 C C . LEU A 1 335 ? -2.385 26.485 20.151 1.00 50.88 335 LEU A C 1
ATOM 2676 O O . LEU A 1 335 ? -3.500 26.105 20.477 1.00 50.88 335 LEU A O 1
ATOM 2680 N N . ASP A 1 336 ? -2.009 27.762 20.165 1.00 43.25 336 ASP A N 1
ATOM 2681 C CA . ASP A 1 336 ? -2.966 28.868 20.124 1.00 43.25 336 ASP A CA 1
ATOM 2682 C C . ASP A 1 336 ? -3.283 29.178 18.654 1.00 43.25 336 ASP A C 1
ATOM 2684 O O . ASP A 1 336 ? -3.204 30.315 18.200 1.00 43.25 336 ASP A O 1
ATOM 2688 N N . GLU A 1 337 ? -3.580 28.145 17.863 1.00 50.09 337 GLU A N 1
ATOM 2689 C CA . GLU A 1 337 ? -4.199 28.360 16.561 1.00 50.09 337 GLU A CA 1
ATOM 2690 C C . GLU A 1 337 ? -5.701 28.202 16.758 1.00 50.09 337 GLU A C 1
ATOM 2692 O O . GLU A 1 337 ? -6.210 27.091 16.920 1.00 50.09 337 GLU A O 1
ATOM 2697 N N . GLU A 1 338 ? -6.415 29.329 16.754 1.00 47.62 338 GLU A N 1
ATOM 2698 C CA . GLU A 1 338 ? -7.847 29.351 16.473 1.00 47.62 338 GLU A CA 1
ATOM 2699 C C . GLU A 1 338 ? -8.064 28.677 15.113 1.00 47.62 338 GLU A C 1
ATOM 2701 O O . GLU A 1 338 ? -7.874 29.256 14.043 1.00 47.62 338 GLU A O 1
ATOM 2706 N N . VAL A 1 339 ? -8.403 27.390 15.149 1.00 60.75 339 VAL A N 1
ATOM 2707 C CA . VAL A 1 339 ? -8.477 26.565 13.942 1.00 60.75 339 VAL A CA 1
ATOM 2708 C C . VAL A 1 339 ? -9.651 26.987 13.052 1.00 60.75 339 VAL A C 1
ATOM 2710 O O . VAL A 1 339 ? -9.621 26.821 11.832 1.00 60.75 339 VAL A O 1
ATOM 2713 N N . SER A 1 340 ? -10.686 27.553 13.668 1.00 64.94 340 SER A N 1
ATOM 2714 C CA . SER A 1 340 ? -11.840 28.234 13.080 1.00 64.94 340 SER A CA 1
ATOM 2715 C C . SER A 1 340 ? -12.631 28.860 14.235 1.00 64.94 340 SER A C 1
ATOM 2717 O O . SER A 1 340 ? -12.607 28.313 15.337 1.00 64.94 340 SER A O 1
ATOM 2719 N N . ALA A 1 341 ? -13.398 29.929 13.995 1.00 65.88 341 ALA A N 1
ATOM 2720 C CA . ALA A 1 341 ? -14.287 30.531 15.002 1.00 65.88 341 ALA A CA 1
ATOM 2721 C C . ALA A 1 341 ? -15.305 29.535 15.607 1.00 65.88 341 ALA A C 1
ATOM 2723 O O . ALA A 1 341 ? -15.919 29.814 16.633 1.00 65.88 341 ALA A O 1
ATOM 2724 N N . HIS A 1 342 ? -15.499 28.374 14.971 1.00 81.56 342 HIS A N 1
ATOM 2725 C CA . HIS A 1 342 ? -16.461 27.347 15.375 1.00 81.56 342 HIS A CA 1
ATOM 2726 C C . HIS A 1 342 ? -15.822 26.086 15.965 1.00 81.56 342 HIS A C 1
ATOM 2728 O O . HIS A 1 342 ? -16.545 25.141 16.273 1.00 81.56 342 HIS A O 1
ATOM 2734 N N . VAL A 1 343 ? -14.494 26.029 16.104 1.00 86.25 343 VAL A N 1
ATOM 2735 C CA . VAL A 1 343 ? -13.776 24.839 16.582 1.00 86.25 343 VAL A CA 1
ATOM 2736 C C . VAL A 1 343 ? -12.962 25.177 17.819 1.00 86.25 343 VAL A C 1
ATOM 2738 O O . VAL A 1 343 ? -12.090 26.038 17.785 1.00 86.25 343 VAL A O 1
ATOM 2741 N N . ILE A 1 344 ? -13.185 24.418 18.888 1.00 87.38 344 ILE A N 1
ATOM 2742 C CA . ILE A 1 344 ? -12.363 24.448 20.095 1.00 87.38 344 ILE A CA 1
ATOM 2743 C C . ILE A 1 344 ? -11.507 23.183 20.095 1.00 87.38 344 ILE A C 1
ATOM 2745 O O . ILE A 1 344 ? -12.005 22.075 20.314 1.00 87.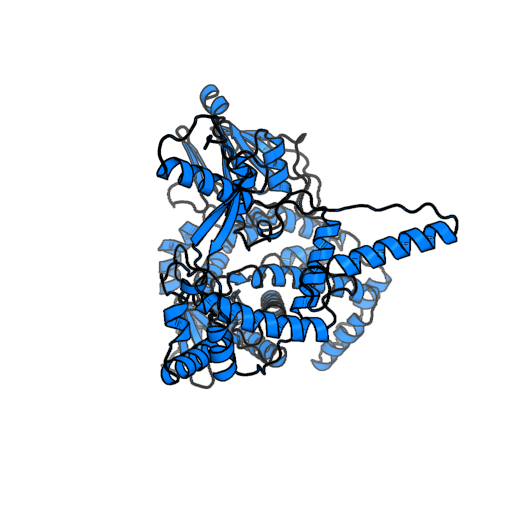38 344 ILE A O 1
ATOM 2749 N N . LEU A 1 345 ? -10.211 23.352 19.837 1.00 88.75 345 LEU A N 1
ATOM 2750 C CA . LEU A 1 345 ? -9.238 22.266 19.833 1.00 88.75 345 LEU A CA 1
ATOM 2751 C C . LEU A 1 345 ? -8.542 22.177 21.195 1.00 88.75 345 LEU A C 1
ATOM 2753 O O . LEU A 1 345 ? -7.870 23.106 21.624 1.00 88.75 345 LEU A O 1
ATOM 2757 N N . THR A 1 346 ? -8.667 21.037 21.871 1.00 89.56 346 THR A N 1
ATOM 2758 C CA . THR A 1 346 ? -7.977 20.754 23.136 1.00 89.56 346 THR A CA 1
ATOM 2759 C C . THR A 1 346 ? -6.936 19.661 22.930 1.00 89.56 346 THR A C 1
ATOM 2761 O O . THR A 1 346 ? -7.264 18.536 22.552 1.00 89.56 346 THR A O 1
ATOM 2764 N N . VAL A 1 347 ? -5.674 19.958 23.225 1.00 88.62 347 VAL A N 1
ATOM 2765 C CA . VAL A 1 347 ? -4.581 18.983 23.107 1.00 88.62 347 VAL A CA 1
ATOM 2766 C C . VAL A 1 347 ? -4.508 18.111 24.363 1.00 88.62 347 VAL A C 1
ATOM 2768 O O . VAL A 1 347 ? -4.493 18.622 25.479 1.00 88.62 347 VAL A O 1
ATOM 2771 N N . LYS A 1 348 ? -4.454 16.788 24.181 1.00 88.00 348 LYS A N 1
ATOM 2772 C CA . LYS A 1 348 ? -4.340 15.764 25.233 1.00 88.00 348 LYS A CA 1
ATOM 2773 C C . LYS A 1 348 ? -2.932 15.169 25.261 1.00 88.00 348 LYS A C 1
ATOM 2775 O O . LYS A 1 348 ? -2.735 13.988 24.971 1.00 88.00 348 LYS A O 1
ATOM 2780 N N . SER A 1 349 ? -1.938 16.000 25.571 1.00 78.38 349 SER A N 1
ATOM 2781 C CA . SER A 1 349 ? -0.512 15.626 25.559 1.00 78.38 349 SER A CA 1
ATOM 2782 C C . SER A 1 349 ? -0.177 14.472 26.512 1.00 78.38 349 SER A C 1
ATOM 2784 O O . SER A 1 349 ? 0.701 13.662 26.227 1.00 78.38 349 SER A O 1
ATOM 2786 N N . GLU A 1 350 ? -0.915 14.347 27.614 1.00 80.25 350 GLU A N 1
ATOM 2787 C CA . GLU A 1 350 ? -0.803 13.265 28.596 1.00 80.25 350 GLU A CA 1
ATOM 2788 C C . GLU A 1 350 ? -1.233 11.887 28.058 1.00 80.25 350 GLU A C 1
ATOM 2790 O O . GLU A 1 350 ? -0.946 10.865 28.676 1.00 80.25 350 GLU A O 1
ATOM 2795 N N . LYS A 1 351 ? -1.894 11.843 26.894 1.00 83.56 351 LYS A N 1
ATOM 2796 C CA . LYS A 1 351 ? -2.327 10.624 26.192 1.00 83.56 351 LYS A CA 1
ATOM 2797 C C . LYS A 1 351 ? -1.747 10.562 24.775 1.00 83.56 351 LYS A C 1
ATOM 2799 O O . LYS A 1 351 ? -2.472 10.292 23.817 1.00 83.56 351 LYS A O 1
ATOM 2804 N N . SER A 1 352 ? -0.454 10.858 24.635 1.00 84.56 352 SER A N 1
ATOM 2805 C CA . SER A 1 352 ? 0.230 10.767 23.339 1.00 84.56 352 SER A CA 1
ATOM 2806 C C . SER A 1 352 ? 0.278 9.330 22.802 1.00 84.56 352 SER A C 1
ATOM 2808 O O . SER A 1 352 ? 0.349 8.358 23.555 1.00 84.56 352 SER A O 1
ATOM 2810 N N . ILE A 1 353 ? 0.229 9.207 21.478 1.00 89.31 353 ILE A N 1
ATOM 2811 C CA . ILE A 1 353 ? 0.256 7.942 20.742 1.00 89.31 353 ILE A CA 1
ATOM 2812 C C . ILE A 1 353 ? 1.690 7.671 20.328 1.00 89.31 353 ILE A C 1
ATOM 2814 O O . ILE A 1 353 ? 2.332 8.538 19.735 1.00 89.31 353 ILE A O 1
ATOM 2818 N N . LYS A 1 354 ? 2.211 6.473 20.580 1.00 87.56 354 LYS A N 1
ATOM 2819 C CA . LYS A 1 354 ? 3.590 6.170 20.198 1.00 87.56 354 LYS A CA 1
ATOM 2820 C C . LYS A 1 354 ? 3.794 6.346 18.693 1.00 87.56 354 LYS A C 1
ATOM 2822 O O . LYS A 1 354 ? 3.054 5.797 17.878 1.00 87.56 354 LYS A O 1
ATOM 2827 N N . ASN A 1 355 ? 4.833 7.086 18.326 1.00 82.12 355 ASN A N 1
ATOM 2828 C CA . ASN A 1 355 ? 5.243 7.207 16.938 1.00 82.12 355 ASN A CA 1
ATOM 2829 C C . ASN A 1 355 ? 5.684 5.818 16.410 1.00 82.12 355 ASN A C 1
ATOM 2831 O O . ASN A 1 355 ? 6.563 5.191 17.013 1.00 82.12 355 ASN A O 1
ATOM 2835 N N . PRO A 1 356 ? 5.104 5.314 15.301 1.00 79.00 356 PRO A N 1
ATOM 2836 C CA . PRO A 1 356 ? 5.450 4.003 14.747 1.00 79.00 356 PRO A CA 1
ATOM 2837 C C . PRO A 1 356 ? 6.838 3.955 14.076 1.00 79.00 356 PRO A C 1
ATOM 2839 O O . PRO A 1 356 ? 7.254 2.889 13.609 1.00 79.00 356 PRO A O 1
ATOM 2842 N N . ILE A 1 357 ? 7.555 5.081 13.995 1.00 80.94 357 ILE A N 1
ATOM 2843 C CA . ILE A 1 357 ? 8.922 5.176 13.472 1.00 80.94 357 ILE A CA 1
ATOM 2844 C C . ILE A 1 357 ? 9.914 4.745 14.562 1.00 80.94 357 ILE A C 1
ATOM 2846 O O . ILE A 1 357 ? 10.138 5.451 15.539 1.00 80.94 357 ILE A O 1
ATOM 2850 N N . PHE A 1 358 ? 10.528 3.572 14.383 1.00 72.44 358 PHE A N 1
ATOM 2851 C CA . PHE A 1 358 ? 11.513 3.021 15.328 1.00 72.44 358 PHE A CA 1
ATOM 2852 C C . PHE A 1 358 ? 12.936 3.543 15.092 1.00 72.44 358 PHE A C 1
ATOM 2854 O O . PHE A 1 358 ? 13.696 3.690 16.044 1.00 72.44 358 PHE A O 1
ATOM 2861 N N . ASN A 1 359 ? 13.282 3.821 13.832 1.00 75.31 359 ASN A N 1
ATOM 2862 C CA . ASN A 1 359 ? 14.582 4.347 13.425 1.00 75.31 359 ASN A CA 1
ATOM 2863 C C . ASN A 1 359 ? 14.371 5.784 12.950 1.00 75.31 359 ASN A C 1
ATOM 2865 O O . ASN A 1 359 ? 13.834 5.998 11.863 1.00 75.31 359 ASN A O 1
ATOM 2869 N N . ILE A 1 360 ? 14.724 6.745 13.799 1.00 81.69 360 ILE A N 1
ATOM 2870 C CA . ILE A 1 360 ? 14.619 8.178 13.498 1.00 81.69 360 ILE A CA 1
ATOM 2871 C C . ILE A 1 360 ? 15.732 8.628 12.543 1.00 81.69 360 ILE A C 1
ATOM 2873 O O . ILE A 1 360 ? 16.669 7.872 12.275 1.00 81.69 360 ILE A O 1
ATOM 2877 N N . LEU A 1 361 ? 15.630 9.864 12.040 1.00 84.31 361 LEU A N 1
ATOM 2878 C CA . LEU A 1 361 ? 16.671 10.477 11.215 1.00 84.31 361 LEU A CA 1
ATOM 2879 C C . LEU A 1 361 ? 18.026 10.376 11.929 1.00 84.31 361 LEU A C 1
ATOM 2881 O O . LEU A 1 361 ? 18.150 10.782 13.087 1.00 84.31 361 LEU A O 1
ATOM 2885 N N . ASN A 1 362 ? 19.038 9.851 11.238 1.00 84.69 362 ASN A N 1
ATOM 2886 C CA . ASN A 1 362 ? 20.384 9.819 11.786 1.00 84.69 362 ASN A CA 1
ATOM 2887 C C . ASN A 1 362 ? 20.947 11.246 11.856 1.00 84.69 362 ASN A C 1
ATOM 2889 O O . ASN A 1 362 ? 21.107 11.901 10.829 1.00 84.69 362 ASN A O 1
ATOM 2893 N N . LYS A 1 363 ? 21.251 11.709 13.072 1.00 87.38 363 LYS A N 1
ATOM 2894 C CA . LYS A 1 363 ? 21.826 13.036 13.337 1.00 87.38 363 LYS A CA 1
ATOM 2895 C C . LYS A 1 363 ? 23.318 12.981 13.702 1.00 87.38 363 LYS A C 1
ATOM 2897 O O . LYS A 1 363 ? 23.877 13.993 14.113 1.00 87.38 363 LYS A O 1
ATOM 2902 N N . SER A 1 364 ? 23.961 11.814 13.599 1.00 86.62 364 SER A N 1
ATOM 2903 C CA . SER A 1 364 ? 25.400 11.676 13.839 1.00 86.62 364 SER A CA 1
ATOM 2904 C C . SER A 1 364 ? 26.205 12.293 12.700 1.00 86.62 364 SER A C 1
ATOM 2906 O O . SER A 1 364 ? 25.861 12.107 11.531 1.00 86.62 364 SER A O 1
ATOM 2908 N N . PHE A 1 365 ? 27.319 12.943 13.024 1.00 86.69 365 PHE A N 1
ATOM 2909 C CA . PHE A 1 365 ? 28.268 13.385 12.008 1.00 86.69 365 PHE A CA 1
ATOM 2910 C C . PHE A 1 365 ? 29.132 12.221 11.503 1.00 86.69 365 PHE A C 1
ATOM 2912 O O . PHE A 1 365 ? 29.403 11.290 12.268 1.00 86.69 365 PHE A O 1
ATOM 2919 N N . PRO A 1 366 ? 29.569 12.263 10.233 1.00 81.50 366 PRO A N 1
ATOM 2920 C CA . PRO A 1 366 ? 30.621 11.383 9.732 1.00 81.50 366 PRO A CA 1
ATOM 2921 C C . PRO A 1 366 ? 31.891 11.467 10.586 1.00 81.50 366 PRO A C 1
ATOM 2923 O O . PRO A 1 366 ? 32.202 12.538 11.108 1.00 81.50 366 PRO A O 1
ATOM 2926 N N . SER A 1 367 ? 32.643 10.368 10.695 1.00 82.44 367 SER A N 1
ATOM 2927 C CA . SER A 1 367 ? 33.983 10.398 11.294 1.00 82.44 367 SER A CA 1
ATOM 2928 C C . SER A 1 367 ? 34.963 11.172 10.408 1.00 82.44 367 SER A C 1
ATOM 2930 O O . SER A 1 367 ? 34.792 11.230 9.189 1.00 82.44 367 SER A O 1
ATOM 2932 N N . ASP A 1 368 ? 36.020 11.729 11.005 1.00 80.94 368 ASP A N 1
ATOM 2933 C CA . ASP A 1 368 ? 37.068 12.443 10.261 1.00 80.94 368 ASP A CA 1
ATOM 2934 C C . ASP A 1 368 ? 37.729 11.546 9.203 1.00 80.94 368 ASP A C 1
ATOM 2936 O O . ASP A 1 368 ? 37.958 11.977 8.076 1.00 80.94 368 ASP A O 1
ATOM 2940 N N . GLU A 1 369 ? 37.936 10.268 9.524 1.00 76.62 369 GLU A N 1
ATOM 2941 C CA . GLU A 1 369 ? 38.443 9.243 8.602 1.00 76.62 369 GLU A CA 1
ATOM 2942 C C . GLU A 1 369 ? 37.548 9.090 7.365 1.00 76.62 369 GLU A C 1
ATOM 2944 O O . GLU A 1 369 ? 38.041 9.022 6.239 1.00 76.62 369 GLU A O 1
ATOM 2949 N N . LEU A 1 370 ? 36.223 9.099 7.552 1.00 77.94 370 LEU A N 1
ATOM 2950 C CA . LEU A 1 370 ? 35.272 9.029 6.448 1.00 77.94 370 LEU A CA 1
ATOM 2951 C C . LEU A 1 370 ? 35.270 10.327 5.628 1.00 77.94 370 LEU A C 1
ATOM 2953 O O . LEU A 1 370 ? 35.160 10.290 4.404 1.00 77.94 370 LEU A O 1
ATOM 2957 N N . LEU A 1 371 ? 35.414 11.482 6.282 1.00 79.38 371 LEU A N 1
ATOM 2958 C CA . LEU A 1 371 ? 35.520 12.774 5.602 1.00 79.38 371 LEU A CA 1
ATOM 2959 C C . LEU A 1 371 ? 36.778 12.863 4.730 1.00 79.38 371 LEU A C 1
ATOM 2961 O O . LEU A 1 371 ? 36.704 13.437 3.648 1.00 79.38 371 LEU A O 1
ATOM 2965 N N . GLU A 1 372 ? 37.901 12.269 5.142 1.00 74.00 372 GLU A N 1
ATOM 2966 C CA . GLU A 1 372 ? 39.113 12.176 4.314 1.00 74.00 372 GLU A CA 1
ATOM 2967 C C . GLU A 1 372 ? 38.895 11.339 3.046 1.00 74.00 372 GLU A C 1
ATOM 2969 O O . GLU A 1 372 ? 39.343 11.729 1.967 1.00 74.00 372 GLU A O 1
ATOM 2974 N N . VAL A 1 373 ? 38.129 10.246 3.123 1.00 70.94 373 VAL A N 1
ATOM 2975 C CA . VAL A 1 373 ? 37.746 9.456 1.935 1.00 70.94 373 VAL A CA 1
ATOM 2976 C C . VAL A 1 373 ? 36.973 10.316 0.928 1.00 70.94 373 VAL A C 1
ATOM 2978 O O . VAL A 1 373 ? 37.198 10.217 -0.279 1.00 70.94 373 VAL A O 1
ATOM 2981 N N . PHE A 1 374 ? 36.093 11.200 1.405 1.00 69.56 374 PHE A N 1
ATOM 2982 C CA . PHE A 1 374 ? 35.331 12.114 0.548 1.00 69.56 374 PHE A CA 1
ATOM 2983 C C . PHE A 1 374 ? 36.155 13.280 -0.022 1.00 69.56 374 PHE A C 1
ATOM 2985 O O . PHE A 1 374 ? 35.701 13.918 -0.971 1.00 69.56 374 PHE A O 1
ATOM 2992 N N . LYS A 1 375 ? 37.355 13.559 0.507 1.00 67.88 375 LYS A N 1
ATOM 2993 C CA . LYS A 1 375 ? 38.270 14.602 -0.002 1.00 67.88 375 LYS A CA 1
ATOM 2994 C C . LYS A 1 375 ? 39.085 14.160 -1.226 1.00 67.88 375 LYS A C 1
ATOM 2996 O O . LYS A 1 375 ? 39.882 14.948 -1.737 1.00 67.88 375 LYS A O 1
ATOM 3001 N N . PHE A 1 376 ? 38.901 12.930 -1.720 1.00 56.31 376 PHE A N 1
ATOM 3002 C CA . PHE A 1 376 ? 39.591 12.437 -2.917 1.00 56.31 376 PHE A CA 1
ATOM 3003 C C . PHE A 1 376 ? 39.338 13.350 -4.141 1.00 56.31 376 PHE A C 1
ATOM 3005 O O . PHE A 1 376 ? 38.196 13.753 -4.367 1.00 56.31 376 PHE A O 1
ATOM 3012 N N . PRO A 1 377 ? 40.351 13.672 -4.973 1.00 54.81 377 PRO A N 1
ATOM 3013 C CA . PRO A 1 377 ? 40.289 14.849 -5.840 1.00 54.81 377 PRO A CA 1
ATOM 3014 C C . PRO A 1 377 ? 39.252 14.710 -6.961 1.00 54.81 377 PRO A C 1
ATOM 3016 O O . PRO A 1 377 ? 39.333 13.771 -7.758 1.00 54.81 377 PRO A O 1
ATOM 3019 N N . GLU A 1 378 ? 38.356 15.697 -7.089 1.00 52.28 378 GLU A N 1
ATOM 3020 C CA . GLU A 1 378 ? 37.369 15.840 -8.179 1.00 52.28 378 GLU A CA 1
ATOM 3021 C C . GLU A 1 378 ? 37.993 15.733 -9.588 1.00 52.28 378 GLU A C 1
ATOM 3023 O O . GLU A 1 378 ? 37.347 15.290 -10.541 1.00 52.28 378 GLU A O 1
ATOM 3028 N N . GLU A 1 379 ? 39.275 16.079 -9.735 1.00 52.09 379 GLU A N 1
ATOM 3029 C CA . GLU A 1 379 ? 40.011 16.009 -11.004 1.00 52.09 379 GLU A CA 1
ATOM 3030 C C . GLU A 1 379 ? 40.246 14.574 -11.508 1.00 52.09 379 GLU A C 1
ATOM 3032 O O . GLU A 1 379 ? 40.467 14.361 -12.703 1.00 52.09 379 GLU A O 1
ATOM 3037 N N . SER A 1 380 ? 40.119 13.579 -10.628 1.00 52.38 380 SER A N 1
ATOM 3038 C CA . SER A 1 380 ? 40.386 12.164 -10.914 1.00 52.38 380 SER A CA 1
ATOM 3039 C C . SER A 1 380 ? 39.249 11.464 -11.676 1.00 52.38 380 SER A C 1
ATOM 3041 O O . SER A 1 380 ? 39.457 10.373 -12.208 1.00 52.38 380 SER A O 1
ATOM 3043 N N . TYR A 1 381 ? 38.057 12.075 -11.760 1.00 53.75 381 TYR A N 1
ATOM 3044 C CA . TYR A 1 381 ? 36.796 11.403 -12.130 1.00 53.75 381 TYR A CA 1
ATOM 3045 C C . TYR A 1 381 ? 36.224 11.784 -13.507 1.00 53.75 381 TYR A C 1
ATOM 3047 O O . TYR A 1 381 ? 35.096 11.434 -13.848 1.00 53.75 381 TYR A O 1
ATOM 3055 N N . LYS A 1 382 ? 36.994 12.470 -14.361 1.00 54.69 382 LYS A N 1
ATOM 3056 C CA . LYS A 1 382 ? 36.498 12.969 -15.664 1.00 54.69 382 LYS A CA 1
ATOM 3057 C C . LYS A 1 382 ? 36.240 11.886 -16.734 1.00 54.69 382 LYS A C 1
ATOM 3059 O O . LYS A 1 382 ? 35.785 12.221 -17.825 1.00 54.69 382 LYS A O 1
ATOM 3064 N N . SER A 1 383 ? 36.489 10.599 -16.461 1.00 57.84 383 SER A N 1
ATOM 3065 C CA . SER A 1 383 ? 36.219 9.486 -17.396 1.00 57.84 383 SER A CA 1
ATOM 3066 C C . SER A 1 383 ? 35.162 8.510 -16.861 1.00 57.84 383 SER A C 1
ATOM 3068 O O . SER A 1 383 ? 35.266 8.087 -15.711 1.00 57.84 383 SER A O 1
ATOM 3070 N N . LYS A 1 384 ? 34.212 8.078 -17.713 1.00 56.06 384 LYS A N 1
ATOM 3071 C CA . LYS A 1 384 ? 33.090 7.175 -17.357 1.00 56.06 384 LYS A CA 1
ATOM 3072 C C . LYS A 1 384 ? 33.507 5.882 -16.637 1.00 56.06 384 LYS A C 1
ATOM 3074 O O . LYS A 1 384 ? 32.791 5.470 -15.729 1.00 56.06 384 LYS A O 1
ATOM 3079 N N . ASP A 1 385 ? 34.641 5.279 -16.996 1.00 57.25 385 ASP A N 1
ATOM 3080 C CA . ASP A 1 385 ? 35.097 4.018 -16.388 1.00 57.25 385 ASP A CA 1
ATOM 3081 C C . ASP A 1 385 ? 35.582 4.188 -14.936 1.00 57.25 385 ASP A C 1
ATOM 3083 O O . ASP A 1 385 ? 35.359 3.313 -14.104 1.00 57.25 385 ASP A O 1
ATOM 3087 N N . ARG A 1 386 ? 36.127 5.360 -14.577 1.00 62.03 386 ARG A N 1
ATOM 3088 C CA . ARG A 1 386 ? 36.647 5.624 -13.221 1.00 62.03 386 ARG A CA 1
ATOM 3089 C C . ARG A 1 386 ? 35.560 5.894 -12.178 1.00 62.03 386 ARG A C 1
ATOM 3091 O O . ARG A 1 386 ? 35.801 5.686 -10.996 1.00 62.03 386 ARG A O 1
ATOM 3098 N N . ASN A 1 387 ? 34.354 6.291 -12.593 1.00 65.88 387 ASN A N 1
ATOM 3099 C CA . ASN A 1 387 ? 33.217 6.432 -11.673 1.00 65.88 387 ASN A CA 1
ATOM 3100 C C . ASN A 1 387 ? 32.745 5.072 -11.144 1.00 65.88 387 ASN A C 1
ATOM 3102 O O . ASN A 1 387 ? 32.355 4.959 -9.986 1.00 65.88 387 ASN A O 1
ATOM 3106 N N . ALA A 1 388 ? 32.792 4.029 -11.977 1.00 69.38 388 ALA A N 1
ATOM 3107 C CA . ALA A 1 388 ? 32.456 2.679 -11.538 1.00 69.38 388 ALA A CA 1
ATOM 3108 C C . ALA A 1 388 ? 33.485 2.155 -10.529 1.00 69.38 388 ALA A C 1
ATOM 3110 O O . ALA A 1 388 ? 33.107 1.536 -9.538 1.00 69.38 388 ALA A O 1
ATOM 3111 N N . ASP A 1 389 ? 34.768 2.433 -10.757 1.00 73.12 389 ASP A N 1
ATOM 3112 C CA . ASP A 1 389 ? 35.839 2.036 -9.842 1.00 73.12 389 ASP A CA 1
ATOM 3113 C C . ASP A 1 389 ? 35.810 2.832 -8.532 1.00 73.12 389 ASP A C 1
ATOM 3115 O O . ASP A 1 389 ? 36.041 2.246 -7.477 1.00 73.12 389 ASP A O 1
ATOM 3119 N N . PHE A 1 390 ? 35.404 4.110 -8.566 1.00 75.56 390 PHE A N 1
ATOM 3120 C CA . PHE A 1 390 ? 35.101 4.880 -7.357 1.00 75.56 390 PHE A CA 1
ATOM 3121 C C . PHE A 1 390 ? 34.043 4.183 -6.505 1.00 75.56 390 PHE A C 1
ATOM 3123 O O . PHE A 1 390 ? 34.299 3.890 -5.344 1.00 75.56 390 PHE A O 1
ATOM 3130 N N . PHE A 1 391 ? 32.875 3.861 -7.075 1.00 79.19 391 PHE A N 1
ATOM 3131 C CA . PHE A 1 391 ? 31.820 3.196 -6.310 1.00 79.19 391 PHE A CA 1
ATOM 3132 C C . PHE A 1 391 ? 32.240 1.806 -5.825 1.00 79.19 391 PHE A C 1
ATOM 3134 O O . PHE A 1 391 ? 31.877 1.440 -4.715 1.00 79.19 391 PHE A O 1
ATOM 3141 N N . LYS A 1 392 ? 33.028 1.040 -6.594 1.00 80.94 392 LYS A N 1
ATOM 3142 C CA . LYS A 1 392 ? 33.579 -0.241 -6.114 1.00 80.94 392 LYS A CA 1
ATOM 3143 C C . LYS A 1 392 ? 34.475 -0.043 -4.895 1.00 80.94 392 LYS A C 1
ATOM 3145 O O . LYS A 1 392 ? 34.256 -0.710 -3.895 1.00 80.94 392 LYS A O 1
ATOM 3150 N N . HIS A 1 393 ? 35.417 0.894 -4.961 1.00 78.56 393 HIS A N 1
ATOM 3151 C CA . HIS A 1 393 ? 36.292 1.205 -3.835 1.00 78.56 393 HIS A CA 1
ATOM 3152 C C . HIS A 1 393 ? 35.497 1.710 -2.622 1.00 78.56 393 HIS A C 1
ATOM 3154 O O . HIS A 1 393 ? 35.706 1.277 -1.496 1.00 78.56 393 HIS A O 1
ATOM 3160 N N . PHE A 1 394 ? 34.505 2.565 -2.859 1.00 78.50 394 PHE A N 1
ATOM 3161 C CA . PHE A 1 394 ? 33.622 3.096 -1.825 1.00 78.50 394 PHE A CA 1
ATOM 3162 C C . PHE A 1 394 ? 32.801 1.993 -1.129 1.00 78.50 394 PHE A C 1
ATOM 3164 O O . PHE A 1 394 ? 32.534 2.069 0.068 1.00 78.50 394 PHE A O 1
ATOM 3171 N N . LEU A 1 395 ? 32.439 0.937 -1.867 1.00 82.62 395 LEU A N 1
ATOM 3172 C CA . LEU A 1 395 ? 31.769 -0.257 -1.344 1.00 82.62 395 LEU A CA 1
ATOM 3173 C C . LEU A 1 395 ? 32.701 -1.203 -0.569 1.00 82.62 395 LEU A C 1
ATOM 3175 O O . LEU A 1 395 ? 32.199 -2.059 0.156 1.00 82.62 395 LEU A O 1
ATOM 3179 N N . GLU A 1 396 ? 34.024 -1.074 -0.697 1.00 82.69 396 GLU A N 1
ATOM 3180 C CA . GLU A 1 396 ? 34.996 -1.860 0.082 1.00 82.69 396 GLU A CA 1
ATOM 3181 C C . GLU A 1 396 ? 35.178 -1.311 1.506 1.00 82.69 396 GLU A C 1
ATOM 3183 O O . GLU A 1 396 ? 35.640 -2.028 2.392 1.00 82.69 396 GLU A O 1
ATOM 3188 N N . ILE A 1 397 ? 34.779 -0.059 1.749 1.00 83.12 397 ILE A N 1
ATOM 3189 C CA . ILE A 1 397 ? 34.903 0.601 3.051 1.00 83.12 397 ILE A CA 1
ATOM 3190 C C . ILE A 1 397 ? 33.801 0.096 3.992 1.00 83.12 397 ILE A C 1
ATOM 3192 O O . ILE A 1 397 ? 32.601 0.196 3.705 1.00 83.12 397 ILE A O 1
ATOM 3196 N N . SER A 1 398 ? 34.193 -0.453 5.143 1.00 80.00 398 SER A N 1
ATOM 3197 C CA . SER A 1 398 ? 33.289 -1.061 6.132 1.00 80.00 398 SER A CA 1
ATOM 3198 C C . SER A 1 398 ? 32.249 -0.087 6.690 1.00 80.00 398 SER A C 1
ATOM 3200 O O . SER A 1 398 ? 31.079 -0.440 6.852 1.00 80.00 398 SER A O 1
ATOM 3202 N N . GLU A 1 399 ? 32.665 1.153 6.929 1.00 81.25 399 GLU A N 1
ATOM 3203 C CA . GLU A 1 399 ? 31.886 2.252 7.497 1.00 81.25 399 GLU A CA 1
ATOM 3204 C C . GLU A 1 399 ? 30.744 2.687 6.566 1.00 81.25 399 GLU A C 1
ATOM 3206 O O . GLU A 1 399 ? 29.748 3.243 7.026 1.00 81.25 399 GLU A O 1
ATOM 3211 N N . ILE A 1 400 ? 30.858 2.400 5.265 1.00 81.44 400 ILE A N 1
ATOM 3212 C CA . ILE A 1 400 ? 29.864 2.731 4.236 1.00 81.44 400 ILE A CA 1
ATOM 3213 C C . ILE A 1 400 ? 29.029 1.507 3.872 1.00 81.44 400 ILE A C 1
ATOM 3215 O O . ILE A 1 400 ? 27.800 1.580 3.812 1.00 81.44 400 ILE A O 1
ATOM 3219 N N . SER A 1 401 ? 29.689 0.377 3.613 1.00 85.69 401 SER A N 1
ATOM 3220 C CA . SER A 1 401 ? 29.040 -0.838 3.114 1.00 85.69 401 SER A CA 1
ATOM 3221 C C . SER A 1 401 ? 27.983 -1.377 4.078 1.00 85.69 401 SER A C 1
ATOM 3223 O O . SER A 1 401 ? 26.898 -1.754 3.637 1.00 85.69 401 SER A O 1
ATOM 3225 N N . GLY A 1 402 ? 28.243 -1.344 5.389 1.00 86.62 402 GLY A N 1
ATOM 3226 C CA . GLY A 1 402 ? 27.284 -1.767 6.413 1.00 86.62 402 GLY A CA 1
ATOM 3227 C C . GLY A 1 402 ? 25.970 -0.968 6.381 1.00 86.62 402 GLY A C 1
ATOM 3228 O O . GLY A 1 402 ? 24.911 -1.559 6.139 1.00 86.62 402 GLY A O 1
ATOM 3229 N N . PRO A 1 403 ? 26.003 0.365 6.589 1.00 85.38 403 PRO A N 1
ATOM 3230 C CA . PRO A 1 403 ? 24.819 1.218 6.490 1.00 85.38 403 PRO A CA 1
ATOM 3231 C C . PRO A 1 403 ? 24.121 1.154 5.128 1.00 85.38 403 PRO A C 1
ATOM 3233 O O . PRO A 1 403 ? 22.891 1.158 5.079 1.00 85.38 403 PRO A O 1
ATOM 3236 N N . LEU A 1 404 ? 24.876 1.050 4.029 1.00 87.62 404 LEU A N 1
ATOM 3237 C CA . LEU A 1 404 ? 24.306 0.949 2.686 1.00 87.62 404 LEU A CA 1
ATOM 3238 C C . LEU A 1 404 ? 23.517 -0.351 2.486 1.00 87.62 404 LEU A C 1
ATOM 3240 O O . LEU A 1 404 ? 22.397 -0.304 1.980 1.00 87.62 404 LEU A O 1
ATOM 3244 N N . LEU A 1 405 ? 24.058 -1.497 2.911 1.00 89.38 405 LEU A N 1
ATOM 3245 C CA . LEU A 1 405 ? 23.352 -2.781 2.850 1.00 89.38 405 LEU A CA 1
ATOM 3246 C C . LEU A 1 405 ? 22.089 -2.765 3.719 1.00 89.38 405 LEU A C 1
ATOM 3248 O O . LEU A 1 405 ? 21.041 -3.251 3.294 1.00 89.38 405 LEU A O 1
ATOM 3252 N N . ALA A 1 406 ? 22.161 -2.160 4.908 1.00 88.81 406 ALA A N 1
ATOM 3253 C CA . ALA A 1 406 ? 20.995 -1.985 5.771 1.00 88.81 406 ALA A CA 1
ATOM 3254 C C . ALA A 1 406 ? 19.931 -1.081 5.120 1.00 88.81 406 ALA A C 1
ATOM 3256 O O . ALA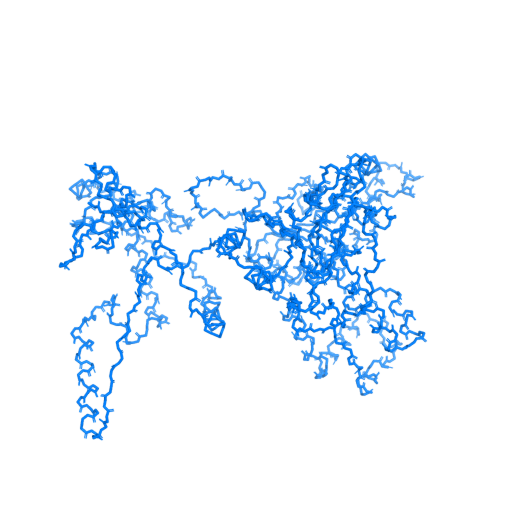 A 1 406 ? 18.737 -1.385 5.175 1.00 88.81 406 ALA A O 1
ATOM 3257 N N . PHE A 1 407 ? 20.348 0.009 4.466 1.00 89.50 407 PHE A N 1
ATOM 3258 C CA . PHE A 1 407 ? 19.452 0.892 3.721 1.00 89.50 407 PHE A CA 1
ATOM 3259 C C . PHE A 1 407 ? 18.793 0.165 2.542 1.00 89.50 407 PHE A C 1
ATOM 3261 O O . PHE A 1 407 ? 17.568 0.220 2.395 1.00 89.50 407 PHE A O 1
ATOM 3268 N N . GLU A 1 408 ? 19.573 -0.576 1.750 1.00 91.56 408 GLU A N 1
ATOM 3269 C CA . GLU A 1 408 ? 19.061 -1.399 0.653 1.00 91.56 408 GLU A CA 1
ATOM 3270 C C . GLU A 1 408 ? 18.049 -2.433 1.163 1.00 91.56 408 GLU A C 1
ATOM 3272 O O . GLU A 1 408 ? 16.978 -2.579 0.573 1.00 91.56 408 GLU A O 1
ATOM 3277 N N . GLU A 1 409 ? 18.334 -3.119 2.274 1.00 92.12 409 GLU A N 1
ATOM 3278 C CA . GLU A 1 409 ? 17.426 -4.102 2.868 1.00 92.12 409 GLU A CA 1
ATOM 3279 C C . GLU A 1 409 ? 16.089 -3.462 3.273 1.00 92.12 409 GLU A C 1
ATOM 3281 O O . GLU A 1 409 ? 15.016 -3.977 2.930 1.00 92.12 409 GLU A O 1
ATOM 3286 N N . VAL A 1 410 ? 16.132 -2.317 3.963 1.00 90.75 410 VAL A N 1
ATOM 3287 C CA . VAL A 1 410 ? 14.929 -1.600 4.409 1.00 90.75 410 VAL A CA 1
ATOM 3288 C C . VAL A 1 410 ? 14.107 -1.116 3.214 1.00 90.75 410 VAL A C 1
ATOM 3290 O O . VAL A 1 410 ? 12.893 -1.354 3.177 1.00 90.75 410 VAL A O 1
ATOM 3293 N N . LEU A 1 411 ? 14.747 -0.494 2.221 1.00 93.44 411 LEU A N 1
ATOM 3294 C CA . LEU A 1 411 ? 14.080 0.022 1.026 1.00 93.44 411 LEU A CA 1
ATOM 3295 C C . LEU A 1 411 ? 13.499 -1.116 0.173 1.00 93.44 411 LEU A C 1
ATOM 3297 O O . LEU A 1 411 ? 12.330 -1.077 -0.219 1.00 93.44 411 LEU A O 1
ATOM 3301 N N . SER A 1 412 ? 14.270 -2.184 -0.033 1.00 95.06 412 SER A N 1
ATOM 3302 C CA . SER A 1 412 ? 13.842 -3.398 -0.730 1.00 95.06 412 SER A CA 1
ATOM 3303 C C . SER A 1 412 ? 12.626 -4.029 -0.050 1.00 95.06 412 SER A C 1
ATOM 3305 O O . SER A 1 412 ? 11.631 -4.336 -0.708 1.00 95.06 412 SER A O 1
ATOM 3307 N N . ASN A 1 413 ? 12.628 -4.144 1.282 1.00 92.12 413 ASN A N 1
ATOM 3308 C CA . ASN A 1 413 ? 11.484 -4.659 2.034 1.00 92.12 413 ASN A CA 1
ATOM 3309 C C . ASN A 1 413 ? 10.264 -3.718 1.977 1.00 92.12 413 ASN A C 1
ATOM 3311 O O . ASN A 1 413 ? 9.121 -4.186 1.973 1.00 92.12 413 ASN A O 1
ATOM 3315 N N . ALA A 1 414 ? 10.477 -2.399 1.920 1.00 91.50 414 ALA A N 1
ATOM 3316 C CA . ALA A 1 414 ? 9.406 -1.419 1.758 1.00 91.50 414 ALA A CA 1
ATOM 3317 C C . ALA A 1 414 ? 8.713 -1.542 0.390 1.00 91.50 414 ALA A C 1
ATOM 3319 O O . ALA A 1 414 ? 7.478 -1.483 0.337 1.00 91.50 414 ALA A O 1
ATOM 3320 N N . VAL A 1 415 ? 9.480 -1.765 -0.684 1.00 95.06 415 VAL A N 1
ATOM 3321 C CA . VAL A 1 415 ? 8.953 -2.042 -2.031 1.00 95.06 415 VAL A CA 1
ATOM 3322 C C . VAL A 1 415 ? 8.262 -3.404 -2.063 1.00 95.06 415 VAL A C 1
ATOM 3324 O O . VAL A 1 415 ? 7.100 -3.482 -2.461 1.00 95.06 415 VAL A O 1
ATOM 3327 N N . ARG A 1 416 ? 8.907 -4.457 -1.539 1.00 94.62 416 ARG A N 1
ATOM 3328 C CA . ARG A 1 416 ? 8.353 -5.819 -1.453 1.00 94.62 416 ARG A CA 1
ATOM 3329 C C . ARG A 1 416 ? 6.941 -5.837 -0.882 1.00 94.62 416 ARG A C 1
ATOM 3331 O O . ARG A 1 416 ? 6.037 -6.395 -1.493 1.00 94.62 416 ARG A O 1
ATOM 3338 N N . LYS A 1 417 ? 6.733 -5.202 0.276 1.00 89.50 417 LYS A N 1
ATOM 3339 C CA . LYS A 1 417 ? 5.419 -5.157 0.937 1.00 89.50 417 LYS A CA 1
ATOM 3340 C C . LYS A 1 417 ? 4.344 -4.517 0.056 1.00 89.50 417 LYS A C 1
ATOM 3342 O O . LYS A 1 417 ? 3.204 -4.960 0.104 1.00 89.50 417 LYS A O 1
ATOM 3347 N N . ARG A 1 418 ? 4.691 -3.505 -0.743 1.00 89.44 418 ARG A N 1
ATOM 3348 C CA . ARG A 1 418 ? 3.745 -2.776 -1.607 1.00 89.44 418 ARG A CA 1
ATOM 3349 C C . ARG A 1 418 ? 3.414 -3.532 -2.889 1.00 89.44 418 ARG A C 1
ATOM 3351 O O . ARG A 1 418 ? 2.271 -3.488 -3.327 1.00 89.44 418 ARG A O 1
ATOM 3358 N N . VAL A 1 419 ? 4.380 -4.262 -3.445 1.00 90.69 419 VAL A N 1
ATOM 3359 C CA . VAL A 1 419 ? 4.172 -5.049 -4.671 1.00 90.69 419 VAL A CA 1
ATOM 3360 C C . VAL A 1 419 ? 3.704 -6.476 -4.402 1.00 90.69 419 VAL A C 1
ATOM 3362 O O . VAL A 1 419 ? 3.194 -7.114 -5.301 1.00 90.69 419 VAL A O 1
ATOM 3365 N N . GLN A 1 420 ? 3.844 -7.020 -3.190 1.00 85.12 420 GLN A N 1
ATOM 3366 C CA . GLN A 1 420 ? 3.366 -8.377 -2.882 1.00 85.12 420 GLN A CA 1
ATOM 3367 C C . GLN A 1 420 ? 1.983 -8.390 -2.228 1.00 85.12 420 GLN A C 1
ATOM 3369 O O . GLN A 1 420 ? 1.200 -9.296 -2.513 1.00 85.12 420 GLN A O 1
ATOM 3374 N N . ASN A 1 421 ? 1.648 -7.389 -1.406 1.00 79.94 421 ASN A N 1
ATOM 3375 C CA . ASN A 1 421 ? 0.392 -7.347 -0.646 1.00 79.94 421 ASN A CA 1
ATOM 3376 C C . ASN A 1 421 ? -0.768 -6.716 -1.436 1.00 79.94 421 ASN A C 1
ATOM 3378 O O . ASN A 1 421 ? -1.513 -5.890 -0.918 1.00 79.94 421 ASN A O 1
ATOM 3382 N N . HIS A 1 422 ? -0.937 -7.110 -2.695 1.00 75.94 422 HIS A N 1
ATOM 3383 C CA . HIS A 1 422 ? -2.125 -6.790 -3.483 1.00 75.94 422 HIS A CA 1
ATOM 3384 C C . HIS A 1 422 ? -2.540 -8.007 -4.313 1.00 75.94 422 HIS A C 1
ATOM 3386 O O . HIS A 1 422 ? -1.891 -9.048 -4.304 1.00 75.94 422 HIS A O 1
ATOM 3392 N N . GLN A 1 423 ? -3.658 -7.906 -5.023 1.00 71.25 423 GLN A N 1
ATOM 3393 C CA . GLN A 1 423 ? -4.260 -9.059 -5.696 1.00 71.25 423 GLN A CA 1
ATOM 3394 C C . GLN A 1 423 ? -3.522 -9.516 -6.968 1.00 71.25 423 GLN A C 1
ATOM 3396 O O . GLN A 1 423 ? -3.908 -10.536 -7.525 1.00 71.25 423 GLN A O 1
ATOM 3401 N N . HIS A 1 424 ? -2.494 -8.795 -7.447 1.00 79.69 424 HIS A N 1
ATOM 3402 C CA . HIS A 1 424 ? -1.815 -9.071 -8.733 1.00 79.69 424 HIS A CA 1
ATOM 3403 C C . HIS A 1 424 ? -2.781 -9.163 -9.933 1.00 79.69 424 HIS A C 1
ATOM 3405 O O . HIS A 1 424 ? -2.588 -9.936 -10.870 1.00 79.69 424 HIS A O 1
ATOM 3411 N N . ILE A 1 425 ? -3.867 -8.384 -9.893 1.00 80.56 425 ILE A N 1
ATOM 3412 C CA . ILE A 1 425 ? -4.902 -8.312 -10.934 1.00 80.56 425 ILE A CA 1
ATOM 3413 C C . ILE A 1 425 ? -4.990 -6.866 -11.410 1.00 80.56 425 ILE A C 1
ATOM 3415 O O . ILE A 1 425 ? -5.091 -5.965 -10.582 1.00 80.56 425 ILE A O 1
ATOM 3419 N N . CYS A 1 426 ? -4.971 -6.643 -12.724 1.00 85.19 426 CYS A N 1
ATOM 3420 C CA . CYS A 1 426 ? -5.070 -5.314 -13.327 1.00 85.19 426 CYS A CA 1
ATOM 3421 C C . CYS A 1 426 ? -6.526 -4.791 -13.377 1.00 85.19 426 CYS A C 1
ATOM 3423 O O . CYS A 1 426 ? -7.471 -5.562 -13.218 1.00 85.19 426 CYS A O 1
ATOM 3425 N N . LYS A 1 427 ? -6.722 -3.494 -13.652 1.00 84.31 427 LYS A N 1
ATOM 3426 C CA . LYS A 1 427 ? -8.029 -2.816 -13.795 1.00 84.31 427 LYS A CA 1
ATOM 3427 C C . LYS A 1 427 ? -8.967 -3.545 -14.766 1.00 84.31 427 LYS A C 1
ATOM 3429 O O . LYS A 1 427 ? -10.140 -3.710 -14.468 1.00 84.31 427 LYS A O 1
ATOM 3434 N N . LYS A 1 428 ? -8.438 -4.022 -15.900 1.00 84.25 428 LYS A N 1
ATOM 3435 C CA . LYS A 1 428 ? -9.215 -4.687 -16.966 1.00 84.25 428 LYS A CA 1
ATOM 3436 C C . LYS A 1 428 ? -9.661 -6.105 -16.597 1.00 84.25 428 LYS A C 1
ATOM 3438 O O . LYS A 1 428 ? -10.710 -6.554 -17.034 1.00 84.25 428 LYS A O 1
ATOM 3443 N N . CYS A 1 429 ? -8.849 -6.815 -15.816 1.00 80.62 429 CYS A N 1
ATOM 3444 C CA . CYS A 1 429 ? -9.124 -8.193 -15.401 1.00 80.62 429 CYS A CA 1
ATOM 3445 C C . CYS A 1 429 ? -9.873 -8.269 -14.065 1.00 80.62 429 CYS A C 1
ATOM 3447 O O . CYS A 1 429 ? -10.276 -9.357 -13.652 1.00 80.62 429 CYS A O 1
ATOM 3449 N N . PHE A 1 430 ? -10.015 -7.145 -13.360 1.00 73.31 430 PHE A N 1
ATOM 3450 C CA . PHE A 1 430 ? -10.738 -7.094 -12.102 1.00 73.31 430 PHE A CA 1
ATOM 3451 C C . PHE A 1 430 ? -12.234 -7.270 -12.372 1.00 73.31 430 PHE A C 1
ATOM 3453 O O . PHE A 1 430 ? -12.891 -6.379 -12.900 1.00 73.31 430 PHE A O 1
ATOM 3460 N N . THR A 1 431 ? -12.771 -8.434 -12.012 1.00 60.91 431 THR A N 1
ATOM 3461 C CA . THR A 1 431 ? -14.212 -8.689 -12.018 1.00 60.91 431 THR A CA 1
ATOM 3462 C C . THR A 1 431 ? -14.718 -8.594 -10.579 1.00 60.91 431 THR A C 1
ATOM 3464 O O . THR A 1 431 ? -14.281 -9.377 -9.731 1.00 60.91 431 THR A O 1
ATOM 3467 N N . PRO A 1 432 ? -15.605 -7.638 -10.251 1.00 50.19 432 PRO A N 1
ATOM 3468 C CA . PRO A 1 432 ? -16.253 -7.605 -8.950 1.00 50.19 432 PRO A CA 1
ATOM 3469 C C . PRO A 1 432 ? -17.279 -8.742 -8.911 1.00 50.19 432 PRO A C 1
ATOM 3471 O O . PRO A 1 432 ? -18.434 -8.568 -9.277 1.00 50.19 432 PRO A O 1
ATOM 3474 N N . VAL A 1 433 ? -16.840 -9.947 -8.544 1.00 42.31 433 VAL A N 1
ATOM 3475 C CA . VAL A 1 433 ? -17.744 -11.074 -8.295 1.00 42.31 433 VAL A CA 1
ATOM 3476 C C . VAL A 1 433 ? -17.805 -11.306 -6.795 1.00 42.31 433 VAL A C 1
ATOM 3478 O O . VAL A 1 433 ? -16.866 -11.833 -6.192 1.00 42.31 433 VAL A O 1
ATOM 3481 N N . GLU A 1 434 ? -18.929 -10.925 -6.193 1.00 35.91 434 GLU A N 1
ATOM 3482 C CA . GLU A 1 434 ? -19.309 -11.393 -4.866 1.00 35.91 434 GLU A CA 1
ATOM 3483 C C . GLU A 1 434 ? -19.350 -12.931 -4.879 1.00 35.91 434 GLU A C 1
ATOM 3485 O O . GLU A 1 434 ? -20.128 -13.555 -5.598 1.00 35.91 434 GLU A O 1
ATOM 3490 N N . GLY A 1 435 ? -18.473 -13.565 -4.099 1.00 38.53 435 GLY A N 1
ATOM 3491 C CA . GLY A 1 435 ? -18.647 -14.965 -3.704 1.00 38.53 435 GLY A CA 1
ATOM 3492 C C . GLY A 1 435 ? -17.869 -16.045 -4.464 1.00 38.53 435 GLY A C 1
ATOM 3493 O O . GLY A 1 435 ? -17.974 -17.210 -4.082 1.00 38.53 435 GLY A O 1
ATOM 3494 N N . THR A 1 436 ? -17.026 -15.737 -5.456 1.00 36.91 436 THR A N 1
ATOM 3495 C CA . THR A 1 436 ? -16.125 -16.760 -6.032 1.00 36.91 436 THR A CA 1
ATOM 3496 C C . THR A 1 436 ? -14.719 -16.230 -6.295 1.00 36.91 436 THR A C 1
ATOM 3498 O O . THR A 1 436 ? -14.445 -15.687 -7.360 1.00 36.91 436 THR A O 1
ATOM 3501 N N . GLN A 1 437 ? -13.789 -16.466 -5.363 1.00 40.41 437 GLN A N 1
ATOM 3502 C CA . GLN A 1 437 ? -12.351 -16.398 -5.651 1.00 40.41 437 GLN A CA 1
ATOM 3503 C C . GLN A 1 437 ? -11.983 -17.512 -6.650 1.00 40.41 437 GLN A C 1
ATOM 3505 O O . GLN A 1 437 ? -11.708 -18.666 -6.288 1.00 40.41 437 GLN A O 1
ATOM 3510 N N . GLN A 1 438 ? -12.047 -17.184 -7.939 1.00 44.81 438 GLN A N 1
ATOM 3511 C CA . GLN A 1 438 ? -11.304 -17.897 -8.969 1.00 44.81 438 GLN A CA 1
ATOM 3512 C C . GLN A 1 438 ? -9.857 -17.399 -8.931 1.00 44.81 438 GLN A C 1
ATOM 3514 O O . GLN A 1 438 ? -9.615 -16.196 -8.955 1.00 44.81 438 GLN A O 1
ATOM 3519 N N . ASP A 1 439 ? -8.902 -18.327 -8.887 1.00 47.28 439 ASP A N 1
ATOM 3520 C CA . ASP A 1 439 ? -7.473 -18.041 -9.031 1.00 47.28 439 ASP A CA 1
ATOM 3521 C C . ASP A 1 439 ? -7.185 -17.662 -10.499 1.00 47.28 439 ASP A C 1
ATOM 3523 O O . ASP A 1 439 ? -6.685 -18.470 -11.281 1.00 47.28 439 ASP A O 1
ATOM 3527 N N . TRP A 1 440 ? -7.603 -16.466 -10.920 1.00 53.12 440 TRP A N 1
ATOM 3528 C CA . TRP A 1 440 ? -7.290 -15.916 -12.238 1.00 53.12 440 TRP A CA 1
ATOM 3529 C C . TRP A 1 440 ? -5.930 -15.221 -12.186 1.00 53.12 440 TRP A C 1
ATOM 3531 O O . TRP A 1 440 ? -5.738 -14.267 -11.434 1.00 53.12 440 TRP A O 1
ATOM 3541 N N . THR A 1 441 ? -4.982 -15.665 -13.010 1.00 60.81 441 THR A N 1
ATOM 3542 C CA . THR A 1 441 ? -3.703 -14.969 -13.190 1.00 60.81 441 THR A CA 1
ATOM 3543 C C . THR A 1 441 ? -3.814 -13.980 -14.344 1.00 60.81 441 THR A C 1
ATOM 3545 O O . THR A 1 441 ? -3.999 -14.375 -15.495 1.00 60.81 441 THR A O 1
ATOM 3548 N N . CYS A 1 442 ? -3.694 -12.692 -14.037 1.00 71.25 442 CYS A N 1
ATOM 3549 C CA . CYS A 1 442 ? -3.623 -11.631 -15.031 1.00 71.25 442 CYS A CA 1
ATOM 3550 C C . CYS A 1 442 ? -2.227 -11.605 -15.680 1.00 71.25 442 CYS A C 1
ATOM 3552 O O . CYS A 1 442 ? -1.231 -11.597 -14.968 1.00 71.25 442 CYS A O 1
ATOM 3554 N N . GLY A 1 443 ? -2.154 -11.592 -17.017 1.00 80.38 443 GLY A N 1
ATOM 3555 C CA . GLY A 1 443 ? -0.890 -11.430 -17.755 1.00 80.38 443 GLY A CA 1
ATOM 3556 C C . GLY A 1 443 ? -0.476 -9.972 -17.994 1.00 80.38 443 GLY A C 1
ATOM 3557 O O . GLY A 1 443 ? 0.616 -9.722 -18.489 1.00 80.38 443 GLY A O 1
ATOM 3558 N N . HIS A 1 444 ? -1.346 -9.012 -17.673 1.00 89.06 444 HIS A N 1
ATOM 3559 C CA . HIS A 1 444 ? -1.048 -7.583 -17.769 1.00 89.06 444 HIS A CA 1
ATOM 3560 C C . HIS A 1 444 ? -0.286 -7.079 -16.543 1.00 89.06 444 HIS A C 1
ATOM 3562 O O . HIS A 1 444 ? -0.409 -7.666 -15.466 1.00 89.06 444 HIS A O 1
ATOM 3568 N N . ALA A 1 445 ? 0.383 -5.933 -16.690 1.00 91.94 445 ALA A N 1
ATOM 3569 C CA . ALA A 1 445 ? 0.994 -5.225 -15.575 1.00 91.94 445 ALA A CA 1
ATOM 3570 C C . ALA A 1 445 ? -0.031 -4.950 -14.465 1.00 91.94 445 ALA A C 1
ATOM 3572 O O . ALA A 1 445 ? -1.107 -4.384 -14.691 1.00 91.94 445 ALA A O 1
ATOM 3573 N N . SER A 1 446 ? 0.305 -5.387 -13.256 1.00 89.88 446 SER A N 1
ATOM 3574 C CA . SER A 1 446 ? -0.487 -5.146 -12.051 1.00 89.88 446 SER A CA 1
ATOM 3575 C C . SER A 1 446 ? 0.072 -3.972 -11.230 1.00 89.88 446 SER A C 1
ATOM 3577 O O . SER A 1 446 ? -0.697 -3.259 -10.572 1.00 89.88 446 SER A O 1
ATOM 3579 N N . VAL A 1 447 ? 1.382 -3.738 -11.359 1.00 94.75 447 VAL A N 1
ATOM 3580 C CA . VAL A 1 447 ? 2.169 -2.663 -10.752 1.00 94.75 447 VAL A CA 1
ATOM 3581 C C . VAL A 1 447 ? 2.783 -1.792 -11.845 1.00 94.75 447 VAL A C 1
ATOM 3583 O O . VAL A 1 447 ? 3.219 -2.287 -12.885 1.00 94.75 447 VAL A O 1
ATOM 3586 N N . GLY A 1 448 ? 2.838 -0.493 -11.586 1.00 96.75 448 GLY A N 1
ATOM 3587 C CA . GLY A 1 448 ? 3.536 0.476 -12.414 1.00 96.75 448 GLY A CA 1
ATOM 3588 C C . GLY A 1 448 ? 4.340 1.447 -11.564 1.00 96.75 448 GLY A C 1
ATOM 3589 O O . GLY A 1 448 ? 4.176 1.516 -10.345 1.00 96.75 448 GLY A O 1
ATOM 3590 N N . VAL A 1 449 ? 5.220 2.193 -12.215 1.00 98.00 449 VAL A N 1
ATOM 3591 C CA . VAL A 1 449 ? 6.062 3.215 -11.594 1.00 98.00 449 VAL A CA 1
ATOM 3592 C C . VAL A 1 449 ? 5.820 4.528 -12.322 1.00 98.00 449 VAL A C 1
ATOM 3594 O O . VAL A 1 449 ? 5.875 4.568 -13.553 1.00 98.00 449 VAL A O 1
ATOM 3597 N N . LEU A 1 450 ? 5.565 5.599 -11.571 1.00 97.12 450 LEU A N 1
ATOM 3598 C CA . LEU A 1 450 ? 5.629 6.953 -12.116 1.00 97.12 450 LEU A CA 1
ATOM 3599 C C . LEU A 1 450 ? 7.103 7.269 -12.368 1.00 97.12 450 LEU A C 1
ATOM 3601 O O . LEU A 1 450 ? 7.898 7.395 -11.436 1.00 97.12 450 LEU A O 1
ATOM 3605 N N . PHE A 1 451 ? 7.486 7.266 -13.640 1.00 97.25 451 PHE A N 1
ATOM 3606 C CA . PHE A 1 451 ? 8.863 7.051 -14.052 1.00 97.25 451 PHE A CA 1
ATOM 3607 C C . PHE A 1 451 ? 9.398 8.257 -14.817 1.00 97.25 451 PHE A C 1
ATOM 3609 O O . PHE A 1 451 ? 9.251 8.355 -16.034 1.00 97.25 451 PHE A O 1
ATOM 3616 N N . SER A 1 452 ? 10.052 9.173 -14.104 1.00 94.00 452 SER A N 1
ATOM 3617 C CA . SER A 1 452 ? 10.727 10.330 -14.706 1.00 94.00 452 SER A CA 1
ATOM 3618 C C . SER A 1 452 ? 12.053 9.961 -15.378 1.00 94.00 452 SER A C 1
ATOM 3620 O O . SER A 1 452 ? 12.529 10.698 -16.229 1.00 94.00 452 SER A O 1
ATOM 3622 N N . GLY A 1 453 ? 12.658 8.826 -15.007 1.00 91.81 453 GLY A N 1
ATOM 3623 C CA . GLY A 1 453 ? 14.040 8.494 -15.365 1.00 91.81 453 GLY A CA 1
ATOM 3624 C C . GLY A 1 453 ? 15.072 9.039 -14.374 1.00 91.81 453 GLY A C 1
ATOM 3625 O O . GLY A 1 453 ? 16.253 8.726 -14.497 1.00 91.81 453 GLY A O 1
ATOM 3626 N N . GLY A 1 454 ? 14.643 9.802 -13.365 1.00 93.12 454 GLY A N 1
ATOM 3627 C CA . GLY A 1 454 ? 15.486 10.167 -12.230 1.00 93.12 454 GLY A CA 1
ATOM 3628 C C . GLY A 1 454 ? 15.878 8.951 -11.384 1.00 93.12 454 GLY A C 1
ATOM 3629 O O . GLY A 1 454 ? 15.243 7.889 -11.462 1.00 93.12 454 GLY A O 1
ATOM 3630 N N . LEU A 1 455 ? 16.911 9.126 -10.554 1.00 92.50 455 LEU A N 1
ATOM 3631 C CA . LEU A 1 455 ? 17.507 8.069 -9.732 1.00 92.50 455 LEU A CA 1
ATOM 3632 C C . LEU A 1 455 ? 16.460 7.316 -8.899 1.00 92.50 455 LEU A C 1
ATOM 3634 O O . LEU A 1 455 ? 16.428 6.086 -8.939 1.00 92.50 455 LEU A O 1
ATOM 3638 N N . ASP A 1 456 ? 15.560 8.033 -8.226 1.00 94.62 456 ASP A N 1
ATOM 3639 C CA . ASP A 1 456 ? 14.577 7.435 -7.313 1.00 94.62 456 ASP A CA 1
ATOM 3640 C C . ASP A 1 456 ? 13.622 6.493 -8.049 1.00 94.62 456 ASP A C 1
ATOM 3642 O O . ASP A 1 456 ? 13.390 5.356 -7.633 1.00 94.62 456 ASP A O 1
ATOM 3646 N N . SER A 1 457 ? 13.115 6.935 -9.204 1.00 95.50 457 SER A N 1
ATOM 3647 C CA . SER A 1 457 ? 12.203 6.138 -10.029 1.00 95.50 457 SER A CA 1
ATOM 3648 C C . SER A 1 457 ? 12.881 4.897 -10.624 1.00 95.50 457 SER A C 1
ATOM 3650 O O . SER A 1 457 ? 12.259 3.834 -10.696 1.00 95.50 457 SER A O 1
ATOM 3652 N N . ILE A 1 458 ? 14.169 4.990 -10.984 1.00 96.06 458 ILE A N 1
ATOM 3653 C CA . ILE A 1 458 ? 14.964 3.857 -11.484 1.00 96.06 458 ILE A CA 1
ATOM 3654 C C . ILE A 1 458 ? 15.230 2.843 -10.371 1.00 96.06 458 ILE A C 1
ATOM 3656 O O . ILE A 1 458 ? 15.046 1.642 -10.585 1.00 96.06 458 ILE A O 1
ATOM 3660 N N . VAL A 1 459 ? 15.635 3.302 -9.184 1.00 95.62 459 VAL A N 1
ATOM 3661 C CA . VAL A 1 459 ? 15.900 2.426 -8.034 1.00 95.62 459 VAL A CA 1
ATOM 3662 C C . VAL A 1 459 ? 14.625 1.694 -7.621 1.00 95.62 459 VAL A C 1
ATOM 3664 O O . VAL A 1 459 ? 14.650 0.474 -7.455 1.00 95.62 459 VAL A O 1
ATOM 3667 N N . ILE A 1 460 ? 13.490 2.394 -7.534 1.00 96.56 460 ILE A N 1
ATOM 3668 C CA . ILE A 1 460 ? 12.199 1.776 -7.206 1.00 96.56 460 ILE A CA 1
ATOM 3669 C C . ILE A 1 460 ? 11.776 0.759 -8.267 1.00 96.56 460 ILE A C 1
ATOM 3671 O O . ILE A 1 460 ? 11.337 -0.333 -7.904 1.00 96.56 460 ILE A O 1
ATOM 3675 N N . ALA A 1 461 ? 11.938 1.068 -9.558 1.00 97.19 461 ALA A N 1
ATOM 3676 C CA . ALA A 1 461 ? 11.649 0.122 -10.634 1.00 97.19 461 ALA A CA 1
ATOM 3677 C C . ALA A 1 461 ? 12.510 -1.146 -10.512 1.00 97.19 461 ALA A C 1
ATOM 3679 O O . ALA A 1 461 ? 11.977 -2.257 -10.518 1.00 97.19 461 ALA A O 1
ATOM 3680 N N . CYS A 1 462 ? 13.822 -0.991 -10.310 1.00 96.06 462 CYS A N 1
ATOM 3681 C CA . CYS A 1 462 ? 14.753 -2.102 -10.107 1.00 96.06 462 CYS A CA 1
ATOM 3682 C C . CYS A 1 462 ? 14.373 -2.961 -8.888 1.00 96.06 462 CYS A C 1
ATOM 3684 O O . CYS A 1 462 ? 14.351 -4.187 -8.964 1.00 96.06 462 CYS A O 1
ATOM 3686 N N . LEU A 1 463 ? 14.007 -2.339 -7.764 1.00 96.31 463 LEU A N 1
ATOM 3687 C CA . LEU A 1 463 ? 13.560 -3.070 -6.578 1.00 96.31 463 LEU A CA 1
ATOM 3688 C C . LEU A 1 463 ? 12.211 -3.767 -6.793 1.00 96.31 463 LEU A C 1
ATOM 3690 O O . LEU A 1 463 ? 12.016 -4.866 -6.277 1.00 96.31 463 LEU A O 1
ATOM 3694 N N . ALA A 1 464 ? 11.289 -3.176 -7.556 1.00 96.12 464 ALA A N 1
ATOM 3695 C CA . ALA A 1 464 ? 10.004 -3.798 -7.868 1.00 96.12 464 ALA A CA 1
ATOM 3696 C C . ALA A 1 464 ? 10.185 -5.095 -8.673 1.00 96.12 464 ALA A C 1
ATOM 3698 O O . ALA A 1 464 ? 9.532 -6.095 -8.366 1.00 96.12 464 ALA A O 1
ATOM 3699 N N . ASP A 1 465 ? 11.120 -5.115 -9.629 1.00 95.56 465 ASP A N 1
ATOM 3700 C CA . ASP A 1 465 ? 11.482 -6.321 -10.384 1.00 95.56 465 ASP A CA 1
ATOM 3701 C C . ASP A 1 465 ? 11.898 -7.486 -9.471 1.00 95.56 465 ASP A C 1
ATOM 3703 O O . ASP A 1 465 ? 11.445 -8.612 -9.676 1.00 95.56 465 ASP A O 1
ATOM 3707 N N . ARG A 1 466 ? 12.681 -7.220 -8.417 1.00 93.38 466 ARG A N 1
ATOM 3708 C CA . ARG A 1 466 ? 13.174 -8.262 -7.493 1.00 93.38 466 ARG A CA 1
ATOM 3709 C C . ARG A 1 466 ? 12.066 -8.988 -6.724 1.00 93.38 466 ARG A C 1
ATOM 3711 O O . ARG A 1 466 ? 12.285 -10.104 -6.256 1.00 93.38 466 ARG A O 1
ATOM 3718 N N . HIS A 1 467 ? 10.907 -8.351 -6.550 1.00 92.44 467 HIS A N 1
ATOM 3719 C CA . HIS A 1 467 ? 9.840 -8.833 -5.662 1.00 92.44 467 HIS A CA 1
ATOM 3720 C C . HIS A 1 467 ? 8.567 -9.269 -6.385 1.00 92.44 467 HIS A C 1
ATOM 3722 O O . HIS A 1 467 ? 7.749 -9.978 -5.787 1.00 92.44 467 HIS A O 1
ATOM 3728 N N . LEU A 1 468 ? 8.394 -8.856 -7.641 1.00 90.00 468 LEU A N 1
ATOM 3729 C CA . LEU A 1 468 ? 7.316 -9.306 -8.518 1.00 90.00 468 LEU A CA 1
ATOM 3730 C C . LEU A 1 468 ? 7.633 -10.665 -9.142 1.00 90.00 468 LEU A C 1
ATOM 3732 O O . LEU A 1 468 ? 8.790 -11.075 -9.244 1.00 90.00 468 LEU A O 1
ATOM 3736 N N . LYS A 1 469 ? 6.596 -11.374 -9.601 1.00 85.19 469 LYS A N 1
ATOM 3737 C CA . LYS A 1 469 ? 6.773 -12.684 -10.243 1.00 85.19 469 LYS A CA 1
ATOM 3738 C C . LYS A 1 469 ? 7.645 -12.552 -11.487 1.00 85.19 469 LYS A C 1
ATOM 3740 O O . LYS A 1 469 ? 7.583 -11.538 -12.182 1.00 85.19 469 LYS A O 1
ATOM 3745 N N . ASP A 1 470 ? 8.426 -13.591 -11.774 1.00 81.75 470 ASP A N 1
ATOM 3746 C CA . ASP A 1 470 ? 9.285 -13.620 -12.958 1.00 81.75 470 ASP A CA 1
ATOM 3747 C C . ASP A 1 470 ? 8.465 -13.320 -14.226 1.00 81.75 470 ASP A C 1
ATOM 3749 O O . ASP A 1 470 ? 7.367 -13.854 -14.403 1.00 81.75 470 ASP A O 1
ATOM 3753 N N . ARG A 1 471 ? 8.998 -12.442 -15.084 1.00 84.31 471 ARG A N 1
ATOM 3754 C CA . ARG A 1 471 ? 8.404 -11.981 -16.357 1.00 84.31 471 ARG A CA 1
ATOM 3755 C C . ARG A 1 471 ? 7.095 -11.184 -16.278 1.00 84.31 471 ARG A C 1
ATOM 3757 O O . ARG A 1 471 ? 6.610 -10.765 -17.328 1.00 84.31 471 ARG A O 1
ATOM 3764 N N . GLU A 1 472 ? 6.524 -10.941 -15.098 1.00 88.25 472 GLU A N 1
ATOM 3765 C CA . GLU A 1 472 ? 5.336 -10.082 -14.968 1.00 88.25 472 GLU A CA 1
ATOM 3766 C C . GLU A 1 472 ? 5.638 -8.660 -15.494 1.00 88.25 472 GLU A C 1
ATOM 3768 O O . GLU A 1 472 ? 6.657 -8.087 -15.121 1.00 88.25 472 GLU A O 1
ATOM 3773 N N . PRO A 1 473 ? 4.836 -8.058 -16.384 1.00 93.94 473 PRO A N 1
ATOM 3774 C CA . PRO A 1 473 ? 5.178 -6.739 -16.910 1.00 93.94 473 PRO A CA 1
ATOM 3775 C C . PRO A 1 473 ? 5.118 -5.639 -15.841 1.00 93.94 473 PRO A C 1
ATOM 3777 O O . PRO A 1 473 ? 4.271 -5.688 -14.949 1.00 93.94 473 PRO A O 1
ATOM 3780 N N . ILE A 1 474 ? 5.987 -4.633 -15.962 1.00 96.44 474 ILE A N 1
ATOM 3781 C CA . ILE A 1 474 ? 5.927 -3.392 -15.176 1.00 96.44 474 ILE A CA 1
ATOM 3782 C C . ILE A 1 474 ? 5.726 -2.231 -16.146 1.00 96.44 474 ILE A C 1
ATOM 3784 O O . ILE A 1 474 ? 6.514 -2.060 -17.082 1.00 96.44 474 ILE A O 1
ATOM 3788 N N . ASP A 1 475 ? 4.691 -1.428 -15.904 1.00 97.56 475 ASP A N 1
ATOM 3789 C CA . ASP A 1 475 ? 4.459 -0.205 -16.671 1.00 97.56 475 ASP A CA 1
ATOM 3790 C C . ASP A 1 475 ? 5.261 0.952 -16.061 1.00 97.56 475 ASP A C 1
ATOM 3792 O O . ASP A 1 475 ? 5.141 1.259 -14.877 1.00 97.56 475 ASP A O 1
ATOM 3796 N N . LEU A 1 476 ? 6.088 1.595 -16.879 1.00 97.88 476 LEU A N 1
ATOM 3797 C CA . LEU A 1 476 ? 6.868 2.780 -16.542 1.00 97.88 476 LEU A CA 1
ATOM 3798 C C . LEU A 1 476 ? 6.188 3.976 -17.212 1.00 97.88 476 LEU A C 1
ATOM 3800 O O . LEU A 1 476 ? 6.243 4.107 -18.434 1.00 97.88 476 LEU A O 1
ATOM 3804 N N . LEU A 1 477 ? 5.502 4.809 -16.431 1.00 97.81 477 LEU A N 1
ATOM 3805 C CA . LEU A 1 477 ? 4.658 5.889 -16.948 1.00 97.81 477 LEU A CA 1
ATOM 3806 C C . LEU A 1 477 ? 5.450 7.200 -16.940 1.00 97.81 477 LEU A C 1
ATOM 3808 O O . LEU A 1 477 ? 5.755 7.721 -15.867 1.00 97.81 477 LEU A O 1
ATOM 3812 N N . ASN A 1 478 ? 5.792 7.721 -18.120 1.00 97.06 478 ASN A N 1
ATOM 3813 C CA . ASN A 1 478 ? 6.594 8.937 -18.271 1.00 97.06 478 ASN A CA 1
ATOM 3814 C C . ASN A 1 478 ? 5.797 10.025 -18.998 1.00 97.06 478 ASN A C 1
ATOM 3816 O O . ASN A 1 478 ? 5.448 9.874 -20.171 1.00 97.06 478 ASN A O 1
ATOM 3820 N N . VAL A 1 479 ? 5.530 11.131 -18.305 1.00 95.81 479 VAL A N 1
ATOM 3821 C CA . VAL A 1 479 ? 4.769 12.265 -18.838 1.00 95.81 479 VAL A CA 1
ATOM 3822 C C . VAL A 1 479 ? 5.684 13.327 -19.445 1.00 95.81 479 VAL A C 1
ATOM 3824 O O . VAL A 1 479 ? 6.734 13.640 -18.892 1.00 95.81 479 VAL A O 1
ATOM 3827 N N . ALA A 1 480 ? 5.276 13.885 -20.583 1.00 94.44 480 ALA A N 1
ATOM 3828 C CA . ALA A 1 480 ? 5.905 15.040 -21.208 1.00 94.44 480 ALA A CA 1
ATOM 3829 C C . ALA A 1 480 ? 4.834 16.022 -21.700 1.00 94.44 480 ALA A C 1
ATOM 3831 O O . ALA A 1 480 ? 3.847 15.624 -22.323 1.00 94.44 480 ALA A O 1
ATOM 3832 N N . PHE A 1 481 ? 5.060 17.307 -21.445 1.00 91.94 481 PHE A N 1
ATOM 3833 C CA . PHE A 1 481 ? 4.202 18.404 -21.887 1.00 91.94 481 PHE A CA 1
ATOM 3834 C C . PHE A 1 481 ? 4.799 19.052 -23.135 1.00 91.94 481 PHE A C 1
ATOM 3836 O O . PHE A 1 481 ? 6.019 19.193 -23.237 1.00 91.94 481 PHE A O 1
ATOM 3843 N N . ALA A 1 482 ? 3.950 19.427 -24.090 1.00 86.19 482 ALA A N 1
ATOM 3844 C CA . ALA A 1 482 ? 4.396 20.036 -25.336 1.00 86.19 482 ALA A CA 1
ATOM 3845 C C . ALA A 1 482 ? 5.162 21.355 -25.093 1.00 86.19 482 ALA A C 1
ATOM 3847 O O . ALA A 1 482 ? 4.687 22.238 -24.383 1.00 86.19 482 ALA A O 1
ATOM 3848 N N . SER A 1 483 ? 6.346 21.507 -25.699 1.00 71.19 483 SER A N 1
ATOM 3849 C CA . SER A 1 483 ? 7.150 22.734 -25.589 1.00 71.19 483 SER A CA 1
ATOM 3850 C C . SER A 1 483 ? 6.791 23.787 -26.647 1.00 71.19 483 SER A C 1
ATOM 3852 O O . SER A 1 483 ? 6.902 23.539 -27.850 1.00 71.19 483 SER A O 1
ATOM 3854 N N . ASN A 1 484 ? 6.492 25.016 -26.205 1.00 60.09 484 ASN A N 1
ATOM 3855 C CA . ASN A 1 484 ? 6.237 26.175 -27.076 1.00 60.09 484 ASN A CA 1
ATOM 3856 C C . ASN A 1 484 ? 7.450 26.610 -27.929 1.00 60.09 484 ASN A C 1
ATOM 3858 O O . ASN A 1 484 ? 7.271 27.238 -28.975 1.00 60.09 484 ASN A O 1
ATOM 3862 N N . MET A 1 485 ? 8.685 26.250 -27.553 1.00 53.25 485 MET A N 1
ATOM 3863 C CA . MET A 1 485 ? 9.887 26.558 -28.351 1.00 53.25 485 MET A CA 1
ATOM 3864 C C . MET A 1 485 ? 9.959 25.768 -29.669 1.00 53.25 485 MET A C 1
ATOM 3866 O O . MET A 1 485 ? 10.492 26.282 -30.654 1.00 53.25 485 MET A O 1
ATOM 3870 N N . ASN A 1 486 ? 9.383 24.562 -29.717 1.00 50.16 486 ASN A N 1
ATOM 3871 C CA . ASN A 1 486 ? 9.470 23.659 -30.874 1.00 50.16 486 ASN A CA 1
ATOM 3872 C C . ASN A 1 486 ? 8.322 23.854 -31.884 1.00 50.16 486 ASN A C 1
ATOM 3874 O O . ASN A 1 486 ? 8.346 23.282 -32.966 1.00 50.16 486 ASN A O 1
ATOM 3878 N N . LEU A 1 487 ? 7.344 24.714 -31.581 1.00 49.47 487 LEU A N 1
ATOM 3879 C CA . LEU A 1 487 ? 6.237 25.054 -32.486 1.00 49.47 487 LEU A CA 1
ATOM 3880 C C . LEU A 1 487 ? 6.633 26.065 -33.581 1.00 49.47 487 LEU A C 1
ATOM 3882 O O . LEU A 1 487 ? 6.021 26.086 -34.646 1.00 49.47 487 LEU A O 1
ATOM 3886 N N . ARG A 1 488 ? 7.680 26.880 -33.365 1.00 48.19 488 ARG A N 1
ATOM 3887 C CA . ARG A 1 488 ? 8.134 27.918 -34.323 1.00 48.19 488 ARG A CA 1
ATOM 3888 C C . ARG A 1 488 ? 9.014 27.396 -35.465 1.00 48.19 488 ARG A C 1
ATOM 3890 O O . ARG A 1 488 ? 9.389 28.165 -36.348 1.00 48.19 488 ARG A O 1
ATOM 3897 N N . LYS A 1 489 ? 9.334 26.105 -35.467 1.00 52.66 489 LYS A N 1
ATOM 3898 C CA . LYS A 1 489 ? 9.990 25.401 -36.570 1.00 52.66 489 LYS A CA 1
ATOM 3899 C C . LYS A 1 489 ? 9.202 24.121 -36.800 1.00 52.66 489 LYS A C 1
ATOM 3901 O O . LYS A 1 489 ? 9.389 23.191 -36.032 1.00 52.66 489 LYS A O 1
ATOM 3906 N N . SER A 1 490 ? 8.302 24.054 -37.782 1.00 49.31 490 SER A N 1
ATOM 3907 C CA . SER A 1 490 ? 7.884 22.721 -38.230 1.00 49.31 490 SER A CA 1
ATOM 3908 C C . SER A 1 490 ? 7.311 22.622 -39.637 1.00 49.31 490 SER A C 1
ATOM 3910 O O . SER A 1 490 ? 6.286 23.203 -39.983 1.00 49.31 490 SER A O 1
ATOM 3912 N N . THR A 1 491 ? 7.972 21.763 -40.414 1.00 52.22 491 THR A N 1
ATOM 3913 C CA . THR A 1 491 ? 7.332 20.877 -41.396 1.00 52.22 491 THR A CA 1
ATOM 3914 C C . THR A 1 491 ? 6.838 19.604 -40.676 1.00 52.22 491 THR A C 1
ATOM 3916 O O . THR A 1 491 ? 7.102 19.408 -39.493 1.00 52.22 491 THR A O 1
ATOM 3919 N N . ALA A 1 492 ? 6.109 18.710 -41.354 1.00 51.34 492 ALA A N 1
ATOM 3920 C CA . ALA A 1 492 ? 5.411 17.568 -40.736 1.00 51.34 492 ALA A CA 1
ATOM 3921 C C . ALA A 1 492 ? 6.287 16.558 -39.945 1.00 51.34 492 ALA A C 1
ATOM 3923 O O . ALA A 1 492 ? 5.744 15.826 -39.117 1.00 51.34 492 ALA A O 1
ATOM 3924 N N . ALA A 1 493 ? 7.611 16.527 -40.150 1.00 48.25 493 ALA A N 1
ATOM 3925 C CA . ALA A 1 493 ? 8.546 15.661 -39.417 1.00 48.25 493 ALA A CA 1
ATOM 3926 C C . ALA A 1 493 ? 8.865 16.148 -37.983 1.00 48.25 493 ALA A C 1
ATOM 3928 O O . ALA A 1 493 ? 9.321 15.363 -37.154 1.00 48.25 493 ALA A O 1
ATOM 3929 N N . ASP A 1 494 ? 8.575 17.411 -37.655 1.00 53.34 494 ASP A N 1
ATOM 3930 C CA . ASP A 1 494 ? 8.951 18.038 -36.378 1.00 53.34 494 ASP A CA 1
ATOM 3931 C C . ASP A 1 494 ? 7.971 17.766 -35.221 1.00 53.34 494 ASP A C 1
ATOM 3933 O O . ASP A 1 494 ? 8.252 18.125 -34.079 1.00 53.34 494 ASP A O 1
ATOM 3937 N N . ARG A 1 495 ? 6.837 17.086 -35.452 1.00 55.16 495 ARG A N 1
ATOM 3938 C CA . ARG A 1 495 ? 5.829 16.846 -34.394 1.00 55.16 495 ARG A CA 1
ATOM 3939 C C . ARG A 1 495 ? 6.308 15.924 -33.264 1.00 55.16 495 ARG A C 1
ATOM 3941 O O . ARG A 1 495 ? 5.753 15.986 -32.174 1.00 55.16 495 ARG A O 1
ATOM 3948 N N . HIS A 1 496 ? 7.316 15.076 -33.495 1.00 60.16 496 HIS A N 1
ATOM 3949 C CA . HIS A 1 496 ? 7.909 14.241 -32.436 1.00 60.16 496 HIS A CA 1
ATOM 3950 C C . HIS A 1 496 ? 8.881 15.016 -31.532 1.00 60.16 496 HIS A C 1
ATOM 3952 O O . HIS A 1 496 ? 9.004 14.676 -30.359 1.00 60.16 496 HIS A O 1
ATOM 3958 N N . SER A 1 497 ? 9.523 16.085 -32.022 1.00 67.19 497 SER A N 1
ATOM 3959 C CA . SER A 1 497 ? 10.528 16.838 -31.249 1.00 67.19 497 SER A CA 1
ATOM 3960 C C . SER A 1 497 ? 9.926 17.631 -30.081 1.00 67.19 497 SER A C 1
ATOM 3962 O O . SER A 1 497 ? 10.620 17.987 -29.131 1.00 67.19 497 SER A O 1
ATOM 3964 N N . VAL A 1 498 ? 8.619 17.900 -30.120 1.00 82.44 498 VAL A N 1
ATOM 3965 C CA . VAL A 1 498 ? 7.907 18.738 -29.142 1.00 82.44 498 VAL A CA 1
ATOM 3966 C C . VAL A 1 498 ? 7.825 18.087 -27.751 1.00 82.44 498 VAL A C 1
ATOM 3968 O O . VAL A 1 498 ? 7.685 18.804 -26.761 1.00 82.44 498 VAL A O 1
ATOM 3971 N N . TYR A 1 499 ? 7.974 16.759 -27.668 1.00 87.88 499 TYR A N 1
ATOM 3972 C CA . TYR A 1 499 ? 7.922 15.974 -26.425 1.00 87.88 499 TYR A CA 1
ATOM 3973 C C . TYR A 1 499 ? 9.287 15.432 -25.972 1.00 87.88 499 TYR A C 1
ATOM 3975 O O . TYR A 1 499 ? 9.359 14.687 -24.995 1.00 87.88 499 TYR A O 1
ATOM 3983 N N . GLU A 1 500 ? 10.376 15.810 -26.646 1.00 86.69 500 GLU A N 1
ATOM 3984 C CA . GLU A 1 500 ? 11.748 15.428 -26.281 1.00 86.69 500 GLU A CA 1
ATOM 3985 C C . GLU A 1 500 ? 12.265 16.281 -25.112 1.00 86.69 500 GLU A C 1
ATOM 3987 O O . GLU A 1 500 ? 13.228 17.041 -25.227 1.00 86.69 500 GLU A O 1
ATOM 3992 N N . THR A 1 501 ? 11.588 16.187 -23.968 1.00 89.06 501 THR A N 1
ATOM 3993 C CA . THR A 1 501 ? 12.014 16.844 -22.730 1.00 89.06 501 THR A CA 1
ATOM 3994 C C . THR A 1 501 ? 13.225 16.122 -22.123 1.00 89.06 501 THR A C 1
ATOM 3996 O O . THR A 1 501 ? 13.407 14.919 -22.351 1.00 89.06 501 THR A O 1
ATOM 3999 N N . PRO A 1 502 ? 14.053 16.805 -21.306 1.00 89.25 502 PRO A N 1
ATOM 4000 C CA . PRO A 1 502 ? 15.173 16.162 -20.615 1.00 89.25 502 PRO A CA 1
ATOM 4001 C C . PRO A 1 502 ? 14.756 14.915 -19.822 1.00 89.25 502 PRO A C 1
ATOM 4003 O O . PRO A 1 502 ? 15.452 13.898 -19.865 1.00 89.25 502 PRO A O 1
ATOM 4006 N N . ASP A 1 503 ? 13.591 14.954 -19.171 1.00 90.12 503 ASP A N 1
ATOM 4007 C CA . ASP A 1 503 ? 13.040 13.820 -18.423 1.00 90.12 503 ASP A CA 1
ATOM 4008 C C . ASP A 1 503 ? 12.584 12.679 -19.342 1.00 90.12 503 ASP A C 1
ATOM 4010 O O . ASP A 1 503 ? 12.826 11.515 -19.035 1.00 90.12 503 ASP A O 1
ATOM 4014 N N . ARG A 1 504 ? 11.995 12.959 -20.514 1.00 93.12 504 ARG A N 1
ATOM 4015 C CA . ARG A 1 504 ? 11.651 11.913 -21.497 1.00 93.12 504 ARG A CA 1
ATOM 4016 C C . ARG A 1 504 ? 12.902 11.192 -21.996 1.00 93.12 504 ARG A C 1
ATOM 4018 O O . ARG A 1 504 ? 12.934 9.958 -22.032 1.00 93.12 504 ARG A O 1
ATOM 4025 N N . VAL A 1 505 ? 13.944 11.949 -22.341 1.00 92.69 505 VAL A N 1
ATOM 4026 C CA . VAL A 1 505 ? 15.232 11.403 -22.797 1.00 92.69 505 VAL A CA 1
ATOM 4027 C C . VAL A 1 505 ? 15.884 10.571 -21.691 1.00 92.69 505 VAL A C 1
ATOM 4029 O O . VAL A 1 505 ? 16.311 9.437 -21.927 1.00 92.69 505 VAL A O 1
ATOM 4032 N N . THR A 1 506 ? 15.911 11.094 -20.465 1.00 94.31 506 THR A N 1
ATOM 4033 C CA . THR A 1 506 ? 16.457 10.387 -19.299 1.00 94.31 506 THR A CA 1
ATOM 4034 C C . THR A 1 506 ? 15.642 9.132 -18.984 1.00 94.31 506 THR A C 1
ATOM 4036 O O . THR A 1 506 ? 16.224 8.079 -18.734 1.00 94.31 506 THR A O 1
ATOM 4039 N N . GLY A 1 507 ? 14.315 9.187 -19.105 1.00 95.25 507 GLY A N 1
ATOM 4040 C CA . GLY A 1 507 ? 13.416 8.043 -18.985 1.00 95.25 507 GLY A CA 1
ATOM 4041 C C . GLY A 1 507 ? 13.760 6.926 -19.969 1.00 95.25 507 GLY A C 1
ATOM 4042 O O . GLY A 1 507 ? 14.002 5.792 -19.553 1.00 95.25 507 GLY A O 1
ATOM 4043 N N . ARG A 1 508 ? 13.887 7.231 -21.266 1.00 94.88 508 ARG A N 1
ATOM 4044 C CA . ARG A 1 508 ? 14.281 6.225 -22.273 1.00 94.88 508 ARG A CA 1
ATOM 4045 C C . ARG A 1 508 ? 15.645 5.604 -21.964 1.00 94.88 508 ARG A C 1
ATOM 4047 O O . ARG A 1 508 ? 15.792 4.382 -22.029 1.00 94.88 508 ARG A O 1
ATOM 4054 N N . ASN A 1 509 ? 16.621 6.420 -21.560 1.00 94.69 509 ASN A N 1
ATOM 4055 C CA . ASN A 1 509 ? 17.936 5.938 -21.129 1.00 94.69 509 ASN A CA 1
ATOM 4056 C C . ASN A 1 509 ? 17.846 5.030 -19.892 1.00 94.69 509 ASN A C 1
ATOM 4058 O O . ASN A 1 509 ? 18.475 3.970 -19.854 1.00 94.69 509 ASN A O 1
ATOM 4062 N N . GLY A 1 510 ? 17.017 5.400 -18.914 1.00 95.50 510 GLY A N 1
ATOM 4063 C CA . GLY A 1 510 ? 16.737 4.603 -17.724 1.00 95.50 510 GLY A CA 1
ATOM 4064 C C . GLY A 1 510 ? 16.125 3.246 -18.065 1.00 95.50 510 GLY A C 1
ATOM 4065 O O . GLY A 1 510 ? 16.560 2.226 -17.537 1.00 95.50 510 GLY A O 1
ATOM 4066 N N . VAL A 1 511 ? 15.188 3.192 -19.016 1.00 95.31 511 VAL A N 1
ATOM 4067 C CA . VAL A 1 511 ? 14.600 1.925 -19.483 1.00 95.31 511 VAL A CA 1
ATOM 4068 C C . VAL A 1 511 ? 15.638 1.046 -20.178 1.00 95.31 511 VAL A C 1
ATOM 4070 O O . VAL A 1 511 ? 15.659 -0.164 -19.953 1.00 95.31 511 VAL A O 1
ATOM 4073 N N . MET A 1 512 ? 16.531 1.624 -20.987 1.00 94.69 512 MET A N 1
ATOM 4074 C CA . MET A 1 512 ? 17.640 0.871 -21.585 1.00 94.69 512 MET A CA 1
ATOM 4075 C C . MET A 1 512 ? 18.561 0.272 -20.512 1.00 94.69 512 MET A C 1
ATOM 4077 O O . MET A 1 512 ? 18.940 -0.897 -20.611 1.00 94.69 512 MET A O 1
ATOM 4081 N N . ALA A 1 513 ? 18.874 1.032 -19.459 1.00 94.25 513 ALA A N 1
ATOM 4082 C CA . ALA A 1 513 ? 19.652 0.532 -18.328 1.00 94.25 513 ALA A CA 1
ATOM 4083 C C . ALA A 1 513 ? 18.916 -0.591 -17.572 1.00 94.25 513 ALA A C 1
ATOM 4085 O O . ALA A 1 513 ? 19.507 -1.638 -17.308 1.00 94.25 513 ALA A O 1
ATOM 4086 N N . LEU A 1 514 ? 17.617 -0.428 -17.300 1.00 95.81 514 LEU A N 1
ATOM 4087 C CA . LEU A 1 514 ? 16.784 -1.452 -16.659 1.00 95.81 514 LEU A CA 1
ATOM 4088 C C . LEU A 1 514 ? 16.714 -2.739 -17.486 1.00 95.81 514 LEU A C 1
ATOM 4090 O O . LEU A 1 514 ? 16.852 -3.822 -16.931 1.00 95.81 514 LEU A O 1
ATOM 4094 N N . ARG A 1 515 ? 16.575 -2.650 -18.813 1.00 95.25 515 ARG A N 1
ATOM 4095 C CA . ARG A 1 515 ? 16.601 -3.823 -19.707 1.00 95.25 515 ARG A CA 1
ATOM 4096 C C . ARG A 1 515 ? 17.945 -4.552 -19.674 1.00 95.25 515 ARG A C 1
ATOM 4098 O O . ARG A 1 515 ? 17.974 -5.770 -19.820 1.00 95.25 515 ARG A O 1
ATOM 4105 N N . LYS A 1 516 ? 19.050 -3.831 -19.461 1.00 94.25 516 LYS A N 1
ATOM 4106 C CA . LYS A 1 516 ? 20.388 -4.423 -19.324 1.00 94.25 516 LYS A CA 1
ATOM 4107 C C . LYS A 1 516 ? 20.578 -5.131 -17.977 1.00 94.25 516 LYS A C 1
ATOM 4109 O O . LYS A 1 516 ? 21.183 -6.197 -17.943 1.00 94.25 516 LYS A O 1
ATOM 4114 N N . ILE A 1 517 ? 20.088 -4.540 -16.885 1.00 92.62 517 ILE A N 1
ATOM 4115 C CA . ILE A 1 517 ? 20.266 -5.061 -15.515 1.00 92.62 517 ILE A CA 1
ATOM 4116 C C . ILE A 1 517 ? 19.240 -6.161 -15.193 1.00 92.62 517 ILE A C 1
ATOM 4118 O O . ILE A 1 517 ? 19.573 -7.154 -14.552 1.00 92.62 517 ILE A O 1
ATOM 4122 N N . CYS A 1 518 ? 18.012 -6.016 -15.692 1.00 93.50 518 CYS A N 1
ATOM 4123 C CA . CYS A 1 518 ? 16.868 -6.897 -15.455 1.00 93.50 518 CYS A CA 1
ATOM 4124 C C . CYS A 1 518 ? 16.317 -7.437 -16.795 1.00 93.50 518 CYS A C 1
ATOM 4126 O O . CYS A 1 518 ? 15.213 -7.062 -17.207 1.00 93.50 518 CYS A O 1
ATOM 4128 N N . PRO A 1 519 ? 17.058 -8.314 -17.505 1.00 92.25 519 PRO A N 1
ATOM 4129 C CA . PRO A 1 519 ? 16.739 -8.704 -18.885 1.00 92.25 519 PRO A CA 1
ATOM 4130 C C . PRO A 1 519 ? 15.493 -9.588 -19.024 1.00 92.25 519 PRO A C 1
ATOM 4132 O O . PRO A 1 519 ? 14.905 -9.665 -20.099 1.00 92.25 519 PRO A O 1
ATOM 4135 N N . ASN A 1 520 ? 15.073 -10.262 -17.951 1.00 91.44 520 ASN A N 1
ATOM 4136 C CA . ASN A 1 520 ? 13.902 -11.147 -17.972 1.00 91.44 520 ASN A CA 1
ATOM 4137 C C . ASN A 1 520 ? 12.572 -10.401 -17.771 1.00 91.44 520 ASN A C 1
ATOM 4139 O O . ASN A 1 520 ? 11.504 -10.997 -17.936 1.00 91.44 520 ASN A O 1
ATOM 4143 N N . ARG A 1 521 ? 12.616 -9.116 -17.401 1.00 93.81 521 ARG A N 1
ATOM 4144 C CA . ARG A 1 521 ? 11.431 -8.304 -17.127 1.00 93.81 521 ARG A CA 1
ATOM 4145 C C . ARG A 1 521 ? 10.918 -7.644 -18.398 1.00 93.81 521 ARG A C 1
ATOM 4147 O O . ARG A 1 521 ? 11.676 -7.067 -19.174 1.00 93.81 521 ARG A O 1
ATOM 4154 N N . THR A 1 522 ? 9.601 -7.662 -18.564 1.00 93.38 522 THR A N 1
ATOM 4155 C CA . THR A 1 522 ? 8.944 -6.847 -19.588 1.00 93.38 522 THR A CA 1
ATOM 4156 C C . THR A 1 522 ? 8.734 -5.438 -19.036 1.00 93.38 522 THR A C 1
ATOM 4158 O O . THR A 1 522 ? 7.911 -5.241 -18.143 1.00 93.38 522 THR A O 1
ATOM 4161 N N . TRP A 1 523 ? 9.498 -4.474 -19.551 1.00 95.38 523 TRP A N 1
ATOM 4162 C CA . TRP A 1 523 ? 9.393 -3.055 -19.196 1.00 95.38 523 TRP A CA 1
ATOM 4163 C C . TRP A 1 523 ? 8.573 -2.306 -20.246 1.00 95.38 523 TRP A C 1
ATOM 4165 O O . TRP A 1 523 ? 9.075 -2.026 -21.344 1.00 95.38 523 TRP A O 1
ATOM 4175 N N .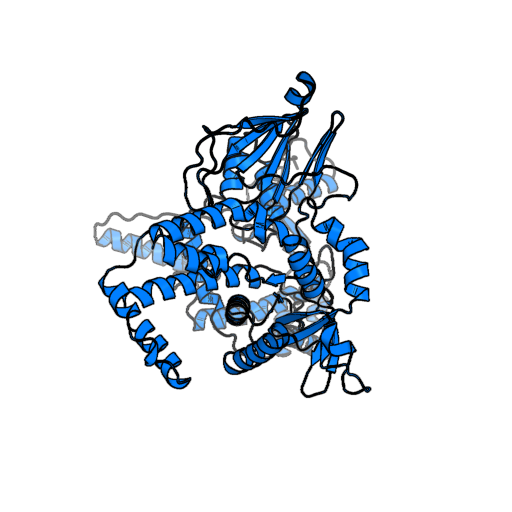 ASN A 1 524 ? 7.331 -1.972 -19.902 1.00 95.56 524 ASN A N 1
ATOM 4176 C CA . ASN A 1 524 ? 6.440 -1.209 -20.768 1.00 95.56 524 ASN A CA 1
ATOM 4177 C C . ASN A 1 524 ? 6.663 0.281 -20.512 1.00 95.56 524 ASN A C 1
ATOM 4179 O O . ASN A 1 524 ? 6.112 0.840 -19.568 1.00 95.56 524 ASN A O 1
ATOM 4183 N N . PHE A 1 525 ? 7.497 0.925 -21.325 1.00 96.56 525 PHE A N 1
ATOM 4184 C CA . PHE A 1 525 ? 7.700 2.369 -21.237 1.00 96.56 525 PHE A CA 1
ATOM 4185 C C . PHE A 1 525 ? 6.561 3.093 -21.952 1.00 96.56 525 PHE A C 1
ATOM 4187 O O . PHE A 1 525 ? 6.508 3.104 -23.181 1.00 96.56 525 PHE A O 1
ATOM 4194 N N . VAL A 1 526 ? 5.629 3.637 -21.173 1.00 96.75 526 VAL A N 1
ATOM 4195 C CA . VAL A 1 526 ? 4.441 4.324 -21.675 1.00 96.75 526 VAL A CA 1
ATOM 4196 C C . VAL A 1 526 ? 4.729 5.817 -21.730 1.00 96.75 526 VAL A C 1
ATOM 4198 O O . VAL A 1 526 ? 4.859 6.487 -20.704 1.00 96.75 526 VAL A O 1
ATOM 4201 N N . GLU A 1 527 ? 4.810 6.329 -22.950 1.00 95.69 527 GLU A N 1
ATOM 4202 C CA . GLU A 1 527 ? 5.051 7.731 -23.253 1.00 95.69 527 GLU A CA 1
ATOM 4203 C C . GLU A 1 527 ? 3.730 8.506 -23.238 1.00 95.69 527 GLU A C 1
ATOM 4205 O O . GLU A 1 527 ? 2.938 8.442 -24.180 1.00 95.69 527 GLU A O 1
ATOM 4210 N N . VAL A 1 528 ? 3.473 9.219 -22.143 1.00 96.06 528 VAL A N 1
ATOM 4211 C CA . VAL A 1 528 ? 2.282 10.054 -21.955 1.00 96.06 528 VAL A CA 1
ATOM 4212 C C . VAL A 1 528 ? 2.591 11.458 -22.479 1.00 96.06 528 VAL A C 1
ATOM 4214 O O . VAL A 1 528 ? 3.367 12.195 -21.875 1.00 96.06 528 VAL A O 1
ATOM 4217 N N . ASN A 1 529 ? 2.027 11.816 -23.631 1.00 94.12 529 ASN A N 1
ATOM 4218 C CA . ASN A 1 529 ? 2.274 13.093 -24.304 1.00 94.12 529 ASN A CA 1
ATOM 4219 C C . ASN A 1 529 ? 1.058 13.999 -24.148 1.00 94.12 529 ASN A C 1
ATOM 4221 O O . ASN A 1 529 ? -0.024 13.636 -24.602 1.00 94.12 529 ASN A O 1
ATOM 4225 N N . ILE A 1 530 ? 1.244 15.162 -23.527 1.00 94.00 530 ILE A N 1
ATOM 4226 C CA . ILE A 1 530 ? 0.154 16.074 -23.175 1.00 94.00 530 ILE A CA 1
ATOM 4227 C C . ILE A 1 530 ? 0.247 17.342 -24.017 1.00 94.00 530 ILE A C 1
ATOM 4229 O O . ILE A 1 530 ? 1.275 18.029 -24.014 1.00 94.00 530 ILE A O 1
ATOM 4233 N N . THR A 1 531 ? -0.809 17.638 -24.773 1.00 92.06 531 THR A N 1
ATOM 4234 C CA . THR A 1 531 ? -0.908 18.891 -25.530 1.00 92.06 531 THR A CA 1
ATOM 4235 C C . THR A 1 531 ? -1.189 20.071 -24.596 1.00 92.06 531 THR A C 1
ATOM 4237 O O . THR A 1 531 ? -1.619 19.893 -23.457 1.00 92.06 531 THR A O 1
ATOM 4240 N N . GLU A 1 532 ? -0.946 21.295 -25.065 1.00 89.75 532 GLU A N 1
ATOM 4241 C CA . GLU A 1 532 ? -1.289 22.501 -24.299 1.00 89.75 532 GLU A CA 1
ATOM 4242 C C . GLU A 1 532 ? -2.802 22.592 -24.037 1.00 89.75 532 GLU A C 1
ATOM 4244 O O . GLU A 1 532 ? -3.215 22.961 -22.941 1.00 89.75 532 GLU A O 1
ATOM 4249 N N . GLU A 1 533 ? -3.625 22.176 -25.002 1.00 90.94 533 GLU A N 1
ATOM 4250 C CA . GLU A 1 533 ? -5.082 22.133 -24.865 1.00 90.94 533 GLU A CA 1
ATOM 4251 C C . GLU A 1 533 ? -5.530 21.126 -23.795 1.00 90.94 533 GLU A C 1
ATOM 4253 O O . GLU A 1 533 ? -6.307 21.489 -22.910 1.00 90.94 533 GLU A O 1
ATOM 4258 N N . ASP A 1 534 ? -4.998 19.897 -23.822 1.00 91.94 534 ASP A N 1
ATOM 4259 C CA . ASP A 1 534 ? -5.291 18.877 -22.803 1.00 91.94 534 ASP A CA 1
ATOM 4260 C C . ASP A 1 534 ? -4.899 19.372 -21.407 1.00 91.94 534 ASP A C 1
ATOM 4262 O O . ASP A 1 534 ? -5.673 19.241 -20.458 1.00 91.94 534 ASP A O 1
ATOM 4266 N N . LEU A 1 535 ? -3.710 19.978 -21.285 1.00 93.69 535 LEU A N 1
ATOM 4267 C CA . LEU A 1 535 ? -3.234 20.544 -20.027 1.00 93.69 535 LEU A CA 1
ATOM 4268 C C . LEU A 1 535 ? -4.178 21.638 -19.525 1.00 93.69 535 LEU A C 1
ATOM 4270 O O . LEU A 1 535 ? -4.575 21.591 -18.367 1.00 93.69 535 LEU A O 1
ATOM 4274 N N . ILE A 1 536 ? -4.543 22.612 -20.362 1.00 92.19 536 ILE A N 1
ATOM 4275 C CA . ILE A 1 536 ? -5.412 23.729 -19.960 1.00 92.19 536 ILE A CA 1
ATOM 4276 C C . ILE A 1 536 ? -6.791 23.224 -19.527 1.00 92.19 536 ILE A C 1
ATOM 4278 O O . ILE A 1 536 ? -7.290 23.651 -18.483 1.00 92.19 536 ILE A O 1
ATOM 4282 N N . ASN A 1 537 ? -7.395 22.325 -20.308 1.00 92.88 537 ASN A N 1
ATOM 4283 C CA . ASN A 1 537 ? -8.736 21.817 -20.039 1.00 92.88 537 ASN A CA 1
ATOM 4284 C C . ASN A 1 537 ? -8.773 21.001 -18.741 1.00 92.88 537 ASN A C 1
ATOM 4286 O O . ASN A 1 537 ? -9.496 21.365 -17.819 1.00 92.88 537 ASN A O 1
ATOM 4290 N N . GLU A 1 538 ? -7.930 19.975 -18.603 1.00 93.00 538 GLU A N 1
ATOM 4291 C CA . GLU A 1 538 ? -7.903 19.125 -17.401 1.00 93.00 538 GLU A CA 1
ATOM 4292 C C . GLU A 1 538 ? -7.480 19.903 -16.149 1.00 93.00 538 GLU A C 1
ATOM 4294 O O . GLU A 1 538 ? -8.016 19.689 -15.058 1.00 93.00 538 GLU A O 1
ATOM 4299 N N . ARG A 1 539 ? -6.543 20.851 -16.296 1.00 91.38 539 ARG A N 1
ATOM 4300 C CA . ARG A 1 539 ? -6.113 21.715 -15.194 1.00 91.38 539 ARG A CA 1
ATOM 4301 C C . ARG A 1 539 ? -7.268 22.545 -14.651 1.00 91.38 539 ARG A C 1
ATOM 4303 O O . ARG A 1 539 ? -7.462 22.591 -13.435 1.00 91.38 539 ARG A O 1
ATOM 4310 N N . ARG A 1 540 ? -8.037 23.178 -15.540 1.00 89.50 540 ARG A N 1
ATOM 4311 C CA . ARG A 1 540 ? -9.212 23.975 -15.175 1.00 89.50 540 ARG A CA 1
ATOM 4312 C C . ARG A 1 540 ? -10.324 23.096 -14.609 1.00 89.50 540 ARG A C 1
ATOM 4314 O O . ARG A 1 540 ? -10.861 23.431 -13.561 1.00 89.50 540 ARG A O 1
ATOM 4321 N N . ASP A 1 541 ? -10.637 21.994 -15.282 1.00 88.75 541 ASP A N 1
ATOM 4322 C CA . ASP A 1 541 ? -11.878 21.250 -15.063 1.00 88.75 541 ASP A CA 1
ATOM 4323 C C . ASP A 1 541 ? -11.758 20.194 -13.953 1.00 88.75 541 ASP A C 1
ATOM 4325 O O . ASP A 1 541 ? -12.771 19.747 -13.418 1.00 88.75 541 ASP A O 1
ATOM 4329 N N . THR A 1 542 ? -10.546 19.751 -13.596 1.00 88.62 542 THR A N 1
ATOM 4330 C CA . THR A 1 542 ? -10.356 18.675 -12.606 1.00 88.62 542 THR A CA 1
ATOM 4331 C C . THR A 1 542 ? -9.171 18.900 -11.670 1.00 88.62 542 THR A C 1
ATOM 4333 O O . THR A 1 542 ? -9.363 18.934 -10.454 1.00 88.62 542 THR A O 1
ATOM 4336 N N . ILE A 1 543 ? -7.953 19.087 -12.187 1.00 89.12 543 ILE A N 1
ATOM 4337 C CA . ILE A 1 543 ? -6.727 19.055 -11.361 1.00 89.12 543 ILE A CA 1
ATOM 4338 C C . ILE A 1 543 ? -6.733 20.177 -10.314 1.00 89.12 543 ILE A C 1
ATOM 4340 O O . ILE A 1 543 ? -6.425 19.936 -9.149 1.00 89.12 543 ILE A O 1
ATOM 4344 N N . SER A 1 544 ? -7.159 21.388 -10.691 1.00 85.69 544 SER A N 1
ATOM 4345 C CA . SER A 1 544 ? -7.243 22.521 -9.758 1.00 85.69 544 SER A CA 1
ATOM 4346 C C . SER A 1 544 ? -8.217 22.296 -8.594 1.00 85.69 544 SER A C 1
ATOM 4348 O O . SER A 1 544 ? -8.060 22.904 -7.535 1.00 85.69 544 SER A O 1
ATOM 4350 N N . HIS A 1 545 ? -9.214 21.422 -8.765 1.00 84.56 545 HIS A N 1
ATOM 4351 C CA . HIS A 1 545 ? -10.147 21.041 -7.706 1.00 84.56 545 HIS A CA 1
ATOM 4352 C C . HIS A 1 545 ? -9.562 19.965 -6.791 1.00 84.56 545 HIS A C 1
ATOM 4354 O O . HIS A 1 545 ? -9.750 20.041 -5.580 1.00 84.56 545 HIS A O 1
ATOM 4360 N N . LEU A 1 546 ? -8.824 19.005 -7.357 1.00 86.19 546 LEU A N 1
ATOM 4361 C CA . LEU A 1 546 ? -8.196 17.914 -6.607 1.00 86.19 546 LEU A CA 1
ATOM 4362 C C . LEU A 1 546 ? -7.043 18.382 -5.716 1.00 86.19 546 LEU A C 1
ATOM 4364 O O . LEU A 1 546 ? -6.835 17.814 -4.654 1.00 86.19 546 LEU A O 1
ATOM 4368 N N . LEU A 1 547 ? -6.315 19.424 -6.126 1.00 85.38 547 LEU A N 1
ATOM 4369 C CA . LEU A 1 547 ? -5.162 19.930 -5.372 1.00 85.38 547 LEU A CA 1
ATOM 4370 C C . LEU A 1 547 ? -5.528 20.763 -4.143 1.00 85.38 547 LEU A C 1
ATOM 4372 O O . LEU A 1 547 ? -4.675 21.012 -3.288 1.00 85.38 547 LEU A O 1
ATOM 4376 N N . ARG A 1 548 ? -6.779 21.218 -4.049 1.00 85.19 548 ARG A N 1
ATOM 4377 C CA . ARG A 1 548 ? -7.223 22.029 -2.918 1.00 85.19 548 ARG A CA 1
ATOM 4378 C C . ARG A 1 548 ? -7.146 21.228 -1.607 1.00 85.19 548 ARG A C 1
ATOM 4380 O O . ARG A 1 548 ? -7.399 20.027 -1.605 1.00 85.19 548 ARG A O 1
ATOM 4387 N N . PRO A 1 549 ? -6.824 21.892 -0.481 1.00 81.06 549 PRO A N 1
ATOM 4388 C CA . PRO A 1 549 ? -6.702 23.347 -0.308 1.00 81.06 549 PRO A CA 1
ATOM 4389 C C . PRO A 1 549 ? -5.370 23.951 -0.781 1.00 81.06 549 PRO A C 1
ATOM 4391 O O . PRO A 1 549 ? -5.217 25.172 -0.756 1.00 81.06 549 PRO A O 1
ATOM 4394 N N . SER A 1 550 ? -4.420 23.131 -1.230 1.00 81.44 550 SER A N 1
ATOM 4395 C CA . SER A 1 550 ? -3.142 23.606 -1.762 1.00 81.44 550 SER A CA 1
ATOM 4396 C C . SER A 1 550 ? -3.346 24.344 -3.092 1.00 81.44 550 SER A C 1
ATOM 4398 O O . SER A 1 550 ? -4.142 23.939 -3.937 1.00 81.44 550 SER A O 1
ATOM 4400 N N . CYS A 1 551 ? -2.650 25.464 -3.281 1.00 80.94 551 CYS A N 1
ATOM 4401 C CA . CYS A 1 551 ? -2.828 26.323 -4.458 1.00 80.94 551 CYS A CA 1
ATOM 4402 C C . CYS A 1 551 ? -1.533 26.996 -4.929 1.00 80.94 551 CYS A C 1
ATOM 4404 O O . CYS A 1 551 ? -1.575 27.967 -5.688 1.00 80.94 551 CYS A O 1
ATOM 4406 N N . THR A 1 552 ? -0.367 26.517 -4.483 1.00 85.12 552 THR A N 1
ATOM 4407 C CA . THR A 1 552 ? 0.902 27.072 -4.957 1.00 85.12 552 THR A CA 1
ATOM 4408 C C . THR A 1 552 ? 1.206 26.593 -6.375 1.00 85.12 552 THR A C 1
ATOM 4410 O O . THR A 1 552 ? 0.769 25.529 -6.811 1.00 85.12 552 THR A O 1
ATOM 4413 N N . VAL A 1 553 ? 2.026 27.360 -7.096 1.00 84.06 553 VAL A N 1
ATOM 4414 C CA . VAL A 1 553 ? 2.485 27.003 -8.452 1.00 84.06 553 VAL A CA 1
ATOM 4415 C C . VAL A 1 553 ? 3.189 25.640 -8.475 1.00 84.06 553 VAL A C 1
ATOM 4417 O O . VAL A 1 553 ? 3.086 24.898 -9.451 1.00 84.06 553 VAL A O 1
ATOM 4420 N N . LEU A 1 554 ? 3.890 25.292 -7.392 1.00 84.31 554 LEU A N 1
ATOM 4421 C CA . LEU A 1 554 ? 4.565 24.004 -7.269 1.00 84.31 554 LEU A CA 1
ATOM 4422 C C . LEU A 1 554 ? 3.560 22.851 -7.131 1.00 84.31 554 LEU A C 1
ATOM 4424 O O . LEU A 1 554 ? 3.766 21.802 -7.735 1.00 84.31 554 LEU A O 1
ATOM 4428 N N . ASP A 1 555 ? 2.481 23.057 -6.371 1.00 84.69 555 ASP A N 1
ATOM 4429 C CA . ASP A 1 555 ? 1.411 22.062 -6.184 1.00 84.69 555 ASP A CA 1
ATOM 4430 C C . ASP A 1 555 ? 0.726 21.773 -7.510 1.00 84.69 555 ASP A C 1
ATOM 4432 O O . ASP A 1 555 ? 0.567 20.622 -7.894 1.00 84.69 555 ASP A O 1
ATOM 4436 N N . ASP A 1 556 ? 0.408 22.837 -8.241 1.00 87.62 556 ASP A N 1
ATOM 4437 C CA . ASP A 1 556 ? -0.181 22.769 -9.569 1.00 87.62 556 ASP A CA 1
ATOM 4438 C C . ASP A 1 556 ? 0.710 22.015 -10.566 1.00 87.62 556 ASP A C 1
ATOM 4440 O O . ASP A 1 556 ? 0.246 21.103 -11.251 1.00 87.62 556 ASP A O 1
ATOM 4444 N N . SER A 1 557 ? 2.010 22.320 -10.587 1.00 88.88 557 SER A N 1
ATOM 4445 C CA . SER A 1 557 ? 2.960 21.686 -11.509 1.00 88.88 557 SER A CA 1
ATOM 4446 C C . SER A 1 557 ? 3.140 20.188 -11.224 1.00 88.88 557 SER A C 1
ATOM 4448 O O . SER A 1 557 ? 3.086 19.369 -12.145 1.00 88.88 557 SER A O 1
ATOM 4450 N N . ILE A 1 558 ? 3.333 19.814 -9.952 1.00 88.38 558 ILE A N 1
ATOM 4451 C CA . ILE A 1 558 ? 3.487 18.409 -9.537 1.00 88.38 558 ILE A CA 1
ATOM 4452 C C . ILE A 1 558 ? 2.168 17.656 -9.731 1.00 88.38 558 ILE A C 1
ATOM 4454 O O . ILE A 1 558 ? 2.166 16.561 -10.292 1.00 88.38 558 ILE A O 1
ATOM 4458 N N . GLY A 1 559 ? 1.051 18.268 -9.337 1.00 90.25 559 GLY A N 1
ATOM 4459 C CA . GLY A 1 559 ? -0.291 17.727 -9.505 1.00 90.25 559 GLY A CA 1
ATOM 4460 C C . GLY A 1 559 ? -0.616 17.404 -10.954 1.00 90.25 559 GLY A C 1
ATOM 4461 O O . GLY A 1 559 ? -1.087 16.309 -11.249 1.00 90.25 559 GLY A O 1
ATOM 4462 N N . CYS A 1 560 ? -0.280 18.306 -11.882 1.00 92.19 560 CYS A N 1
ATOM 4463 C CA . CYS A 1 560 ? -0.438 18.049 -13.310 1.00 92.19 560 CYS A CA 1
ATOM 4464 C C . CYS A 1 560 ? 0.397 16.847 -13.766 1.00 92.19 560 CYS A C 1
ATOM 4466 O O . CYS A 1 560 ? -0.118 15.955 -14.442 1.00 92.19 560 CYS A O 1
ATOM 4468 N N . ALA A 1 561 ? 1.674 16.783 -13.381 1.00 92.94 561 ALA A N 1
ATOM 4469 C CA . ALA A 1 561 ? 2.541 15.667 -13.753 1.00 92.94 561 ALA A CA 1
ATOM 4470 C C . ALA A 1 561 ? 2.021 14.321 -13.213 1.00 92.94 561 ALA A C 1
ATOM 4472 O O . ALA A 1 561 ? 1.933 13.350 -13.968 1.00 92.94 561 ALA A O 1
ATOM 4473 N N . LEU A 1 562 ? 1.628 14.269 -11.936 1.00 92.88 562 LEU A N 1
ATOM 4474 C CA . LEU A 1 562 ? 1.069 13.075 -11.299 1.00 92.88 562 LEU A CA 1
ATOM 4475 C C . LEU A 1 562 ? -0.264 12.657 -11.921 1.00 92.88 562 LEU A C 1
ATOM 4477 O O . LEU A 1 562 ? -0.449 11.473 -12.220 1.00 92.88 562 LEU A O 1
ATOM 4481 N N . TRP A 1 563 ? -1.172 13.608 -12.159 1.00 93.31 563 TRP A N 1
ATOM 4482 C CA . TRP A 1 563 ? -2.467 13.361 -12.793 1.00 93.31 563 TRP A CA 1
ATOM 4483 C C . TRP A 1 563 ? -2.271 12.672 -14.137 1.00 93.31 563 TRP A C 1
ATOM 4485 O O . TRP A 1 563 ? -2.674 11.523 -14.317 1.00 93.31 563 TRP A O 1
ATOM 4495 N N . PHE A 1 564 ? -1.560 13.311 -15.062 1.00 95.12 564 PHE A N 1
ATOM 4496 C CA . PHE A 1 564 ? -1.398 12.772 -16.407 1.00 95.12 564 PHE A CA 1
ATOM 4497 C C . PHE A 1 564 ? -0.595 11.468 -16.433 1.00 95.12 564 PHE A C 1
ATOM 4499 O O . PHE A 1 564 ? -0.983 10.526 -17.128 1.00 95.12 564 PHE A O 1
ATOM 4506 N N . ALA A 1 565 ? 0.479 11.354 -15.645 1.00 94.62 565 ALA A N 1
ATOM 4507 C CA . ALA A 1 565 ? 1.248 10.115 -15.582 1.00 94.62 565 ALA A CA 1
ATOM 4508 C C . ALA A 1 565 ? 0.405 8.949 -15.031 1.00 94.62 565 ALA A C 1
ATOM 4510 O O . ALA A 1 565 ? 0.419 7.860 -15.604 1.00 94.62 565 ALA A O 1
ATOM 4511 N N . SER A 1 566 ? -0.380 9.171 -13.970 1.00 93.19 566 SER A N 1
ATOM 4512 C CA . SER A 1 566 ? -1.208 8.133 -13.333 1.00 93.19 566 SER A CA 1
ATOM 4513 C C . SER A 1 566 ? -2.420 7.697 -14.168 1.00 93.19 566 SER A C 1
ATOM 4515 O O . SER A 1 566 ? -2.880 6.557 -14.031 1.00 93.19 566 SER A O 1
ATOM 4517 N N . HIS A 1 567 ? -2.894 8.542 -15.093 1.00 90.50 567 HIS A N 1
ATOM 4518 C CA . HIS A 1 567 ? -3.902 8.163 -16.091 1.00 90.50 567 HIS A CA 1
ATOM 4519 C C . HIS A 1 567 ? -3.416 7.033 -17.003 1.00 90.50 567 HIS A C 1
ATOM 4521 O O . HIS A 1 567 ? -4.226 6.234 -17.484 1.00 90.50 567 HIS A O 1
ATOM 4527 N N . GLY A 1 568 ? -2.101 6.955 -17.240 1.00 91.50 568 GLY A N 1
ATOM 4528 C CA . GLY A 1 568 ? -1.462 5.864 -17.971 1.00 91.50 568 GLY A CA 1
ATOM 4529 C C . GLY A 1 568 ? -1.953 5.699 -19.412 1.00 91.50 568 GLY A C 1
ATOM 4530 O O . GLY A 1 568 ? -1.877 4.594 -19.951 1.00 91.50 568 GLY A O 1
ATOM 4531 N N . LYS A 1 569 ? -2.499 6.761 -20.021 1.00 94.88 569 LYS A N 1
ATOM 4532 C CA . LYS A 1 569 ? -2.886 6.813 -21.436 1.00 94.88 569 LYS A CA 1
ATOM 4533 C C . LYS A 1 569 ? -1.738 7.428 -22.227 1.00 94.88 569 LYS A C 1
ATOM 4535 O O . LYS A 1 569 ? -1.395 8.583 -22.009 1.00 94.88 569 LYS A O 1
ATOM 4540 N N . GLY A 1 570 ? -1.147 6.668 -23.134 1.00 94.44 570 GLY A N 1
ATOM 4541 C CA . GLY A 1 570 ? 0.005 7.129 -23.894 1.00 94.44 570 GLY A CA 1
ATOM 4542 C C . GLY A 1 570 ? 0.321 6.224 -25.070 1.00 94.44 570 GLY A C 1
ATOM 4543 O O . GLY A 1 570 ? -0.549 5.525 -25.591 1.00 94.44 570 GLY A O 1
ATOM 4544 N N . ILE A 1 571 ? 1.579 6.251 -25.487 1.00 93.88 571 ILE A N 1
ATOM 4545 C CA . ILE A 1 571 ? 2.098 5.454 -26.596 1.00 93.88 571 ILE A CA 1
ATOM 4546 C C . ILE A 1 571 ? 3.104 4.453 -26.037 1.00 93.88 571 ILE A C 1
ATOM 4548 O O . ILE A 1 571 ? 3.966 4.810 -25.235 1.00 93.88 571 ILE A O 1
ATOM 4552 N N . LEU A 1 572 ? 2.990 3.196 -26.456 1.00 92.12 572 LEU A N 1
ATOM 4553 C CA . LEU A 1 572 ? 3.984 2.168 -26.188 1.00 92.12 572 LEU A CA 1
ATOM 4554 C C . LEU A 1 572 ? 4.803 1.941 -27.460 1.00 92.12 572 LEU A C 1
ATOM 4556 O O . LEU A 1 572 ? 4.266 1.537 -28.492 1.00 92.12 572 LEU A O 1
ATOM 4560 N N . THR A 1 573 ? 6.105 2.199 -27.378 1.00 82.25 573 THR A N 1
ATOM 4561 C CA . THR A 1 573 ? 7.040 1.961 -28.484 1.00 82.25 573 THR A CA 1
ATOM 4562 C C . THR A 1 573 ? 7.701 0.601 -28.304 1.00 82.25 573 THR A C 1
ATOM 4564 O O . THR A 1 573 ? 8.370 0.345 -27.299 1.00 82.25 573 THR A O 1
ATOM 4567 N N . SER A 1 574 ? 7.526 -0.276 -29.289 1.00 75.94 574 SER A N 1
ATOM 4568 C CA . SER A 1 574 ? 8.140 -1.603 -29.331 1.00 75.94 574 SER A CA 1
ATOM 4569 C C . SER A 1 574 ? 8.872 -1.827 -30.653 1.00 75.94 574 SER A C 1
ATOM 4571 O O . SER A 1 574 ? 8.680 -1.081 -31.612 1.00 75.94 574 SER A O 1
ATOM 4573 N N . ASP A 1 575 ? 9.638 -2.915 -30.746 1.00 67.38 575 ASP A N 1
ATOM 4574 C CA . ASP A 1 575 ? 10.283 -3.342 -31.999 1.00 67.38 575 ASP A CA 1
ATOM 4575 C C . ASP A 1 575 ? 9.271 -3.590 -33.139 1.00 67.38 575 ASP A C 1
ATOM 4577 O O . ASP A 1 575 ? 9.643 -3.659 -34.307 1.00 67.38 575 ASP A O 1
ATOM 4581 N N . LYS A 1 576 ? 7.979 -3.734 -32.807 1.00 68.06 576 LYS A N 1
ATOM 4582 C CA . LYS A 1 576 ? 6.873 -3.952 -33.751 1.00 68.06 576 LYS A CA 1
ATOM 4583 C C . LYS A 1 576 ? 6.159 -2.660 -34.170 1.00 68.06 576 LYS A C 1
ATOM 4585 O O . LYS A 1 576 ? 5.208 -2.734 -34.942 1.00 68.06 576 LYS A O 1
ATOM 4590 N N . GLY A 1 577 ? 6.600 -1.504 -33.671 1.00 78.44 577 GLY A N 1
ATOM 4591 C CA . GLY A 1 577 ? 6.011 -0.191 -33.936 1.00 78.44 577 GLY A CA 1
ATOM 4592 C C . GLY A 1 577 ? 5.479 0.509 -32.681 1.00 78.44 577 GLY A C 1
ATOM 4593 O O . GLY A 1 577 ? 5.631 0.018 -31.557 1.00 78.44 577 GLY A O 1
ATOM 4594 N N . CYS A 1 578 ? 4.862 1.673 -32.897 1.00 84.56 578 CYS A N 1
ATOM 4595 C CA . CYS A 1 578 ? 4.204 2.477 -31.867 1.00 84.56 578 CYS A CA 1
ATOM 4596 C C . CYS A 1 578 ? 2.703 2.181 -31.836 1.00 84.56 578 CYS A C 1
ATOM 4598 O O . CYS A 1 578 ? 2.031 2.297 -32.861 1.00 84.56 578 CYS A O 1
ATOM 4600 N N . GLU A 1 579 ? 2.168 1.861 -30.660 1.00 90.44 579 GLU A N 1
ATOM 4601 C CA . GLU A 1 579 ? 0.735 1.637 -30.459 1.00 90.44 579 GLU A CA 1
ATOM 4602 C C . GLU A 1 579 ? 0.175 2.519 -29.340 1.00 90.44 579 GLU A C 1
ATOM 4604 O O . GLU A 1 579 ? 0.862 2.834 -28.367 1.00 90.44 579 GLU A O 1
ATOM 4609 N N . SER A 1 580 ? -1.090 2.925 -29.474 1.00 93.25 580 SER A N 1
ATOM 4610 C CA . SER A 1 580 ? -1.802 3.580 -28.375 1.00 93.25 580 SER A CA 1
ATOM 4611 C C . SER A 1 580 ? -2.016 2.573 -27.246 1.00 93.25 580 SER A C 1
ATOM 4613 O O . SER A 1 580 ? -2.512 1.468 -27.470 1.00 93.25 580 SER A O 1
ATOM 4615 N N . TYR A 1 581 ? -1.651 2.960 -26.028 1.00 94.62 581 TYR A N 1
ATOM 4616 C CA . TYR A 1 581 ? -1.680 2.094 -24.862 1.00 94.62 581 TYR A CA 1
ATOM 4617 C C . TYR A 1 581 ? -2.370 2.782 -23.685 1.00 94.62 581 TYR A C 1
ATOM 4619 O O . TYR A 1 581 ? -2.140 3.951 -23.379 1.00 94.62 581 TYR A O 1
ATOM 4627 N N . SER A 1 582 ? -3.219 2.021 -22.997 1.00 95.12 582 SER A N 1
ATOM 4628 C CA . SER A 1 582 ? -3.835 2.428 -21.737 1.00 95.12 582 SER A CA 1
ATOM 4629 C C . SER A 1 582 ? -3.468 1.414 -20.665 1.00 95.12 582 SER A C 1
ATOM 4631 O O . SER A 1 582 ? -3.908 0.251 -20.715 1.00 95.12 582 SER A O 1
ATOM 4633 N N . SER A 1 583 ? -2.647 1.874 -19.721 1.00 95.19 583 SER A N 1
ATOM 4634 C CA . SER A 1 583 ? -2.119 1.078 -18.622 1.00 95.19 583 SER A CA 1
ATOM 4635 C C . SER A 1 583 ? -3.250 0.515 -17.763 1.00 95.19 583 SER A C 1
ATOM 4637 O O . SER A 1 583 ? -4.099 1.260 -17.263 1.00 95.19 583 SER A O 1
ATOM 4639 N N . PRO A 1 584 ? -3.289 -0.810 -17.550 1.00 92.94 584 PRO A N 1
ATOM 4640 C CA . PRO A 1 584 ? -4.284 -1.422 -16.692 1.00 92.94 584 PRO A CA 1
ATOM 4641 C C . PRO A 1 584 ? -3.819 -1.491 -15.229 1.00 92.94 584 PRO A C 1
ATOM 4643 O O . PRO A 1 584 ? -4.482 -2.135 -14.418 1.00 92.94 584 PRO A O 1
ATOM 4646 N N . VAL A 1 585 ? -2.693 -0.871 -14.871 1.00 93.50 585 VAL A N 1
ATOM 4647 C CA . VAL A 1 585 ? -2.117 -0.925 -13.523 1.00 93.50 585 VAL A CA 1
ATOM 4648 C C . VAL A 1 585 ? -3.079 -0.373 -12.467 1.00 93.50 585 VAL A C 1
ATOM 4650 O O . VAL A 1 585 ? -3.777 0.618 -12.694 1.00 93.50 585 VAL A O 1
ATOM 4653 N N . ARG A 1 586 ? -3.104 -1.017 -11.291 1.00 88.56 586 ARG A N 1
ATOM 4654 C CA . ARG A 1 586 ? -3.865 -0.567 -10.106 1.00 88.56 586 ARG A CA 1
ATOM 4655 C C . ARG A 1 586 ? -2.986 0.005 -8.999 1.00 88.56 586 ARG A C 1
ATOM 4657 O O . ARG A 1 586 ? -3.486 0.789 -8.203 1.00 88.56 586 ARG A O 1
ATOM 4664 N N . VAL A 1 587 ? -1.725 -0.416 -8.923 1.00 91.50 587 VAL A N 1
ATOM 4665 C CA . VAL A 1 587 ? -0.778 0.013 -7.887 1.00 91.50 587 VAL A CA 1
ATOM 4666 C C . VAL A 1 587 ? 0.353 0.777 -8.556 1.00 91.50 587 VAL A C 1
ATOM 4668 O O . VAL A 1 587 ? 1.096 0.202 -9.348 1.00 91.50 587 VAL A O 1
ATOM 4671 N N . LEU A 1 588 ? 0.478 2.060 -8.233 1.00 94.56 588 LEU A N 1
ATOM 4672 C CA . LEU A 1 588 ? 1.555 2.913 -8.719 1.00 94.56 588 LEU A CA 1
ATOM 4673 C C . LEU A 1 588 ? 2.561 3.150 -7.597 1.00 94.56 588 LEU A C 1
ATOM 4675 O O . LEU A 1 588 ? 2.183 3.456 -6.467 1.00 94.56 588 LEU A O 1
ATOM 4679 N N . LEU A 1 589 ? 3.841 2.977 -7.911 1.00 95.44 589 LEU A N 1
ATOM 4680 C CA . LEU A 1 589 ? 4.942 3.374 -7.045 1.00 95.44 589 LEU A CA 1
ATOM 4681 C C . LEU A 1 589 ? 5.465 4.741 -7.484 1.00 95.44 589 LEU A C 1
ATOM 4683 O O . LEU A 1 589 ? 5.585 5.012 -8.681 1.00 95.44 589 LEU A O 1
ATOM 4687 N N . VAL A 1 590 ? 5.814 5.571 -6.506 1.00 93.69 590 VAL A N 1
ATOM 4688 C CA . VAL A 1 590 ? 6.376 6.906 -6.712 1.00 93.69 590 VAL A CA 1
ATOM 4689 C C . VAL A 1 590 ? 7.546 7.124 -5.754 1.00 93.69 590 VAL A C 1
ATOM 4691 O O . VAL A 1 590 ? 7.530 6.619 -4.631 1.00 93.69 590 VAL A O 1
ATOM 4694 N N . GLY A 1 591 ? 8.580 7.829 -6.219 1.00 91.81 591 GLY A N 1
ATOM 4695 C CA . GLY A 1 591 ? 9.824 8.088 -5.479 1.00 91.81 591 GLY A CA 1
ATOM 4696 C C . GLY A 1 591 ? 9.794 9.291 -4.540 1.00 91.81 591 GLY A C 1
ATOM 4697 O O . GLY A 1 591 ? 10.847 9.762 -4.131 1.00 91.81 591 GLY A O 1
ATOM 4698 N N . MET A 1 592 ? 8.611 9.803 -4.207 1.00 89.38 592 MET A N 1
ATOM 4699 C CA . MET A 1 592 ? 8.461 10.984 -3.358 1.00 89.38 592 MET A CA 1
ATOM 4700 C C . MET A 1 592 ? 8.890 10.721 -1.911 1.00 89.38 592 MET A C 1
ATOM 4702 O O . MET A 1 592 ? 8.686 9.634 -1.364 1.00 89.38 592 MET A O 1
ATOM 4706 N N . GLY A 1 593 ? 9.498 11.735 -1.292 1.00 89.75 593 GLY A N 1
ATOM 4707 C CA . GLY A 1 593 ? 10.081 11.656 0.047 1.00 89.75 593 GLY A CA 1
ATOM 4708 C C . GLY A 1 593 ? 11.559 11.254 0.078 1.00 89.75 593 GLY A C 1
ATOM 4709 O O . GLY A 1 593 ? 12.153 11.279 1.155 1.00 89.75 593 GLY A O 1
ATOM 4710 N N . ALA A 1 594 ? 12.151 10.855 -1.057 1.00 91.50 594 ALA A N 1
ATOM 4711 C CA . ALA A 1 594 ? 13.565 10.489 -1.133 1.00 91.50 594 ALA A CA 1
ATOM 4712 C C . ALA A 1 594 ? 14.477 11.708 -0.935 1.00 91.50 594 ALA A C 1
ATOM 4714 O O . ALA A 1 594 ? 15.399 11.651 -0.123 1.00 91.50 594 ALA A O 1
ATOM 4715 N N . ASP A 1 595 ? 14.181 12.826 -1.603 1.00 92.25 595 ASP A N 1
ATOM 4716 C CA . ASP A 1 595 ? 14.976 14.052 -1.513 1.00 92.25 595 ASP A CA 1
ATOM 4717 C C . ASP A 1 595 ? 15.003 14.633 -0.093 1.00 92.25 595 ASP A C 1
ATOM 4719 O O . ASP A 1 595 ? 16.069 15.036 0.378 1.00 92.25 595 ASP A O 1
ATOM 4723 N N . GLU A 1 596 ? 13.861 14.642 0.603 1.00 91.50 596 GLU A N 1
ATOM 4724 C CA . GLU A 1 596 ? 13.738 15.103 1.993 1.00 91.50 596 GLU A CA 1
ATOM 4725 C C . GLU A 1 596 ? 14.494 14.195 2.974 1.00 91.50 596 GLU A C 1
ATOM 4727 O O . GLU A 1 596 ? 15.020 14.670 3.977 1.00 91.50 596 GLU A O 1
ATOM 4732 N N . GLN A 1 597 ? 14.549 12.885 2.707 1.00 88.50 597 GLN A N 1
ATOM 4733 C CA . GLN A 1 597 ? 15.238 11.921 3.572 1.00 88.50 597 GLN A CA 1
ATOM 4734 C C . GLN A 1 597 ? 16.748 11.865 3.322 1.00 88.50 597 GLN A C 1
ATOM 4736 O O . GLN A 1 597 ? 17.508 11.635 4.261 1.00 88.50 597 GLN A O 1
ATOM 4741 N N . LEU A 1 598 ? 17.181 12.037 2.070 1.00 90.19 598 LEU A N 1
ATOM 4742 C CA . LEU A 1 598 ? 18.558 11.781 1.631 1.00 90.19 598 LEU A CA 1
ATOM 4743 C C . LEU A 1 598 ? 19.334 13.049 1.261 1.00 90.19 598 LEU A C 1
ATOM 4745 O O . LEU A 1 598 ? 20.496 12.964 0.872 1.00 90.19 598 LEU A O 1
ATOM 4749 N N . GLY A 1 599 ? 18.721 14.226 1.370 1.00 91.75 599 GLY A N 1
ATOM 4750 C CA . GLY A 1 599 ? 19.400 15.479 1.070 1.00 91.75 599 GLY A CA 1
ATOM 4751 C C . GLY A 1 599 ? 19.517 15.791 -0.423 1.00 91.75 599 GLY A C 1
ATOM 4752 O O . GLY A 1 599 ? 20.478 16.435 -0.834 1.00 91.75 599 GLY A O 1
ATOM 4753 N N . GLY A 1 600 ? 18.531 15.407 -1.238 1.00 92.19 600 GLY A N 1
ATOM 4754 C CA . GLY A 1 600 ? 18.621 15.485 -2.705 1.00 92.19 600 GLY A CA 1
ATOM 4755 C C . GLY A 1 600 ? 18.452 16.882 -3.325 1.00 92.19 600 GLY A C 1
ATOM 4756 O O . GLY A 1 600 ? 18.988 17.158 -4.400 1.00 92.19 600 GLY A O 1
ATOM 4757 N N . TYR A 1 601 ? 17.794 17.825 -2.640 1.00 91.94 601 TYR A N 1
ATOM 4758 C CA . TYR A 1 601 ? 17.627 19.188 -3.160 1.00 91.94 601 TYR A CA 1
ATOM 4759 C C . TYR A 1 601 ? 18.913 20.033 -3.142 1.00 91.94 601 TYR A C 1
ATOM 4761 O O . TYR A 1 601 ? 19.693 20.016 -2.191 1.00 91.94 601 TYR A O 1
ATOM 4769 N N . SER A 1 602 ? 19.072 20.918 -4.133 1.00 92.19 602 SER A N 1
ATOM 4770 C CA . SER A 1 602 ? 20.194 21.875 -4.204 1.00 92.19 602 SER A CA 1
ATOM 4771 C C . SER A 1 602 ? 20.306 22.786 -2.971 1.00 92.19 602 SER A C 1
ATOM 4773 O O . SER A 1 602 ? 21.412 23.152 -2.572 1.00 92.19 602 SER A O 1
ATOM 4775 N N . ARG A 1 603 ? 19.177 23.106 -2.320 1.00 91.81 603 ARG A N 1
ATOM 4776 C CA . ARG A 1 603 ? 19.147 23.874 -1.062 1.00 91.81 603 ARG A CA 1
ATOM 4777 C C . ARG A 1 603 ? 19.859 23.168 0.093 1.00 91.81 603 ARG A C 1
ATOM 4779 O O . ARG A 1 603 ? 20.465 23.847 0.913 1.00 91.81 603 ARG A O 1
ATOM 4786 N N . HIS A 1 604 ? 19.854 21.836 0.128 1.00 94.75 604 HIS A N 1
ATOM 4787 C CA . HIS A 1 604 ? 20.579 21.064 1.138 1.00 94.75 604 HIS A CA 1
ATOM 4788 C C . HIS A 1 604 ? 22.083 21.268 1.000 1.00 94.75 604 HIS A C 1
ATOM 4790 O O . HIS A 1 604 ? 22.764 21.564 1.978 1.00 94.75 604 HIS A O 1
ATOM 4796 N N . ARG A 1 605 ? 22.586 21.224 -0.240 1.00 92.56 605 ARG A N 1
ATOM 4797 C CA . ARG A 1 605 ? 23.982 21.552 -0.543 1.00 92.56 605 ARG A CA 1
ATOM 4798 C C . ARG A 1 605 ? 24.317 22.990 -0.151 1.00 92.56 605 ARG A C 1
ATOM 4800 O O . ARG A 1 605 ? 25.358 23.221 0.450 1.00 92.56 605 ARG A O 1
ATOM 4807 N N . ALA A 1 606 ? 23.443 23.951 -0.454 1.00 93.88 606 ALA A N 1
ATOM 4808 C CA . ALA A 1 606 ? 23.657 25.345 -0.065 1.00 93.88 606 ALA A CA 1
ATOM 4809 C C . ALA A 1 606 ? 23.730 25.512 1.465 1.00 93.88 606 ALA A C 1
ATOM 4811 O O . ALA A 1 606 ? 24.660 26.135 1.967 1.00 93.88 606 ALA A O 1
ATOM 4812 N N . LYS A 1 607 ? 22.803 24.893 2.209 1.00 95.31 607 LYS A N 1
ATOM 4813 C CA . LYS A 1 607 ? 22.803 24.885 3.680 1.00 95.31 607 LYS A CA 1
ATOM 4814 C C . LYS A 1 607 ? 24.061 24.247 4.258 1.00 95.31 607 LYS A C 1
ATOM 4816 O O . LYS A 1 607 ? 24.664 24.831 5.154 1.00 95.31 607 LYS A O 1
ATOM 4821 N N . PHE A 1 608 ? 24.481 23.109 3.711 1.00 93.50 608 PHE A N 1
ATOM 4822 C CA . PHE A 1 608 ? 25.731 22.459 4.092 1.00 93.50 608 PHE A CA 1
ATOM 4823 C C . PHE A 1 608 ? 26.944 23.367 3.850 1.00 93.50 608 PHE A C 1
ATOM 4825 O O . PHE A 1 608 ? 27.775 23.531 4.735 1.00 93.50 608 PHE A O 1
ATOM 4832 N N . ASN A 1 609 ? 27.021 24.024 2.693 1.00 93.38 609 ASN A N 1
ATOM 4833 C CA . ASN A 1 609 ? 28.134 24.919 2.375 1.00 93.38 609 ASN A CA 1
ATOM 4834 C C . ASN A 1 609 ? 28.189 26.152 3.293 1.00 93.38 609 ASN A C 1
ATOM 4836 O O . ASN A 1 609 ? 29.274 26.650 3.575 1.00 93.38 609 ASN A O 1
ATOM 4840 N N . SER A 1 610 ? 27.038 26.658 3.747 1.00 96.19 610 SER A N 1
ATOM 4841 C CA . SER A 1 610 ? 26.975 27.837 4.619 1.00 96.19 610 SER A CA 1
ATOM 4842 C C . SER A 1 610 ? 27.155 27.521 6.106 1.00 96.19 610 SER A C 1
ATOM 4844 O O . SER A 1 610 ? 27.719 28.336 6.829 1.00 96.19 610 SER A O 1
ATOM 4846 N N . PHE A 1 611 ? 26.661 26.371 6.575 1.00 95.50 611 PHE A N 1
ATOM 4847 C CA . PHE A 1 611 ? 26.519 26.073 8.009 1.00 95.50 611 PHE A CA 1
ATOM 4848 C C . PHE A 1 611 ? 27.025 24.675 8.409 1.00 95.50 611 PHE A C 1
ATOM 4850 O O . PHE A 1 611 ? 26.822 24.239 9.543 1.00 95.50 611 PHE A O 1
ATOM 4857 N N . GLY A 1 612 ? 27.670 23.954 7.491 1.00 92.44 612 GLY A N 1
ATOM 4858 C CA . GLY A 1 612 ? 28.188 22.605 7.708 1.00 92.44 612 GLY A CA 1
ATOM 4859 C C . GLY A 1 612 ? 27.103 21.553 7.963 1.00 92.44 612 GLY A C 1
ATOM 4860 O O . GLY A 1 612 ? 25.918 21.740 7.672 1.00 92.44 612 GLY A O 1
ATOM 4861 N N . TRP A 1 613 ? 27.521 20.424 8.542 1.00 91.19 613 TRP A N 1
ATOM 4862 C CA . TRP A 1 613 ? 26.633 19.322 8.930 1.00 91.19 613 TRP A CA 1
ATOM 4863 C C . TRP A 1 613 ? 25.473 19.730 9.854 1.00 91.19 613 TRP A C 1
ATOM 4865 O O . TRP A 1 613 ? 24.359 19.269 9.599 1.00 91.19 613 TRP A O 1
ATOM 4875 N N . PRO A 1 614 ? 25.658 20.598 10.875 1.00 93.50 614 PRO A N 1
ATOM 4876 C CA . PRO A 1 614 ? 24.549 21.030 11.726 1.00 93.50 614 PRO A CA 1
ATOM 4877 C C . PRO A 1 614 ? 23.416 21.691 10.934 1.00 93.50 614 PRO A C 1
ATOM 4879 O O . PRO A 1 614 ? 22.256 21.317 11.102 1.00 93.50 614 PRO A O 1
ATOM 4882 N N . GLY A 1 615 ? 23.746 22.616 10.024 1.00 94.00 615 GLY A N 1
ATOM 4883 C CA . GLY A 1 615 ? 22.736 23.307 9.222 1.00 94.00 615 GLY A CA 1
ATOM 4884 C C . GLY A 1 615 ? 22.051 22.410 8.191 1.00 94.00 615 GLY A C 1
ATOM 4885 O O . GLY A 1 615 ? 20.880 22.621 7.881 1.00 94.00 615 GLY A O 1
ATOM 4886 N N . LEU A 1 616 ? 22.743 21.382 7.684 1.00 93.56 616 LEU A N 1
ATOM 4887 C CA . LEU A 1 616 ? 22.115 20.356 6.849 1.00 93.56 616 LEU A CA 1
ATOM 4888 C C . LEU A 1 616 ? 21.100 19.528 7.652 1.00 93.56 616 LEU A C 1
ATOM 4890 O O . LEU A 1 616 ? 19.973 19.349 7.200 1.00 93.56 616 LEU A O 1
ATOM 4894 N N . ILE A 1 617 ? 21.470 19.049 8.845 1.00 93.00 617 ILE A N 1
ATOM 4895 C CA . ILE A 1 617 ? 20.574 18.256 9.703 1.00 93.00 617 ILE A CA 1
ATOM 4896 C C . ILE A 1 617 ? 19.340 19.062 10.111 1.00 93.00 617 ILE A C 1
ATOM 4898 O O . ILE A 1 617 ? 18.237 18.512 10.134 1.00 93.00 617 ILE A O 1
ATOM 4902 N N . GLU A 1 618 ? 19.513 20.344 10.432 1.00 92.62 618 GLU A N 1
ATOM 4903 C CA . GLU A 1 618 ? 18.406 21.247 10.750 1.00 92.62 618 GLU A CA 1
ATOM 4904 C C . GLU A 1 618 ? 17.424 21.353 9.576 1.00 92.62 618 GLU A C 1
ATOM 4906 O O . GLU A 1 618 ? 16.222 21.155 9.763 1.00 92.62 618 GLU A O 1
ATOM 4911 N N . GLU A 1 619 ? 17.930 21.578 8.358 1.00 94.12 619 GLU A N 1
ATOM 4912 C CA . GLU A 1 619 ? 17.089 21.669 7.160 1.00 94.12 619 GLU A CA 1
ATOM 4913 C C . GLU A 1 619 ? 16.344 20.349 6.898 1.00 94.12 619 GLU A C 1
ATOM 4915 O O . GLU A 1 619 ? 15.127 20.371 6.738 1.00 94.12 619 GLU A O 1
ATOM 4920 N N . LEU A 1 620 ? 17.025 19.195 6.940 1.00 93.25 620 LEU A N 1
ATOM 4921 C CA . LEU A 1 620 ? 16.391 17.879 6.738 1.00 93.25 620 LEU A CA 1
ATOM 4922 C C . LEU A 1 620 ? 15.335 17.568 7.806 1.00 93.25 620 LEU A C 1
ATOM 4924 O O . LEU A 1 620 ? 14.267 17.039 7.502 1.00 93.25 620 LEU A O 1
ATOM 4928 N N . THR A 1 621 ? 15.611 17.919 9.064 1.00 92.31 621 THR A N 1
ATOM 4929 C CA . THR A 1 621 ? 14.655 17.769 10.173 1.00 92.31 621 THR A CA 1
ATOM 4930 C C . THR A 1 621 ? 13.383 18.561 9.880 1.00 92.31 621 THR A C 1
ATOM 4932 O O . THR A 1 621 ? 12.278 18.027 9.983 1.00 92.31 621 THR A O 1
ATOM 4935 N N . LEU A 1 622 ? 13.540 19.816 9.454 1.00 90.62 622 LEU A N 1
ATOM 4936 C CA . LEU A 1 622 ? 12.433 20.698 9.116 1.00 90.62 622 LEU A CA 1
ATOM 4937 C C . LEU A 1 622 ? 11.641 20.180 7.904 1.00 90.62 622 LEU A C 1
ATOM 4939 O O . LEU A 1 622 ? 10.413 20.247 7.906 1.00 90.62 622 LEU A O 1
ATOM 4943 N N . GLU A 1 623 ? 12.317 19.648 6.881 1.00 90.44 623 GLU A N 1
ATOM 4944 C CA . GLU A 1 623 ? 11.698 19.058 5.685 1.00 90.44 623 GLU A CA 1
ATOM 4945 C C . GLU A 1 623 ? 10.815 17.854 6.026 1.00 90.44 623 GLU A C 1
ATOM 4947 O O . GLU A 1 623 ? 9.656 17.803 5.607 1.00 90.44 623 GLU A O 1
ATOM 4952 N N . LEU A 1 624 ? 11.343 16.921 6.822 1.00 90.06 624 LEU A N 1
ATOM 4953 C CA . LEU A 1 624 ? 10.621 15.725 7.248 1.00 90.06 624 LEU A CA 1
ATOM 4954 C C . LEU A 1 624 ? 9.424 16.062 8.136 1.00 90.06 624 LEU A C 1
ATOM 4956 O O . LEU A 1 624 ? 8.365 15.456 7.986 1.00 90.06 624 LEU A O 1
ATOM 4960 N N . ASP A 1 625 ? 9.554 17.047 9.022 1.00 89.25 625 ASP A N 1
ATOM 4961 C CA . ASP A 1 625 ? 8.476 17.409 9.945 1.00 89.25 625 ASP A CA 1
ATOM 4962 C C . ASP A 1 625 ? 7.322 18.149 9.251 1.00 89.25 625 ASP A C 1
ATOM 4964 O O . ASP A 1 625 ? 6.173 18.046 9.687 1.00 89.25 625 ASP A O 1
ATOM 4968 N N . ARG A 1 626 ? 7.588 18.826 8.124 1.00 87.94 626 ARG A N 1
ATOM 4969 C CA . ARG A 1 626 ? 6.561 19.481 7.289 1.00 87.94 626 ARG A CA 1
ATOM 4970 C C . ARG A 1 626 ? 6.118 18.660 6.077 1.00 87.94 626 ARG A C 1
ATOM 4972 O O . ARG A 1 626 ? 5.342 19.155 5.263 1.00 87.94 626 ARG A O 1
ATOM 4979 N N . ILE A 1 627 ? 6.597 17.426 5.920 1.00 88.50 627 ILE A N 1
ATOM 4980 C CA . ILE A 1 627 ? 6.381 16.649 4.689 1.00 88.50 627 ILE A CA 1
ATOM 4981 C C . ILE A 1 627 ? 4.891 16.407 4.389 1.00 88.50 627 ILE A C 1
ATOM 4983 O O . ILE A 1 627 ? 4.489 16.406 3.228 1.00 88.50 627 ILE A O 1
ATOM 4987 N N . SER A 1 628 ? 4.069 16.301 5.440 1.00 87.31 628 SER A N 1
ATOM 4988 C CA . SER A 1 628 ? 2.615 16.088 5.368 1.00 87.31 628 SER A CA 1
ATOM 4989 C C . SER A 1 628 ? 1.811 17.264 4.802 1.00 87.31 628 SER A C 1
ATOM 4991 O O . SER A 1 628 ? 0.672 17.071 4.388 1.00 87.31 628 SER A O 1
ATOM 4993 N N . SER A 1 629 ? 2.371 18.477 4.800 1.00 81.50 629 SER A N 1
ATOM 4994 C CA . SER A 1 629 ? 1.783 19.673 4.171 1.00 81.50 629 SER A CA 1
ATOM 4995 C C . SER A 1 629 ? 2.527 20.088 2.897 1.00 81.50 629 SER A C 1
ATOM 4997 O O . SER A 1 629 ? 2.199 21.093 2.261 1.00 81.50 629 SER A O 1
ATOM 4999 N N . ARG A 1 630 ? 3.554 19.320 2.518 1.00 83.00 630 ARG A N 1
ATOM 5000 C CA . ARG A 1 630 ? 4.308 19.482 1.277 1.00 83.00 630 ARG A CA 1
ATOM 5001 C C . ARG A 1 630 ? 4.076 18.270 0.387 1.00 83.00 630 ARG A C 1
ATOM 5003 O O . ARG A 1 630 ? 2.926 17.980 0.098 1.00 83.00 630 ARG A O 1
ATOM 5010 N N . ASN A 1 631 ? 5.138 17.608 -0.064 1.00 78.50 631 ASN A N 1
ATOM 5011 C CA . ASN A 1 631 ? 5.077 16.602 -1.117 1.00 78.50 631 ASN A CA 1
ATOM 5012 C C . ASN A 1 631 ? 4.079 15.488 -0.766 1.00 78.50 631 ASN A C 1
ATOM 5014 O O . ASN A 1 631 ? 3.063 15.381 -1.432 1.00 78.50 631 ASN A O 1
ATOM 5018 N N . LEU A 1 632 ? 4.225 14.804 0.374 1.00 76.12 632 LEU A N 1
ATOM 5019 C CA . LEU A 1 632 ? 3.352 13.665 0.705 1.00 76.12 632 LEU A CA 1
ATOM 5020 C C . LEU A 1 632 ? 1.874 14.014 0.948 1.00 76.12 632 LEU A C 1
ATOM 5022 O O . LEU A 1 632 ? 1.046 13.109 0.913 1.00 76.12 632 LEU A O 1
ATOM 5026 N N . GLY A 1 633 ? 1.544 15.287 1.187 1.00 67.19 633 GLY A N 1
ATOM 5027 C CA . GLY A 1 633 ? 0.156 15.755 1.252 1.00 67.19 633 GLY A CA 1
ATOM 5028 C C . GLY A 1 633 ? -0.454 16.109 -0.111 1.00 67.19 633 GLY A C 1
ATOM 5029 O O . GLY A 1 633 ? -1.665 16.245 -0.200 1.00 67.19 633 GLY A O 1
ATOM 5030 N N . ARG A 1 634 ? 0.365 16.274 -1.159 1.00 67.50 634 ARG A N 1
ATOM 5031 C CA . ARG A 1 634 ? -0.049 16.641 -2.532 1.00 67.50 634 ARG A CA 1
ATOM 5032 C C . ARG A 1 634 ? -0.180 15.435 -3.464 1.00 67.50 634 ARG A C 1
ATOM 5034 O O . ARG A 1 634 ? -0.704 15.580 -4.564 1.00 67.50 634 ARG A O 1
ATOM 5041 N N . ASP A 1 635 ? 0.383 14.298 -3.059 1.00 67.50 635 ASP A N 1
ATOM 5042 C CA . ASP A 1 635 ? 0.649 13.157 -3.940 1.00 67.50 635 ASP A CA 1
ATOM 5043 C C . ASP A 1 635 ? -0.503 12.135 -4.016 1.00 67.50 635 ASP A C 1
ATOM 5045 O O . ASP A 1 635 ? -0.510 11.295 -4.921 1.00 67.50 635 ASP A O 1
ATOM 5049 N N . ASP A 1 636 ? -1.417 12.159 -3.040 1.00 74.38 636 ASP A N 1
ATOM 5050 C CA . ASP A 1 636 ? -2.585 11.266 -2.924 1.00 74.38 636 ASP A CA 1
ATOM 5051 C C . ASP A 1 636 ? -3.801 11.833 -3.659 1.00 74.38 636 ASP A C 1
ATOM 5053 O O . ASP A 1 636 ? -4.440 11.051 -4.405 1.00 74.38 636 ASP A O 1
#

Foldseek 3Di:
DAQPPPRDADPDPVVVVVSLVVVLVVQLDADPPDDPVRVVVVVVVVVVVVPDDDDPDDDQQDLVLQLVLLCPDPDDAWPVNCDSVNSNPDDSVVSVVLSVVLRVCVVVVFDDQLQVDWDWDWDAAPPDDPRDSVRTDTDTRGHPSSVSSVVVVVVVVLVVCVVVVVDPPLDQPPDPPHDPVVNVVVLVVQVVVCVVVVHDDDDDDDDDRSVPSHDDDDDDPVVVLVVQVVPDPDPLSNLVSVLPDDDWDWDWDDDPQQKIKTATALLQLFWWKWDDDLVDIDIDRFDFPPGDIDTGDRQAMKIWRRVVCVVPSATEIEGQGACAHQQRHGDDDDPPPPVDPRYDYDYPPVRHRYRNDPDHADLDDDDPVVVVLVVPDPVQPPDPVVVVVNVVVQCVDPVRVVVVVVVLVVVLVVLLCQLVPDDQAFQVRDDPDPPDPTPDHDQAAQEEEQALLDPLRLSSVLSNLVRDDFQREYEHFHEFEFDPVQVVDDDPVSPVVRRPDPSVVSRVVSVVVCCVVPVRYHYFYFYQYAYPVNLVCCLVPPQVRRQPPDDDPVLSVVSSSLVRRVQQFGWTQDPVGIDTDGHRYDHYDYSPPCCLSPVVDPVLVVQCVVPNSVSSSVSSSVCSSCSSVPDSVSND

Radius of gyration: 31.69 Å; chains: 1; bounding box: 80×79×80 Å

Secondary structure (DSSP, 8-state):
-B-TTT-PBP-SHHHHHHHHHHHHHHTTPPP----HHHHHHHHHHHHHHHTSPPPS--PPPPHHHHHHHHHT--SPP-TT---HHHHHT--HHHHHHHHHHHHHHHHTT---GGGT-EEEEEEEPTTS-TTSGGGEEEEEEE-HHHHHHHHHHHHHHHHHHHHTT-S-TT--TT-TT--HHHHHHHHHHHHHHHHHTT----------TTTTTTPPP---HHHHHHHHHTT--SHHHHHHHHHT--S--EEEEE-TTSEEEEEE-TT--S--EEEEETTEEEEESS--TTS--EE--TTEEEEEEHHHHHHHTSEEEEEEEBSS-TT-----S------BTTEEEEE-GGGPBPPS-SSPPP-PPPPHHHHHHHTS-GGGG-SHHHHHHHHHHHHH-HHHHHHHHHHHHHHHHHHHHHHHSS----TTT----TT--------S-SEEEE--SSHHHHHHHHHHHHHSPTT--EEEEEEEEPPGGGTTS-SGGGGGGGG--HHHHHHHHHHHHHHHHSTTS-EEEEEEEE-HHHHHHHIIIIIHHHTTT---HHHHHHHHHHHHHHH-EEEEEETTEEEEEE---SEEE--TTHHHHHT-SHHHHHHHHHHHHHHHHHHHHHHHHTGGGSHHHH--

InterPro domains:
  IPR001962 Asparagine synthase [PF00733] (445-615)
  IPR001962 Asparagine synthase [cd01991] (444-636)
  IPR014729 Rossmann-like alpha/beta/alpha sandwich fold [G3DSA:3.40.50.620] (403-636)
  IPR029055 Nucleophile aminohydrolases, N-terminal [G3DSA:3.60.20.10] (205-309)
  IPR029055 Nucleophile aminohydrolases, N-terminal [SSF56235] (219-300)
  IPR043502 DNA/RNA polymerase superfamily [SSF56672] (49-215)
  IPR051857 Asparagine synthetase domain-containing protein [PTHR45937] (207-636)

Organism: Araneus ventricosus (NCBI:txid182803)